Protein AF-0000000066617736 (afdb_homodimer)

Foldseek 3Di:
DPPPPCPVPPPQPDPDDPADFQDWEFADVQLVFTWIWTFGQSQKIWIFGVVVVRHTPDIDRPGPGGWQEKYWFDGPWIKIWTFFQQQKIWIWTWDQDPSGIDTDTDDMDHHDGTWHYWDAALVRQWIWIWGFQQKIWIAGRPRRHTDDIARQDPDRDFGWHYWDQDNVRQWIWIATPQGKIWIAGNVPRDTPDIDHDPPPPPVVPPPPPPPPDD/DPPPPCPVPPPQPDPDDPADFQDWEFADVQLVFTWIWTFGQSQKIWIFGVVVVRHTPDIDRPGPGGWQEKYWFDGPWIKIWTFFQQQKIWIWTWDQDPSGIDTDTQDMDHHDGTWHYWDAALVRQWIWIWGFQQKIWIAGRPHGHTDDIARQDPDRDFGWHYWDQDNVRQWIWIATPQGKIWIAGPVPRDTPDIDHDPPPPPPPDDPPPPDPDD

InterPro domains:
  IPR001680 WD40 repeat [SM00320] (7-49)
  IPR001680 WD40 repeat [SM00320] (53-93)
  IPR001680 WD40 repeat [SM00320] (98-140)
  IPR001680 WD40 repeat [SM00320] (143-185)
  IPR015943 WD40/YVTN repeat-like-containing domain superfamily [G3DSA:2.130.10.10] (2-110)
  IPR015943 WD40/YVTN repeat-like-containing domain superfamily [G3DSA:2.130.10.10] (111-213)
  IPR036322 WD40-repeat-containing domain superfamily [SSF50978] (11-207)
  IPR052779 WD repeat-containing protein 62 [PTHR45589] (2-203)
  IPR056162 MABP1/WDR62, second WD40 domain [PF24782] (2-200)

Secondary structure (DSSP, 8-state):
--------------B--SS-EEEEEEPPGGGSS-EEEEEETTS-EEEEEGGGTTEEEEEE---SS-EEEEEEE-SSS-EEEEEETTSEEEEEEEEEETTEEEEEEEEEEE-SS-EEEEEE-TTSSEEEEEETTSEEEEEETTT--EEEEEES-SSSSS-EEEEEE-TTSSEEEEEETTS-EEEEETTT--EEEEEE-TT---------------/-------------EE--SS-EEEEEEPPGGGSS-EEEEEETTS-EEEEEGGGTTEEEEEE---SS-EEEEEEE-SSS-EEEEEETTSEEEEEEEEEETTEEEEEEEEEEE-SS-EEEEEE-TTSSEEEEEETTSEEEEEETTT--EEEEEES-SSSSS-EEEEEE-TTSSEEEEEETTS-EEEEETTT--EEEEEB-TT---------------

Radius of gyration: 23.42 Å; Cα contacts (8 Å, |Δi|>4): 1208; chains: 2; bounding box: 50×104×68 Å

Sequence (428 aa):
MIHELHFMDELVKVEAHDAEVLCLEYSKPETGLTLLASASRDRLIHVLNVEKNYNLEQTLDDHSSSITAIKFAGNRDIQMISCGADKSIYFRSAQQGSDGLHFVRTHHVAEKTTLYDMDIDITQKYVAVACQDRNVRVYNTVNGKQKKCYKGSQGDEGSLLKVHVDPSGTFLATSCSDKSISVIDFYSGECIAKMFGHSAACSSGTWARRSPTAMIHELHFMDELVKVEAHDAEVLCLEYSKPETGLTLLASASRDRLIHVLNVEKNYNLEQTLDDHSSSITAIKFAGNRDIQMISCGADKSIYFRSAQQGSDGLHFVRTHHVAEKTTLYDMDIDITQKYVAVACQDRNVRVYNTVNGKQKKCYKGSQGDEGSLLKVHVDPSGTFLATSCSDKSISVIDFYSGECIAKMFGHSAACSSGTWARRSPTA

Structure (mmCIF, N/CA/C/O backbone):
data_AF-0000000066617736-model_v1
#
loop_
_entity.id
_entity.type
_entity.pdbx_description
1 polymer 'WD repeat domain 62'
#
loop_
_atom_site.group_PDB
_atom_site.id
_atom_site.type_symbol
_atom_site.label_atom_id
_atom_site.label_alt_id
_atom_site.label_comp_id
_atom_site.label_asym_id
_atom_site.label_entity_id
_atom_site.label_seq_id
_atom_site.pdbx_PDB_ins_code
_atom_site.Cartn_x
_atom_site.Cartn_y
_atom_site.Cartn_z
_atom_site.occupancy
_atom_site.B_iso_or_equiv
_atom_site.auth_seq_id
_atom_site.auth_comp_id
_atom_site.auth_asym_id
_atom_site.auth_atom_id
_atom_site.pdbx_PDB_model_num
ATOM 1 N N . MET A 1 1 ? -21.594 -17.594 -34.688 1 23.75 1 MET A N 1
ATOM 2 C CA . MET A 1 1 ? -20.75 -18.609 -34.062 1 23.75 1 MET A CA 1
ATOM 3 C C . MET A 1 1 ? -20.141 -18.078 -32.781 1 23.75 1 MET A C 1
ATOM 5 O O . MET A 1 1 ? -19.328 -17.156 -32.812 1 23.75 1 MET A O 1
ATOM 9 N N . ILE A 1 2 ? -20.812 -18.016 -31.641 1 27.36 2 ILE A N 1
ATOM 10 C CA . ILE A 1 2 ? -20.594 -17.422 -30.328 1 27.36 2 ILE A CA 1
ATOM 11 C C . ILE A 1 2 ? -19.422 -18.125 -29.641 1 27.36 2 ILE A C 1
ATOM 13 O O . ILE A 1 2 ? -19.453 -19.344 -29.422 1 27.36 2 ILE A O 1
ATOM 17 N N . HIS A 1 3 ? -18.141 -17.859 -30.031 1 27.36 3 HIS A N 1
ATOM 18 C CA . HIS A 1 3 ? -16.953 -18.391 -29.344 1 27.36 3 HIS A CA 1
ATOM 19 C C . HIS A 1 3 ? -17.141 -18.344 -27.828 1 27.36 3 HIS A C 1
ATOM 21 O O . HIS A 1 3 ? -17.25 -17.266 -27.25 1 27.36 3 HIS A O 1
ATOM 27 N N . GLU A 1 4 ? -17.875 -19.297 -27.297 1 32.16 4 GLU A N 1
ATOM 28 C CA . GLU A 1 4 ? -17.891 -19.594 -25.859 1 32.16 4 GLU A CA 1
ATOM 29 C C . GLU A 1 4 ? -16.469 -19.703 -25.312 1 32.16 4 GLU A C 1
ATOM 31 O O . GLU A 1 4 ? -15.711 -20.594 -25.719 1 32.16 4 GLU A O 1
ATOM 36 N N . LEU A 1 5 ? -15.742 -18.641 -25.234 1 32 5 LEU A N 1
ATOM 37 C CA . LEU A 1 5 ? -14.508 -18.75 -24.469 1 32 5 LEU A CA 1
ATOM 38 C C . LEU A 1 5 ? -14.703 -19.641 -23.25 1 32 5 LEU A C 1
ATOM 40 O O . LEU A 1 5 ? -15.469 -19.281 -22.344 1 32 5 LEU A O 1
ATOM 44 N N . HIS A 1 6 ? -14.773 -20.922 -23.422 1 33.94 6 HIS A N 1
ATOM 45 C CA . HIS A 1 6 ? -14.625 -21.859 -22.312 1 33.94 6 HIS A CA 1
ATOM 46 C C . HIS A 1 6 ? -13.477 -21.438 -21.406 1 33.94 6 HIS A C 1
ATOM 48 O O . HIS A 1 6 ? -12.305 -21.625 -21.734 1 33.94 6 HIS A O 1
ATOM 54 N N . PHE A 1 7 ? -13.523 -20.328 -20.812 1 37.47 7 PHE A N 1
ATOM 55 C CA . PHE A 1 7 ? -12.633 -20.156 -19.672 1 37.47 7 PHE A CA 1
ATOM 56 C C . PHE A 1 7 ? -12.57 -21.438 -18.828 1 37.47 7 PHE A C 1
ATOM 58 O O . PHE A 1 7 ? -13.508 -21.734 -18.094 1 37.47 7 PHE A O 1
ATOM 65 N N . MET A 1 8 ? -12.266 -22.594 -19.453 1 34.56 8 MET A N 1
ATOM 66 C CA . MET A 1 8 ? -11.883 -23.688 -18.562 1 34.56 8 MET A CA 1
ATOM 67 C C . MET A 1 8 ? -11.211 -23.156 -17.312 1 34.56 8 MET A C 1
ATOM 69 O O . MET A 1 8 ? -10.281 -22.359 -17.391 1 34.56 8 MET A O 1
ATOM 73 N N . ASP A 1 9 ? -11.836 -23.094 -16.156 1 43.59 9 ASP A N 1
ATOM 74 C CA . ASP A 1 9 ? -11.539 -22.891 -14.742 1 43.59 9 ASP A CA 1
ATOM 75 C C . ASP A 1 9 ? -10.188 -23.5 -14.367 1 43.59 9 ASP A C 1
ATOM 77 O O . ASP A 1 9 ? -10.133 -24.578 -13.789 1 43.59 9 ASP A O 1
ATOM 81 N N . GLU A 1 10 ? -9.336 -23.766 -15.352 1 41.81 10 GLU A N 1
ATOM 82 C CA . GLU A 1 10 ? -8.164 -24.375 -14.727 1 41.81 10 GLU A CA 1
ATOM 83 C C . GLU A 1 10 ? -7.672 -23.547 -13.547 1 41.81 10 GLU A C 1
ATOM 85 O O . GLU A 1 10 ? -7.168 -22.422 -13.734 1 41.81 10 GLU A O 1
ATOM 90 N N . LEU A 1 11 ? -8.352 -23.766 -12.398 1 48.25 11 LEU A N 1
ATOM 91 C CA . LEU A 1 11 ? -7.801 -23.391 -11.102 1 48.25 11 LEU A CA 1
ATOM 92 C C . LEU A 1 11 ? -6.324 -23.75 -11.016 1 48.25 11 LEU A C 1
ATOM 94 O O . LEU A 1 11 ? -5.961 -24.922 -11.133 1 48.25 11 LEU A O 1
ATOM 98 N N . VAL A 1 12 ? -5.48 -22.938 -11.695 1 50.53 12 VAL A N 1
ATOM 99 C CA . VAL A 1 12 ? -4.051 -23.172 -11.492 1 50.53 12 VAL A CA 1
ATOM 100 C C . VAL A 1 12 ? -3.768 -23.359 -10 1 50.53 12 VAL A C 1
ATOM 102 O O . VAL A 1 12 ? -4.141 -22.531 -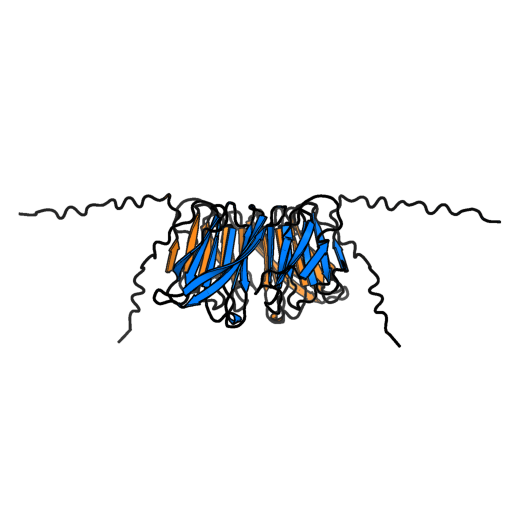9.18 1 50.53 12 VAL A O 1
ATOM 105 N N . LYS A 1 13 ? -3.645 -24.656 -9.648 1 51.22 13 LYS A N 1
ATOM 106 C CA . LYS A 1 13 ? -3.197 -24.953 -8.289 1 51.22 13 LYS A CA 1
ATOM 107 C C . LYS A 1 13 ? -1.785 -24.422 -8.047 1 51.22 13 LYS A C 1
ATOM 109 O O . LYS A 1 13 ? -0.83 -24.891 -8.672 1 51.22 13 LYS A O 1
ATOM 114 N N . VAL A 1 14 ? -1.613 -23.234 -7.758 1 59.28 14 VAL A N 1
ATOM 115 C CA . VAL A 1 14 ? -0.334 -22.656 -7.352 1 59.28 14 VAL A CA 1
ATOM 116 C C . VAL A 1 14 ? -0.04 -23.031 -5.898 1 59.28 14 VAL A C 1
ATOM 118 O O . VAL A 1 14 ? -0.959 -23.172 -5.09 1 59.28 14 VAL A O 1
ATOM 121 N N . GLU A 1 15 ? 1.2 -23.609 -5.684 1 64.62 15 GLU A N 1
ATOM 122 C CA . GLU A 1 15 ? 1.58 -23.844 -4.293 1 64.62 15 GLU A CA 1
ATOM 123 C C . GLU A 1 15 ? 1.207 -22.656 -3.412 1 64.62 15 GLU A C 1
ATOM 125 O O . GLU A 1 15 ? 1.564 -21.516 -3.715 1 64.62 15 GLU A O 1
ATOM 130 N N . ALA A 1 16 ? 0.34 -22.922 -2.557 1 71.56 16 ALA A N 1
ATOM 131 C CA . ALA A 1 16 ? -0.292 -21.953 -1.668 1 71.56 16 ALA A CA 1
ATOM 132 C C . ALA A 1 16 ? 0.697 -21.438 -0.623 1 71.56 16 ALA A C 1
ATOM 134 O O . ALA A 1 16 ? 1.65 -22.141 -0.269 1 71.56 16 ALA A O 1
ATOM 135 N N . HIS A 1 17 ? 0.732 -20.219 -0.32 1 88.56 17 HIS A N 1
ATOM 136 C CA . HIS A 1 17 ? 1.41 -19.703 0.858 1 88.56 17 HIS A CA 1
ATOM 137 C C . HIS A 1 17 ? 1.005 -20.453 2.115 1 88.56 17 HIS A C 1
ATOM 139 O O . HIS A 1 17 ? -0.114 -20.969 2.205 1 88.56 17 HIS A O 1
ATOM 145 N N . ASP A 1 18 ? 1.844 -20.641 3.047 1 89.19 18 ASP A N 1
ATOM 146 C CA . ASP A 1 18 ? 1.562 -21.344 4.289 1 89.19 18 ASP A CA 1
ATOM 147 C C . ASP A 1 18 ? 1.442 -20.375 5.461 1 89.19 18 ASP A C 1
ATOM 149 O O . ASP A 1 18 ? 1.43 -20.797 6.621 1 89.19 18 ASP A O 1
ATOM 153 N N . ALA A 1 19 ? 1.483 -19.203 5.242 1 91.75 19 ALA A N 1
ATOM 154 C CA . ALA A 1 19 ? 1.259 -18.141 6.215 1 91.75 19 ALA A CA 1
ATOM 155 C C . ALA A 1 19 ? 0.58 -16.938 5.566 1 91.75 19 ALA A C 1
ATOM 157 O O . ALA A 1 19 ? 0.251 -16.969 4.379 1 91.75 19 ALA A O 1
ATOM 158 N N . GLU A 1 20 ? 0.298 -15.93 6.332 1 89.75 20 GLU A N 1
ATOM 159 C CA . GLU A 1 20 ? -0.41 -14.742 5.848 1 89.75 20 GLU A CA 1
ATOM 160 C C . GLU A 1 20 ? 0.337 -14.086 4.691 1 89.75 20 GLU A C 1
ATOM 162 O O . GLU A 1 20 ? 1.564 -13.969 4.727 1 89.75 20 GLU A O 1
ATOM 167 N N . VAL A 1 21 ? -0.433 -13.727 3.67 1 92.12 21 VAL A N 1
ATOM 168 C CA . VAL A 1 21 ? 0.081 -12.93 2.561 1 92.12 21 VAL A CA 1
ATOM 169 C C . VAL A 1 21 ? 0.025 -11.445 2.922 1 92.12 21 VAL A C 1
ATOM 171 O O . VAL A 1 21 ? -1.059 -10.883 3.09 1 92.12 21 VAL A O 1
ATOM 174 N N . LEU A 1 22 ? 1.142 -10.805 3.012 1 89.38 22 LEU A N 1
ATOM 175 C CA . LEU A 1 22 ? 1.238 -9.438 3.51 1 89.38 22 LEU A CA 1
ATOM 176 C C . LEU A 1 22 ? 1.275 -8.438 2.357 1 89.38 22 LEU A C 1
ATOM 178 O O . LEU A 1 22 ? 0.907 -7.277 2.527 1 89.38 22 LEU A O 1
ATOM 182 N N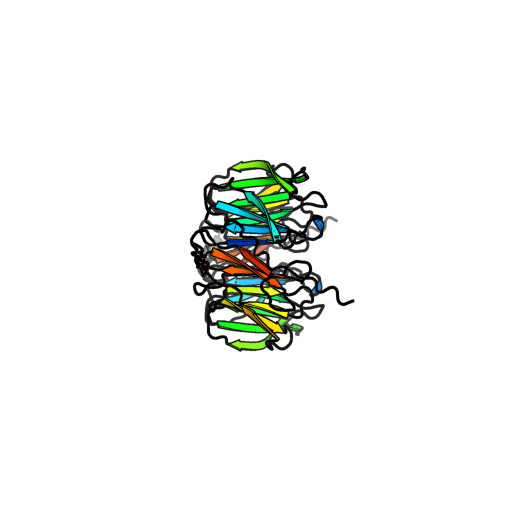 . CYS A 1 23 ? 1.708 -8.883 1.218 1 92.81 23 CYS A N 1
ATOM 183 C CA . CYS A 1 23 ? 1.892 -7.973 0.096 1 92.81 23 CYS A CA 1
ATOM 184 C C . CYS A 1 23 ? 1.321 -8.562 -1.188 1 92.81 23 CYS A C 1
ATOM 186 O O . CYS A 1 23 ? 1.602 -9.711 -1.525 1 92.81 23 CYS A O 1
ATOM 188 N N . LEU A 1 24 ? 0.475 -7.898 -1.829 1 94.62 24 LEU A N 1
ATOM 189 C CA . LEU A 1 24 ? 0.068 -8.086 -3.217 1 94.62 24 LEU A CA 1
ATOM 190 C C . LEU A 1 24 ? 0.526 -6.914 -4.082 1 94.62 24 LEU A C 1
ATOM 192 O O . LEU A 1 24 ? 0.214 -5.758 -3.783 1 94.62 24 LEU A O 1
ATOM 196 N N . GLU A 1 25 ? 1.337 -7.215 -5.09 1 96.12 25 GLU A N 1
ATOM 197 C CA . GLU A 1 25 ? 1.914 -6.145 -5.902 1 96.12 25 GLU A CA 1
ATOM 198 C C . GLU A 1 25 ? 1.762 -6.438 -7.391 1 96.12 25 GLU A C 1
ATOM 200 O O . GLU A 1 25 ? 2.26 -7.449 -7.883 1 96.12 25 GLU A O 1
ATOM 205 N N . TYR A 1 26 ? 1.067 -5.504 -8.062 1 95.44 26 TYR A N 1
ATOM 206 C CA . TYR A 1 26 ? 1.011 -5.574 -9.516 1 95.44 26 TYR A CA 1
ATOM 207 C C . TYR A 1 26 ? 2.174 -4.816 -10.148 1 95.44 26 TYR A C 1
ATOM 209 O O . TYR A 1 26 ? 2.562 -3.75 -9.664 1 95.44 26 TYR A O 1
ATOM 217 N N . SER A 1 27 ? 2.648 -5.434 -11.203 1 95.44 27 SER A N 1
ATOM 218 C CA . SER A 1 27 ? 3.59 -4.652 -12 1 95.44 27 SER A CA 1
ATOM 219 C C . SER A 1 27 ? 2.885 -3.52 -12.734 1 95.44 27 SER A C 1
ATOM 221 O O . SER A 1 27 ? 1.697 -3.621 -13.055 1 95.44 27 SER A O 1
ATOM 223 N N . LYS A 1 28 ? 3.6 -2.469 -12.891 1 89.44 28 LYS A N 1
ATOM 224 C CA . LYS A 1 28 ? 3.039 -1.315 -13.586 1 89.44 28 LYS A CA 1
ATOM 225 C C . LYS A 1 28 ? 3.156 -1.478 -15.102 1 89.44 28 LYS A C 1
ATOM 227 O O . LYS A 1 28 ? 4.023 -2.205 -15.586 1 89.44 28 LYS A O 1
ATOM 232 N N . PRO A 1 29 ? 2.309 -0.786 -15.828 1 87.31 29 PRO A N 1
ATOM 233 C CA . PRO A 1 29 ? 2.32 -0.908 -17.281 1 87.31 29 PRO A CA 1
ATOM 234 C C . PRO A 1 29 ? 3.688 -0.601 -17.891 1 87.31 29 PRO A C 1
ATOM 236 O O . PRO A 1 29 ? 4.09 -1.239 -18.875 1 87.31 29 PRO A O 1
ATOM 239 N N . GLU A 1 30 ? 4.453 0.266 -17.312 1 88.38 30 GLU A N 1
ATOM 240 C CA . GLU A 1 30 ? 5.727 0.718 -17.875 1 88.38 30 GLU A CA 1
ATOM 241 C C . GLU A 1 30 ? 6.762 -0.403 -17.859 1 88.38 30 GLU A C 1
ATOM 243 O O . GLU A 1 30 ? 7.75 -0.348 -18.594 1 88.38 30 GLU A O 1
ATOM 248 N N . THR A 1 31 ? 6.512 -1.424 -17.062 1 90.19 31 THR A N 1
ATOM 249 C CA . THR A 1 31 ? 7.473 -2.514 -16.969 1 90.19 31 THR A CA 1
ATOM 250 C C . THR A 1 31 ? 7.367 -3.439 -18.172 1 90.19 31 THR A C 1
ATOM 252 O O . THR A 1 31 ? 8.281 -4.219 -18.453 1 90.19 31 THR A O 1
ATOM 255 N N . GLY A 1 32 ? 6.238 -3.434 -18.891 1 88.12 32 GLY A N 1
ATOM 256 C CA . GLY A 1 32 ? 6.059 -4.191 -20.125 1 88.12 32 GLY A CA 1
ATOM 257 C C . GLY A 1 32 ? 5.422 -5.551 -19.906 1 88.12 32 GLY A C 1
ATOM 258 O O . GLY A 1 32 ? 5.082 -6.25 -20.859 1 88.12 32 GLY A O 1
ATOM 259 N N . LEU A 1 33 ? 5.395 -5.965 -18.688 1 92 33 LEU A N 1
ATOM 260 C CA . LEU A 1 33 ? 4.758 -7.219 -18.312 1 92 33 LEU A CA 1
ATOM 261 C C . LEU A 1 33 ? 3.693 -6.988 -17.234 1 92 33 LEU A C 1
ATOM 263 O O . LEU A 1 33 ? 3.844 -6.109 -16.391 1 92 33 LEU A O 1
ATOM 267 N N . THR A 1 34 ? 2.656 -7.742 -17.328 1 92.56 34 THR A N 1
ATOM 268 C CA . THR A 1 34 ? 1.597 -7.648 -16.328 1 92.56 34 THR A CA 1
ATOM 269 C C . THR A 1 34 ? 1.645 -8.836 -15.367 1 92.56 34 THR A C 1
ATOM 271 O O . THR A 1 34 ? 1.169 -9.93 -15.703 1 92.56 34 THR A O 1
ATOM 274 N N . LEU A 1 35 ? 2.225 -8.586 -14.242 1 94.44 35 LEU A N 1
ATOM 275 C CA . LEU A 1 35 ? 2.467 -9.617 -13.242 1 94.44 35 LEU A CA 1
ATOM 276 C C . LEU A 1 35 ? 1.817 -9.258 -11.914 1 94.44 35 LEU A C 1
ATOM 278 O O . LEU A 1 35 ? 1.577 -8.078 -11.633 1 94.44 35 LEU A O 1
ATOM 282 N N . LEU A 1 36 ? 1.442 -10.242 -11.172 1 94.56 36 LEU A N 1
ATOM 283 C CA . LEU A 1 36 ? 1.097 -10.125 -9.758 1 94.56 36 LEU A CA 1
ATOM 284 C C . LEU A 1 36 ? 2.088 -10.891 -8.891 1 94.56 36 LEU A C 1
ATOM 286 O O . LEU A 1 36 ? 2.344 -12.07 -9.133 1 94.56 36 LEU A O 1
ATOM 290 N N . ALA A 1 37 ? 2.686 -10.227 -7.949 1 96.25 37 ALA A N 1
ATOM 291 C CA . ALA A 1 37 ? 3.525 -10.891 -6.953 1 96.25 37 ALA A CA 1
ATOM 292 C C . ALA A 1 37 ? 2.84 -10.93 -5.59 1 96.25 37 ALA A C 1
ATOM 294 O O . ALA A 1 37 ? 2.287 -9.922 -5.141 1 96.25 37 ALA A O 1
ATOM 295 N N . SER A 1 38 ? 2.811 -12.062 -4.996 1 95.06 38 SER A N 1
ATOM 296 C CA . SER A 1 38 ? 2.365 -12.203 -3.615 1 95.06 38 SER A CA 1
ATOM 297 C C . SER A 1 38 ? 3.529 -12.539 -2.691 1 95.06 38 SER A C 1
ATOM 299 O O . SER A 1 38 ? 4.355 -13.398 -3.012 1 95.06 38 SER A O 1
ATOM 301 N N . ALA A 1 39 ? 3.645 -11.844 -1.614 1 96.19 39 ALA A N 1
ATOM 302 C CA . ALA A 1 39 ? 4.688 -12.078 -0.62 1 96.19 39 ALA A CA 1
ATOM 303 C C . ALA A 1 39 ? 4.086 -12.375 0.751 1 96.19 39 ALA A C 1
ATOM 305 O O . ALA A 1 39 ? 3.127 -11.719 1.166 1 96.19 39 ALA A O 1
ATOM 306 N N . SER A 1 40 ? 4.707 -13.305 1.436 1 94.81 40 SER A N 1
ATOM 307 C CA . SER A 1 40 ? 4.059 -13.867 2.617 1 94.81 40 SER A CA 1
ATOM 308 C C . SER A 1 40 ? 5.02 -13.922 3.799 1 94.81 40 SER A C 1
ATOM 310 O O . SER A 1 40 ? 6.23 -13.766 3.631 1 94.81 40 SER A O 1
ATOM 312 N N . ARG A 1 41 ? 4.457 -14.156 4.98 1 94.94 41 ARG A N 1
ATOM 313 C CA . ARG A 1 41 ? 5.23 -14.469 6.18 1 94.94 41 ARG A CA 1
ATOM 314 C C . ARG A 1 41 ? 5.934 -15.812 6.043 1 94.94 41 ARG A C 1
ATOM 316 O O . ARG A 1 41 ? 6.863 -16.109 6.793 1 94.94 41 ARG A O 1
ATOM 323 N N . ASP A 1 42 ? 5.59 -16.672 5.094 1 94.06 42 ASP A N 1
ATOM 324 C CA . ASP A 1 42 ? 6.207 -17.984 4.914 1 94.06 42 ASP A CA 1
ATOM 325 C C . ASP A 1 42 ? 7.516 -17.875 4.137 1 94.06 42 ASP A C 1
ATOM 327 O O . ASP A 1 42 ? 8.102 -18.875 3.748 1 94.06 42 ASP A O 1
ATOM 331 N N . ARG A 1 43 ? 7.906 -16.672 3.771 1 96.5 43 ARG A N 1
ATOM 332 C CA . ARG A 1 43 ? 9.195 -16.328 3.176 1 96.5 43 ARG A CA 1
ATOM 333 C C . ARG A 1 43 ? 9.164 -16.5 1.661 1 96.5 43 ARG A C 1
ATOM 335 O O . ARG A 1 43 ? 10.172 -16.297 0.984 1 96.5 43 ARG A O 1
ATOM 342 N N . LEU A 1 44 ? 7.996 -16.891 1.1 1 95.38 44 LEU A N 1
ATOM 343 C CA . LEU A 1 44 ? 7.926 -17.156 -0.331 1 95.38 44 LEU A CA 1
ATOM 344 C C . LEU A 1 44 ? 7.305 -15.984 -1.082 1 95.38 44 LEU A C 1
ATOM 346 O O . LEU A 1 44 ? 6.461 -15.273 -0.537 1 95.38 44 LEU A O 1
ATOM 350 N N . ILE A 1 45 ? 7.727 -15.797 -2.305 1 96.5 45 ILE A N 1
ATOM 351 C CA . ILE A 1 45 ? 7.074 -14.945 -3.293 1 96.5 45 ILE A CA 1
ATOM 352 C C . ILE A 1 45 ? 6.52 -15.805 -4.43 1 96.5 45 ILE A C 1
ATOM 354 O O . ILE A 1 45 ? 7.23 -16.625 -4.996 1 96.5 45 ILE A O 1
ATOM 358 N N . HIS A 1 46 ? 5.312 -15.656 -4.727 1 94.44 46 HIS A N 1
ATOM 359 C CA . HIS A 1 46 ? 4.727 -16.234 -5.93 1 94.44 46 HIS A CA 1
ATOM 360 C C . HIS A 1 46 ? 4.523 -15.18 -7.012 1 94.44 46 HIS A C 1
ATOM 362 O O . HIS A 1 46 ? 3.986 -14.102 -6.742 1 94.44 46 HIS A O 1
ATOM 368 N N . VAL A 1 47 ? 5.012 -15.523 -8.195 1 94.56 47 VAL A N 1
ATOM 369 C CA . VAL A 1 47 ? 4.863 -14.641 -9.352 1 94.56 47 VAL A CA 1
ATOM 370 C C . VAL A 1 47 ? 3.812 -15.211 -10.305 1 94.56 47 VAL A C 1
ATOM 372 O O . VAL A 1 47 ? 3.984 -16.297 -10.852 1 94.56 47 VAL A O 1
ATOM 375 N N . LEU A 1 48 ? 2.779 -14.438 -10.5 1 91.75 48 LEU A N 1
ATOM 376 C CA . LEU A 1 48 ? 1.684 -14.844 -11.375 1 91.75 48 LEU A CA 1
ATOM 377 C C . LEU A 1 48 ? 1.652 -13.992 -12.641 1 91.75 48 LEU A C 1
ATOM 379 O O . LEU A 1 48 ? 1.841 -12.773 -12.578 1 91.75 48 LEU A O 1
ATOM 383 N N . ASN A 1 49 ? 1.438 -14.688 -13.797 1 90.31 49 ASN A N 1
ATOM 384 C CA . ASN A 1 49 ? 1.334 -14 -15.078 1 90.31 49 ASN A CA 1
ATOM 385 C C . ASN A 1 49 ? -0.115 -13.664 -15.422 1 90.31 49 ASN A C 1
ATOM 387 O O . ASN A 1 49 ? -0.906 -14.547 -15.742 1 90.31 49 ASN A O 1
ATOM 391 N N . VAL A 1 50 ? -0.447 -12.422 -15.398 1 88.81 50 VAL A N 1
ATOM 392 C CA . VAL A 1 50 ? -1.82 -11.969 -15.586 1 88.81 50 VAL A CA 1
ATOM 393 C C . VAL A 1 50 ? -2.281 -12.281 -17.016 1 88.81 50 VAL A C 1
ATOM 395 O O . VAL A 1 50 ? -3.414 -12.719 -17.219 1 88.81 50 VAL A O 1
ATOM 398 N N . GLU A 1 51 ? -1.451 -12.078 -17.953 1 87.12 51 GLU A N 1
ATOM 399 C CA . GLU A 1 51 ? -1.786 -12.281 -19.359 1 87.12 51 GLU A CA 1
ATOM 400 C C . GLU A 1 51 ? -1.97 -13.766 -19.672 1 87.12 51 GLU A C 1
ATOM 402 O O . GLU A 1 51 ? -2.523 -14.125 -20.703 1 87.12 51 GLU A O 1
ATOM 407 N N . LYS A 1 52 ? -1.424 -14.617 -18.859 1 85.56 52 LYS A N 1
ATOM 408 C CA . LYS A 1 52 ? -1.594 -16.062 -19 1 85.56 52 LYS A CA 1
ATOM 409 C C . LYS A 1 52 ? -2.576 -16.609 -17.953 1 85.56 52 LYS A C 1
ATOM 411 O O . LYS A 1 52 ? -2.328 -17.641 -17.344 1 85.56 52 LYS A O 1
ATOM 416 N N . ASN A 1 53 ? -3.629 -15.82 -17.641 1 79.75 53 ASN A N 1
ATOM 417 C CA . ASN A 1 53 ? -4.711 -16.203 -16.734 1 79.75 53 ASN A CA 1
ATOM 418 C C . ASN A 1 53 ? -4.191 -16.5 -15.336 1 79.75 53 ASN A C 1
ATOM 420 O O . ASN A 1 53 ? -4.574 -17.5 -14.734 1 79.75 53 ASN A O 1
ATOM 424 N N . TYR A 1 54 ? -3.18 -15.727 -14.922 1 86.19 54 TYR A N 1
ATOM 425 C CA . TYR A 1 54 ? -2.619 -15.773 -13.578 1 86.19 54 TYR A CA 1
ATOM 426 C C . TYR A 1 54 ? -1.946 -17.125 -13.32 1 86.19 54 TYR A C 1
ATOM 428 O O . TYR A 1 54 ? -1.968 -17.625 -12.188 1 86.19 54 TYR A O 1
ATOM 436 N N . ASN A 1 55 ? -1.41 -17.719 -14.359 1 85.62 55 ASN A N 1
ATOM 437 C CA . ASN A 1 55 ? -0.559 -18.891 -14.164 1 85.62 55 ASN A CA 1
ATOM 438 C C . ASN A 1 55 ? 0.661 -18.547 -13.312 1 85.62 55 ASN A C 1
ATOM 440 O O . ASN A 1 55 ? 1.258 -17.484 -13.461 1 85.62 55 ASN A O 1
ATOM 444 N N . LEU A 1 56 ? 0.976 -19.531 -12.438 1 88.56 56 LEU A N 1
ATOM 445 C CA . LEU A 1 56 ? 2.176 -19.375 -11.617 1 88.56 56 LEU A CA 1
ATOM 446 C C . LEU A 1 56 ? 3.434 -19.484 -12.477 1 88.56 56 LEU A C 1
ATOM 448 O O . LEU A 1 56 ? 3.715 -20.531 -13.055 1 88.56 56 LEU A O 1
ATOM 452 N N . GLU A 1 57 ? 4.195 -18.406 -12.555 1 90.56 57 GLU A N 1
ATOM 453 C CA . GLU A 1 57 ? 5.43 -18.406 -13.336 1 90.56 57 GLU A CA 1
ATOM 454 C C . GLU A 1 57 ? 6.609 -18.906 -12.5 1 90.56 57 GLU A C 1
ATOM 456 O O . GLU A 1 57 ? 7.484 -19.609 -13.008 1 90.56 57 GLU A O 1
ATOM 461 N N . GLN A 1 58 ? 6.582 -18.547 -11.281 1 92.56 58 GLN A N 1
ATOM 462 C CA . GLN A 1 58 ? 7.754 -18.844 -10.461 1 92.56 58 GLN A CA 1
ATOM 463 C C . GLN A 1 58 ? 7.438 -18.688 -8.977 1 92.56 58 GLN A C 1
ATOM 465 O O . GLN A 1 58 ? 6.617 -17.844 -8.602 1 92.56 58 GLN A O 1
ATOM 470 N N . THR A 1 59 ? 8.031 -19.484 -8.148 1 93.88 59 THR A N 1
ATOM 471 C CA . THR A 1 59 ? 8.109 -19.297 -6.703 1 93.88 59 THR A CA 1
ATOM 472 C C . THR A 1 59 ? 9.539 -18.969 -6.285 1 93.88 59 THR A C 1
ATOM 474 O O . THR A 1 59 ? 10.477 -19.703 -6.613 1 93.88 59 THR A O 1
ATOM 477 N N . LEU A 1 60 ? 9.688 -17.875 -5.625 1 96.19 60 LEU A N 1
ATOM 478 C CA . LEU A 1 60 ? 11 -17.453 -5.148 1 96.19 60 LEU A CA 1
ATOM 479 C C . LEU A 1 60 ? 11.156 -17.734 -3.66 1 96.19 60 LEU A C 1
ATOM 481 O O . LEU A 1 60 ? 10.273 -17.406 -2.865 1 96.19 60 LEU A O 1
ATOM 485 N N . ASP A 1 61 ? 12.289 -18.25 -3.232 1 97 61 ASP A N 1
ATOM 486 C CA . ASP A 1 61 ? 12.484 -18.719 -1.864 1 97 61 ASP A CA 1
ATOM 487 C C . ASP A 1 61 ? 13.797 -18.203 -1.291 1 97 61 ASP A C 1
ATOM 489 O O . ASP A 1 61 ? 14.438 -18.875 -0.473 1 97 61 ASP A O 1
ATOM 493 N N . ASP A 1 62 ? 14.211 -17.031 -1.656 1 98.19 62 ASP A N 1
ATOM 494 C CA . ASP A 1 62 ? 15.5 -16.484 -1.236 1 98.19 62 ASP A CA 1
ATOM 495 C C . ASP A 1 62 ? 15.445 -16 0.214 1 98.19 62 ASP A C 1
ATOM 497 O O . ASP A 1 62 ? 16.438 -16.094 0.942 1 98.19 62 ASP A O 1
ATOM 501 N N . HIS A 1 63 ? 14.32 -15.508 0.659 1 98.38 63 HIS A N 1
ATOM 502 C CA . HIS A 1 63 ? 14.188 -14.938 1.994 1 98.38 63 HIS A CA 1
ATOM 503 C C . HIS A 1 63 ? 14.172 -16.031 3.061 1 98.38 63 HIS A C 1
ATOM 505 O O . HIS A 1 63 ? 13.625 -17.109 2.838 1 98.38 63 HIS A O 1
ATOM 511 N N . SER A 1 64 ? 14.75 -15.711 4.234 1 98.31 64 SER A N 1
ATOM 512 C CA . SER A 1 64 ? 14.789 -16.672 5.332 1 98.31 64 SER A CA 1
ATOM 513 C C . SER A 1 64 ? 13.773 -16.312 6.414 1 98.31 64 SER A C 1
ATOM 515 O O . SER A 1 64 ? 13.672 -16.984 7.434 1 98.31 64 SER A O 1
ATOM 517 N N . SER A 1 65 ? 13.055 -15.258 6.316 1 98 65 SER A N 1
ATOM 518 C CA . SER A 1 65 ? 12 -14.812 7.223 1 98 65 SER A CA 1
ATOM 519 C C . SER A 1 65 ? 10.93 -14.031 6.48 1 98 65 SER A C 1
ATOM 521 O O . SER A 1 65 ? 10.953 -13.945 5.25 1 98 65 SER A O 1
ATOM 523 N N . SER A 1 66 ? 9.969 -13.516 7.223 1 97.44 66 SER A N 1
ATOM 524 C CA . SER A 1 66 ? 8.797 -12.828 6.684 1 97.44 66 SER A CA 1
ATOM 525 C C . SER A 1 66 ? 9.195 -11.75 5.688 1 97.44 66 SER A C 1
ATOM 527 O O . SER A 1 66 ? 10.141 -10.992 5.926 1 97.44 66 SER A O 1
ATOM 529 N N . ILE A 1 67 ? 8.469 -11.688 4.574 1 98.19 67 ILE A N 1
ATOM 530 C CA . ILE A 1 67 ? 8.641 -10.633 3.584 1 98.19 67 ILE A CA 1
ATOM 531 C C . ILE A 1 67 ? 7.695 -9.477 3.896 1 98.19 67 ILE A C 1
ATOM 533 O O . ILE A 1 67 ? 6.5 -9.68 4.113 1 98.19 67 ILE A O 1
ATOM 537 N N . THR A 1 68 ? 8.227 -8.234 3.92 1 97.5 68 THR A N 1
ATOM 538 C CA . THR A 1 68 ? 7.441 -7.082 4.348 1 97.5 68 THR A CA 1
ATOM 539 C C . THR A 1 68 ? 7.082 -6.199 3.154 1 97.5 68 THR A C 1
ATOM 541 O O . THR A 1 68 ? 6.121 -5.43 3.211 1 97.5 68 THR A O 1
ATOM 544 N N . ALA A 1 69 ? 7.84 -6.289 2.102 1 98.25 69 ALA A N 1
ATOM 545 C CA . ALA A 1 69 ? 7.527 -5.488 0.921 1 98.25 69 ALA A CA 1
ATOM 546 C C . ALA A 1 69 ? 8.109 -6.117 -0.342 1 98.25 69 ALA A C 1
ATOM 548 O O . ALA A 1 69 ? 9.148 -6.77 -0.294 1 98.25 69 ALA A O 1
ATOM 549 N N . ILE A 1 70 ? 7.43 -5.941 -1.445 1 98.56 70 ILE A N 1
ATOM 550 C CA . ILE A 1 70 ? 7.84 -6.324 -2.791 1 98.56 70 ILE A CA 1
ATOM 551 C C . ILE A 1 70 ? 7.43 -5.238 -3.783 1 98.56 70 ILE A C 1
ATOM 553 O O . ILE A 1 70 ? 6.344 -4.664 -3.67 1 98.56 70 ILE A O 1
ATOM 557 N N . LYS A 1 71 ? 8.289 -4.879 -4.684 1 98.31 71 LYS A N 1
ATOM 558 C CA . LYS A 1 71 ? 8.023 -3.879 -5.715 1 98.31 71 LYS A CA 1
ATOM 559 C C . LYS A 1 71 ? 8.562 -4.332 -7.07 1 98.31 71 LYS A C 1
ATOM 561 O O . LYS A 1 71 ? 9.625 -4.953 -7.148 1 98.31 71 LYS A O 1
ATOM 566 N N . PHE A 1 72 ? 7.793 -4.012 -8.078 1 97.56 72 PHE A N 1
ATOM 567 C CA . PHE A 1 72 ? 8.328 -4.07 -9.43 1 97.56 72 PHE A CA 1
ATOM 568 C C . PHE A 1 72 ? 8.914 -2.723 -9.836 1 97.56 72 PHE A C 1
ATOM 570 O O . PHE A 1 72 ? 8.422 -1.673 -9.422 1 97.56 72 PHE A O 1
ATOM 577 N N . ALA A 1 73 ? 9.961 -2.787 -10.555 1 97.38 73 ALA A N 1
ATOM 578 C CA . ALA A 1 73 ? 10.594 -1.603 -11.133 1 97.38 73 ALA A CA 1
ATOM 579 C C . ALA A 1 73 ? 11.031 -1.858 -12.57 1 97.38 73 ALA A C 1
ATOM 581 O O . ALA A 1 73 ? 10.938 -2.986 -13.062 1 97.38 73 ALA A O 1
ATOM 582 N N . GLY A 1 74 ? 11.383 -0.76 -13.266 1 94.75 74 GLY A N 1
ATOM 583 C CA . GLY A 1 74 ? 11.945 -0.878 -14.602 1 94.75 74 GLY A CA 1
ATOM 584 C C . GLY A 1 74 ? 11.086 -0.227 -15.672 1 94.75 74 GLY A C 1
ATOM 585 O O . GLY A 1 74 ? 9.906 0.048 -15.445 1 94.75 74 GLY A O 1
ATOM 586 N N . ASN A 1 75 ? 11.742 -0.007 -16.766 1 91.5 75 ASN A N 1
ATOM 587 C CA . ASN A 1 75 ? 11.133 0.447 -18.016 1 91.5 75 ASN A CA 1
ATOM 588 C C . ASN A 1 75 ? 11.414 -0.517 -19.156 1 91.5 75 ASN A C 1
ATOM 590 O O . ASN A 1 75 ? 12.445 -0.416 -19.812 1 91.5 75 ASN A O 1
ATOM 594 N N . ARG A 1 76 ? 10.57 -1.399 -19.453 1 87.25 76 ARG A N 1
ATOM 595 C CA . ARG A 1 76 ? 10.656 -2.449 -20.469 1 87.25 76 ARG A CA 1
ATOM 596 C C . ARG A 1 76 ? 11.562 -3.582 -20 1 87.25 76 ARG A C 1
ATOM 598 O O . ARG A 1 76 ? 11.594 -4.652 -20.625 1 87.25 76 ARG A O 1
ATOM 605 N N . ASP A 1 77 ? 12.469 -3.322 -19.062 1 90.69 77 ASP A N 1
ATOM 606 C CA . ASP A 1 77 ? 13.258 -4.348 -18.391 1 90.69 77 ASP A CA 1
ATOM 607 C C . ASP A 1 77 ? 12.844 -4.484 -16.922 1 90.69 77 ASP A C 1
ATOM 609 O O . ASP A 1 77 ? 13.445 -3.869 -16.047 1 90.69 77 ASP A O 1
ATOM 613 N N . ILE A 1 78 ? 11.977 -5.418 -16.688 1 95.25 78 ILE A N 1
ATOM 614 C CA . ILE A 1 78 ? 11.305 -5.473 -15.398 1 95.25 78 ILE A CA 1
ATOM 615 C C . ILE A 1 78 ? 12.25 -6.043 -14.352 1 95.25 78 ILE A C 1
ATOM 617 O O . ILE A 1 78 ? 13 -6.988 -14.625 1 95.25 78 ILE A O 1
ATOM 621 N N . GLN A 1 79 ? 12.273 -5.391 -13.25 1 97.06 79 GLN A N 1
ATOM 622 C CA . GLN A 1 79 ? 12.969 -5.812 -12.039 1 97.06 79 GLN A CA 1
ATOM 623 C C . GLN A 1 79 ? 11.984 -6.102 -10.906 1 97.06 79 GLN A C 1
ATOM 625 O O . GLN A 1 79 ? 10.852 -5.617 -10.922 1 97.06 79 GLN A O 1
ATOM 630 N N . MET A 1 80 ? 12.391 -6.949 -10.016 1 98.19 80 MET A N 1
ATOM 631 C CA . MET A 1 80 ? 11.648 -7.199 -8.781 1 98.19 80 MET A CA 1
ATOM 632 C C . MET A 1 80 ? 12.562 -7.055 -7.566 1 98.19 80 MET A C 1
ATOM 634 O O . MET A 1 80 ? 13.648 -7.633 -7.527 1 98.19 80 MET A O 1
ATOM 638 N N . ILE A 1 81 ? 12.125 -6.285 -6.613 1 98.81 81 ILE A N 1
ATOM 639 C CA . ILE A 1 81 ? 12.883 -6.047 -5.387 1 98.81 81 ILE A CA 1
ATOM 640 C C . ILE A 1 81 ? 12.031 -6.422 -4.176 1 98.81 81 ILE A C 1
ATOM 642 O O . ILE A 1 81 ? 10.844 -6.086 -4.109 1 98.81 81 ILE A O 1
ATOM 646 N N . SER A 1 82 ? 12.57 -7.164 -3.238 1 98.88 82 SER A N 1
ATOM 647 C CA . SER A 1 82 ? 11.867 -7.547 -2.018 1 98.88 82 SER A CA 1
ATOM 648 C C . SER A 1 82 ? 12.75 -7.352 -0.788 1 98.88 82 SER A C 1
ATOM 650 O O . SER A 1 82 ? 13.977 -7.406 -0.882 1 98.88 82 SER A O 1
ATOM 652 N N . CYS A 1 83 ? 12.156 -7.074 0.337 1 98.81 83 CYS A N 1
ATOM 653 C CA . CYS A 1 83 ? 12.844 -6.965 1.621 1 98.81 83 CYS A CA 1
ATOM 654 C C . CYS A 1 83 ? 12 -7.562 2.74 1 98.81 83 CYS A C 1
ATOM 656 O O . CYS A 1 83 ? 10.828 -7.887 2.537 1 98.81 83 CYS A O 1
ATOM 658 N N . GLY A 1 84 ? 12.641 -7.727 3.926 1 98.31 84 GLY A N 1
ATOM 659 C CA . GLY A 1 84 ? 11.812 -8.297 4.98 1 98.31 84 GLY A CA 1
ATOM 660 C C . GLY A 1 84 ? 12.516 -8.344 6.324 1 98.31 84 GLY A C 1
ATOM 661 O O . GLY A 1 84 ? 13.438 -7.566 6.578 1 98.31 84 GLY A O 1
ATOM 662 N N . ALA A 1 85 ? 11.992 -9.266 7.188 1 98.38 85 ALA A N 1
ATOM 663 C CA . ALA A 1 85 ? 12.43 -9.414 8.57 1 98.38 85 ALA A CA 1
ATOM 664 C C . ALA A 1 85 ? 13.805 -10.07 8.641 1 98.38 85 ALA A C 1
ATOM 666 O O . ALA A 1 85 ? 14.484 -10.008 9.672 1 98.38 85 ALA A O 1
ATOM 667 N N . ASP A 1 86 ? 14.281 -10.703 7.625 1 98.56 86 ASP A N 1
ATOM 668 C CA . ASP A 1 86 ? 15.609 -11.312 7.605 1 98.56 86 ASP A CA 1
ATOM 669 C C . ASP A 1 86 ? 16.688 -10.273 7.32 1 98.56 86 ASP A C 1
ATOM 671 O O . ASP A 1 86 ? 17.859 -10.625 7.117 1 98.56 86 ASP A O 1
ATOM 675 N N . LYS A 1 87 ? 16.328 -9.023 7.172 1 98.69 87 LYS A N 1
ATOM 676 C CA . LYS A 1 87 ? 17.219 -7.887 7.004 1 98.69 87 LYS A CA 1
ATOM 677 C C . LYS A 1 87 ? 17.828 -7.863 5.605 1 98.69 87 LYS A C 1
ATOM 679 O O . LYS A 1 87 ? 18.812 -7.172 5.363 1 98.69 87 LYS A O 1
ATOM 684 N N . SER A 1 88 ? 17.141 -8.562 4.672 1 98.88 88 SER A N 1
ATOM 685 C CA . SER A 1 88 ? 17.703 -8.688 3.328 1 98.88 88 SER A CA 1
ATOM 686 C C . SER A 1 88 ? 16.891 -7.867 2.32 1 98.88 88 SER A C 1
ATOM 688 O O . SER A 1 88 ? 15.672 -7.754 2.438 1 98.88 88 SER A O 1
ATOM 690 N N . ILE A 1 89 ? 17.609 -7.387 1.391 1 98.94 89 ILE A N 1
ATOM 691 C CA . ILE A 1 89 ? 17.031 -6.867 0.155 1 98.94 89 ILE A CA 1
ATOM 692 C C . ILE A 1 89 ? 17.516 -7.703 -1.029 1 98.94 89 ILE A C 1
ATOM 694 O O . ILE A 1 89 ? 18.719 -7.832 -1.255 1 98.94 89 ILE A O 1
ATOM 698 N N . TYR A 1 90 ? 16.625 -8.273 -1.769 1 98.94 90 TYR A N 1
ATOM 699 C CA . TYR A 1 90 ? 16.969 -9.023 -2.971 1 98.94 90 TYR A CA 1
ATOM 700 C C . TYR A 1 90 ? 16.547 -8.273 -4.227 1 98.94 90 TYR A C 1
ATOM 702 O O . TYR A 1 90 ? 15.406 -7.812 -4.324 1 98.94 90 TYR A O 1
ATOM 710 N N . PHE A 1 91 ? 17.516 -8.156 -5.121 1 98.81 91 PHE A N 1
ATOM 711 C CA . PHE A 1 91 ? 17.297 -7.578 -6.441 1 98.81 91 PHE A CA 1
ATOM 712 C C . PHE A 1 91 ? 17.281 -8.664 -7.508 1 98.81 91 PHE A C 1
ATOM 714 O O . PHE A 1 91 ? 18.172 -9.523 -7.547 1 98.81 91 PHE A O 1
ATOM 721 N N . ARG A 1 92 ? 16.219 -8.625 -8.352 1 98.38 92 ARG A N 1
ATOM 722 C CA . ARG A 1 92 ? 16.078 -9.625 -9.398 1 98.38 92 ARG A CA 1
ATOM 723 C C . ARG A 1 92 ? 15.766 -8.977 -10.742 1 98.38 92 ARG A C 1
ATOM 725 O O . ARG A 1 92 ? 15.125 -7.918 -10.789 1 98.38 92 ARG A O 1
ATOM 732 N N . SER A 1 93 ? 16.219 -9.609 -11.766 1 97.12 93 SER A N 1
ATOM 733 C CA . SER A 1 93 ? 15.852 -9.219 -13.125 1 97.12 93 SER A CA 1
ATOM 734 C C . SER A 1 93 ? 15.156 -10.359 -13.859 1 97.12 93 SER A C 1
ATOM 736 O O . SER A 1 93 ? 15.461 -11.531 -13.617 1 97.12 93 SER A O 1
ATOM 738 N N . ALA A 1 94 ? 14.266 -9.977 -14.727 1 95.44 94 ALA A N 1
ATOM 739 C CA . ALA A 1 94 ? 13.531 -10.984 -15.492 1 95.44 94 ALA A CA 1
ATOM 740 C C . ALA A 1 94 ? 14.336 -11.445 -16.703 1 95.44 94 ALA A C 1
ATOM 742 O O . ALA A 1 94 ? 14.992 -10.641 -17.375 1 95.44 94 ALA A O 1
ATOM 743 N N . GLN A 1 95 ? 14.289 -12.703 -16.922 1 92.88 95 GLN A N 1
ATOM 744 C CA . GLN A 1 95 ? 14.867 -13.328 -18.109 1 92.88 95 GLN A CA 1
ATOM 745 C C . GLN A 1 95 ? 13.844 -14.219 -18.812 1 92.88 95 GLN A C 1
ATOM 747 O O . GLN A 1 95 ? 13.07 -14.914 -18.156 1 92.88 95 GLN A O 1
ATOM 752 N N . GLN A 1 96 ? 13.789 -14.008 -20.078 1 87.44 96 GLN A N 1
ATOM 753 C CA . GLN A 1 96 ? 12.93 -14.883 -20.859 1 87.44 96 GLN A CA 1
ATOM 754 C C . GLN A 1 96 ? 13.656 -16.156 -21.266 1 87.44 96 GLN A C 1
ATOM 756 O O . GLN A 1 96 ? 14.719 -16.109 -21.891 1 87.44 96 GLN A O 1
ATOM 761 N N . GLY A 1 97 ? 13.164 -17.297 -20.797 1 83.31 97 GLY A N 1
ATOM 762 C CA . GLY A 1 97 ? 13.711 -18.578 -21.188 1 83.31 97 GLY A CA 1
ATOM 763 C C . GLY A 1 97 ? 12.742 -19.422 -21.984 1 83.31 97 GLY A C 1
ATOM 764 O O . GLY A 1 97 ? 11.664 -18.953 -22.359 1 83.31 97 GLY A O 1
ATOM 765 N N . SER A 1 98 ? 13.172 -20.641 -22.328 1 85.62 98 SER A N 1
ATOM 766 C CA . SER A 1 98 ? 12.352 -21.578 -23.078 1 85.62 98 SER A CA 1
ATOM 767 C C . SER A 1 98 ? 11.07 -21.922 -22.328 1 85.62 98 SER A C 1
ATOM 769 O O . SER A 1 98 ? 10.031 -22.172 -22.953 1 85.62 98 SER A O 1
ATOM 771 N N . ASP A 1 99 ? 11.148 -21.844 -20.984 1 82.88 99 ASP A N 1
ATOM 772 C CA . ASP A 1 99 ? 10.031 -22.266 -20.141 1 82.88 99 ASP A CA 1
ATOM 773 C C . ASP A 1 99 ? 9.188 -21.062 -19.703 1 82.88 99 ASP A C 1
ATOM 775 O O . ASP A 1 99 ? 8.234 -21.219 -18.938 1 82.88 99 ASP A O 1
ATOM 779 N N . GLY A 1 100 ? 9.625 -19.891 -20.156 1 86.38 100 GLY A N 1
ATOM 780 C CA . GLY A 1 100 ? 8.852 -18.703 -19.781 1 86.38 100 GLY A CA 1
ATOM 781 C C . GLY A 1 100 ? 9.664 -17.688 -19.016 1 86.38 100 GLY A C 1
ATOM 782 O O . GLY A 1 100 ? 10.898 -17.672 -19.094 1 86.38 100 GLY A O 1
ATOM 783 N N . LEU A 1 101 ? 9.023 -16.797 -18.438 1 90.62 101 LEU A N 1
ATOM 784 C CA . LEU A 1 101 ? 9.617 -15.695 -17.688 1 90.62 101 LEU A CA 1
ATOM 785 C C . LEU A 1 101 ? 10.141 -16.172 -16.344 1 90.62 101 LEU A C 1
ATOM 787 O O . LEU A 1 101 ? 9.438 -16.875 -15.609 1 90.62 101 LEU A O 1
ATOM 791 N N . HIS A 1 102 ? 11.414 -15.852 -16.109 1 94.56 102 HIS A N 1
ATOM 792 C CA . HIS A 1 102 ? 11.977 -16.172 -14.812 1 94.56 102 HIS A CA 1
ATOM 793 C C . HIS A 1 102 ? 12.773 -15.008 -14.242 1 94.56 102 HIS A C 1
ATOM 795 O O . HIS A 1 102 ? 13.555 -14.375 -14.953 1 94.56 102 HIS A O 1
ATOM 801 N N . PHE A 1 103 ? 12.484 -14.797 -12.945 1 97.19 103 PHE A N 1
ATOM 802 C CA . PHE A 1 103 ? 13.289 -13.797 -12.25 1 97.19 103 PHE A CA 1
ATOM 803 C C . PHE A 1 103 ? 14.555 -14.414 -11.68 1 97.19 103 PHE A C 1
ATOM 805 O O . PHE A 1 103 ? 14.508 -15.461 -11.031 1 97.19 103 PHE A O 1
ATOM 812 N N . VAL A 1 104 ? 15.68 -13.75 -11.945 1 97.44 104 VAL A N 1
ATOM 813 C CA . VAL A 1 104 ? 16.969 -14.203 -11.445 1 97.44 104 VAL A CA 1
ATOM 814 C C . VAL A 1 104 ? 17.562 -13.156 -10.508 1 97.44 104 VAL A C 1
ATOM 816 O O . VAL A 1 104 ? 17.578 -11.961 -10.828 1 97.44 104 VAL A O 1
ATOM 819 N N . ARG A 1 105 ? 18.047 -13.664 -9.383 1 98.06 105 ARG A N 1
ATOM 820 C CA . ARG A 1 105 ? 18.688 -12.758 -8.43 1 98.06 105 ARG A CA 1
ATOM 821 C C . ARG A 1 105 ? 19.953 -12.141 -9.031 1 98.06 105 ARG A C 1
ATOM 823 O O . ARG A 1 105 ? 20.812 -12.844 -9.539 1 98.06 105 ARG A O 1
ATOM 830 N N . THR A 1 106 ? 20.062 -10.852 -8.938 1 98 106 THR A N 1
ATOM 831 C CA . THR A 1 106 ? 21.234 -10.141 -9.453 1 98 106 THR A CA 1
ATOM 832 C C . THR A 1 106 ? 22.078 -9.594 -8.305 1 98 106 THR A C 1
ATOM 834 O O . THR A 1 106 ? 23.312 -9.617 -8.359 1 98 106 THR A O 1
ATOM 837 N N . HIS A 1 107 ? 21.453 -9.031 -7.254 1 98.5 107 HIS A N 1
ATOM 838 C CA . HIS A 1 107 ? 22.141 -8.469 -6.102 1 98.5 107 HIS A CA 1
ATOM 839 C C . HIS A 1 107 ? 21.406 -8.789 -4.805 1 98.5 107 HIS A C 1
ATOM 841 O O . HIS A 1 107 ? 20.203 -9.055 -4.82 1 98.5 107 HIS A O 1
ATOM 847 N N . HIS A 1 108 ? 22.219 -8.812 -3.734 1 98.75 108 HIS A N 1
ATOM 848 C CA . HIS A 1 108 ? 21.719 -8.992 -2.375 1 98.75 108 HIS A CA 1
ATOM 849 C C . HIS A 1 108 ? 22.391 -8.031 -1.405 1 98.75 108 HIS A C 1
ATOM 851 O O . HIS A 1 108 ? 23.625 -7.93 -1.381 1 98.75 108 HIS A O 1
ATOM 857 N N . VAL A 1 109 ? 21.609 -7.273 -0.709 1 98.69 109 VAL A N 1
ATOM 858 C CA . VAL A 1 109 ? 22.109 -6.414 0.356 1 98.69 109 VAL A CA 1
ATOM 859 C C . VAL A 1 109 ? 21.625 -6.934 1.71 1 98.69 109 VAL A C 1
ATOM 861 O O . VAL A 1 109 ? 20.438 -7.172 1.905 1 98.69 109 VAL A O 1
ATOM 864 N N . ALA A 1 110 ? 22.531 -7.184 2.598 1 98.38 110 ALA A N 1
ATOM 865 C CA . ALA A 1 110 ? 22.203 -7.539 3.979 1 98.38 110 ALA A CA 1
ATOM 866 C C . ALA A 1 110 ? 22.328 -6.328 4.898 1 98.38 110 ALA A C 1
ATOM 868 O O . ALA A 1 110 ? 23.422 -5.77 5.059 1 98.38 110 ALA A O 1
ATOM 869 N N . GLU A 1 111 ? 21.266 -5.898 5.461 1 97.5 111 GLU A N 1
ATOM 870 C CA . GLU A 1 111 ? 21.25 -4.809 6.434 1 97.5 111 GLU A CA 1
ATOM 871 C C . GLU A 1 111 ? 21.391 -5.336 7.855 1 97.5 111 GLU A C 1
ATOM 873 O O . GLU A 1 111 ? 21.578 -6.539 8.062 1 97.5 111 GLU A O 1
ATOM 878 N N . LYS A 1 112 ? 21.391 -4.438 8.828 1 97.06 112 LYS A N 1
ATOM 879 C CA . LYS A 1 112 ? 21.641 -4.824 10.211 1 97.06 112 LYS A CA 1
ATOM 880 C C . LYS A 1 112 ? 20.344 -5.035 10.969 1 97.06 112 LYS A C 1
ATOM 882 O O . LYS A 1 112 ? 20.312 -5.688 12.016 1 97.06 112 LYS A O 1
ATOM 887 N N . THR A 1 113 ? 19.297 -4.457 10.453 1 97.88 113 THR A N 1
ATOM 888 C CA . THR A 1 113 ? 18.031 -4.531 11.156 1 97.88 113 THR A CA 1
ATOM 889 C C . THR A 1 113 ? 16.891 -4.887 10.195 1 97.88 113 THR A C 1
ATOM 891 O O . THR A 1 113 ? 17.094 -4.906 8.977 1 97.88 113 THR A O 1
ATOM 894 N N . THR A 1 114 ? 15.711 -5.211 10.828 1 98.06 114 THR A N 1
ATOM 895 C CA . THR A 1 114 ? 14.516 -5.539 10.055 1 98.06 114 THR A CA 1
ATOM 896 C C . THR A 1 114 ? 14.172 -4.41 9.094 1 98.06 114 THR A C 1
ATOM 898 O O . THR A 1 114 ? 14.336 -3.232 9.422 1 98.06 114 THR A O 1
ATOM 901 N N . LEU A 1 115 ? 13.664 -4.723 7.902 1 98.56 115 LEU A N 1
ATOM 902 C CA . LEU A 1 115 ? 13.172 -3.789 6.895 1 98.56 115 LEU A CA 1
ATOM 903 C C . LEU A 1 115 ? 11.656 -3.879 6.77 1 98.56 115 LEU A C 1
ATOM 905 O O . LEU A 1 115 ? 11.109 -4.969 6.586 1 98.56 115 LEU A O 1
ATOM 909 N N . TYR A 1 116 ? 10.938 -2.736 6.785 1 97.12 116 TYR A N 1
ATOM 910 C CA . TYR A 1 116 ? 9.5 -2.818 7.016 1 97.12 116 TYR A CA 1
ATOM 911 C C . TYR A 1 116 ? 8.727 -2.422 5.77 1 97.12 116 TYR A C 1
ATOM 913 O O . TYR A 1 116 ? 7.574 -2.838 5.586 1 97.12 116 TYR A O 1
ATOM 921 N N . ASP A 1 117 ? 9.367 -1.627 4.973 1 97.69 117 ASP A N 1
ATOM 922 C CA . ASP A 1 117 ? 8.648 -1.146 3.797 1 97.69 117 ASP A CA 1
ATOM 923 C C . ASP A 1 117 ? 9.617 -0.614 2.744 1 97.69 117 ASP A C 1
ATOM 925 O O . ASP A 1 117 ? 10.797 -0.392 3.033 1 97.69 117 ASP A O 1
ATOM 929 N N . MET A 1 118 ? 9.102 -0.46 1.534 1 98.31 118 MET A N 1
ATOM 930 C CA . MET A 1 118 ? 9.883 0.148 0.459 1 98.31 118 MET A CA 1
ATOM 931 C C . MET A 1 118 ? 8.969 0.84 -0.548 1 98.31 118 MET A C 1
ATOM 933 O O . MET A 1 118 ? 7.777 0.54 -0.623 1 98.31 118 MET A O 1
ATOM 937 N N . ASP A 1 119 ? 9.5 1.726 -1.244 1 98.06 119 ASP A N 1
ATOM 938 C CA . ASP A 1 119 ? 8.805 2.348 -2.363 1 98.06 119 ASP A CA 1
ATOM 939 C C . ASP A 1 119 ? 9.773 2.738 -3.473 1 98.06 119 ASP A C 1
ATOM 941 O O . ASP A 1 119 ? 10.938 3.066 -3.203 1 98.06 119 ASP A O 1
ATOM 945 N N . ILE A 1 120 ? 9.273 2.662 -4.695 1 97.38 120 ILE A N 1
ATOM 946 C CA . ILE A 1 120 ? 10.086 2.934 -5.875 1 97.38 120 ILE A CA 1
ATOM 947 C C . ILE A 1 120 ? 9.961 4.406 -6.258 1 97.38 120 ILE A C 1
ATOM 949 O O . ILE A 1 120 ? 8.867 4.973 -6.234 1 97.38 120 ILE A O 1
ATOM 953 N N . ASP A 1 121 ? 11.102 4.949 -6.602 1 95.69 121 ASP A N 1
ATOM 954 C CA . ASP A 1 121 ? 11.062 6.344 -7.027 1 95.69 121 ASP A CA 1
ATOM 955 C C . ASP A 1 121 ? 10.422 6.477 -8.406 1 95.69 121 ASP A C 1
ATOM 957 O O . ASP A 1 121 ? 10.344 5.5 -9.156 1 95.69 121 ASP A O 1
ATOM 961 N N . ILE A 1 122 ? 10.062 7.684 -8.75 1 91.81 122 ILE A N 1
ATOM 962 C CA . ILE A 1 122 ? 9.242 7.918 -9.93 1 91.81 122 ILE A CA 1
ATOM 963 C C . ILE A 1 122 ? 10.047 7.621 -11.195 1 91.81 122 ILE A C 1
ATOM 965 O O . ILE A 1 122 ? 9.477 7.348 -12.25 1 91.81 122 ILE A O 1
ATOM 969 N N . THR A 1 123 ? 11.359 7.664 -11.172 1 93.5 123 THR A N 1
ATOM 970 C CA . THR A 1 123 ? 12.203 7.344 -12.32 1 93.5 123 THR A CA 1
ATOM 971 C C . THR A 1 123 ? 12.398 5.836 -12.445 1 93.5 123 THR A C 1
ATOM 973 O O . THR A 1 123 ? 12.906 5.355 -13.461 1 93.5 123 THR A O 1
ATOM 976 N N . GLN A 1 124 ? 12.047 5.113 -11.391 1 94.94 124 GLN A N 1
ATOM 977 C CA . GLN A 1 124 ? 12.172 3.662 -11.32 1 94.94 124 GLN A CA 1
ATOM 978 C C . GLN A 1 124 ? 13.617 3.238 -11.102 1 94.94 124 GLN A C 1
ATOM 980 O O . GLN A 1 124 ? 13.938 2.051 -11.156 1 94.94 124 GLN A O 1
ATOM 985 N N . LYS A 1 125 ? 14.43 4.168 -10.789 1 95.38 125 LYS A N 1
ATOM 986 C CA . LYS A 1 125 ? 15.859 3.885 -10.719 1 95.38 125 LYS A CA 1
ATOM 987 C C . LYS A 1 125 ? 16.312 3.654 -9.281 1 95.38 125 LYS A C 1
ATOM 989 O O . LYS A 1 125 ? 17.406 3.131 -9.047 1 95.38 125 LYS A O 1
ATOM 994 N N . TYR A 1 126 ? 15.469 4.043 -8.367 1 97.19 126 TYR A N 1
ATOM 995 C CA . TYR A 1 126 ? 15.844 3.932 -6.961 1 97.19 126 TYR A CA 1
ATOM 996 C C . TYR A 1 126 ? 14.703 3.357 -6.133 1 97.19 126 TYR A C 1
ATOM 998 O O . TYR A 1 126 ? 13.531 3.572 -6.445 1 97.19 126 TYR A O 1
ATOM 1006 N N . VAL A 1 127 ? 15.07 2.609 -5.125 1 98.38 127 VAL A N 1
ATOM 1007 C CA . VAL A 1 127 ? 14.125 2.102 -4.141 1 98.38 127 VAL A CA 1
ATOM 1008 C C . VAL A 1 127 ? 14.477 2.635 -2.754 1 98.38 127 VAL A C 1
ATOM 1010 O O . VAL A 1 127 ? 15.633 2.543 -2.324 1 98.38 127 VAL A O 1
ATOM 1013 N N . ALA A 1 128 ? 13.516 3.324 -2.084 1 98.5 128 ALA A N 1
ATOM 1014 C CA . ALA A 1 128 ? 13.648 3.768 -0.7 1 98.5 128 ALA A CA 1
ATOM 1015 C C . ALA A 1 128 ? 13.18 2.688 0.27 1 98.5 128 ALA A C 1
ATOM 1017 O O . ALA A 1 128 ? 12.062 2.172 0.14 1 98.5 128 ALA A O 1
ATOM 1018 N N . VAL A 1 129 ? 13.945 2.342 1.245 1 98.75 129 VAL A N 1
ATOM 1019 C CA . VAL A 1 129 ? 13.656 1.252 2.17 1 98.75 129 VAL A CA 1
ATOM 1020 C C . VAL A 1 129 ? 13.539 1.798 3.592 1 98.75 129 VAL A C 1
ATOM 1022 O O . VAL A 1 129 ? 14.414 2.539 4.051 1 98.75 129 VAL A O 1
ATOM 1025 N N . ALA A 1 130 ? 12.461 1.505 4.246 1 98.38 130 ALA A N 1
ATOM 1026 C CA . ALA A 1 130 ? 12.227 1.887 5.633 1 98.38 130 ALA A CA 1
ATOM 1027 C C . ALA A 1 130 ? 12.852 0.878 6.594 1 98.38 130 ALA A C 1
ATOM 1029 O O . ALA A 1 130 ? 12.492 -0.303 6.582 1 98.38 130 ALA A O 1
ATOM 1030 N N . CYS A 1 131 ? 13.68 1.362 7.527 1 98.06 131 CYS A N 1
ATOM 1031 C CA . CYS A 1 131 ? 14.477 0.472 8.367 1 98.06 131 CYS A CA 1
ATOM 1032 C C . CYS A 1 131 ? 14.07 0.589 9.828 1 98.06 131 CYS A C 1
ATOM 1034 O O . CYS A 1 131 ? 13.609 1.646 10.266 1 98.06 131 CYS A O 1
ATOM 1036 N N . GLN A 1 132 ? 14.344 -0.432 10.523 1 97.69 132 GLN A N 1
ATOM 1037 C CA . GLN A 1 132 ? 14.062 -0.478 11.953 1 97.69 132 GLN A CA 1
ATOM 1038 C C . GLN A 1 132 ? 14.922 0.527 12.711 1 97.69 132 GLN A C 1
ATOM 1040 O O . GLN A 1 132 ? 14.531 1.018 13.773 1 97.69 132 GLN A O 1
ATOM 1045 N N . ASP A 1 133 ? 16.109 0.895 12.219 1 96.81 133 ASP A N 1
ATOM 1046 C CA . ASP A 1 133 ? 16.984 1.824 12.906 1 96.81 133 ASP A CA 1
ATOM 1047 C C . ASP A 1 133 ? 16.578 3.271 12.648 1 96.81 133 ASP A C 1
ATOM 1049 O O . ASP A 1 133 ? 17.375 4.195 12.875 1 96.81 133 ASP A O 1
ATOM 1053 N N . ARG A 1 134 ? 15.453 3.521 11.953 1 96.56 134 ARG A N 1
ATOM 1054 C CA . ARG A 1 134 ? 14.781 4.797 11.734 1 96.56 134 ARG A CA 1
ATOM 1055 C C . ARG A 1 134 ? 15.406 5.555 10.57 1 96.56 134 ARG A C 1
ATOM 1057 O O . ARG A 1 134 ? 15.086 6.723 10.336 1 96.56 134 ARG A O 1
ATOM 1064 N N . ASN A 1 135 ? 16.281 4.852 9.859 1 97.31 135 ASN A N 1
ATOM 1065 C CA . ASN A 1 135 ? 16.812 5.422 8.625 1 97.31 135 ASN A CA 1
ATOM 1066 C C . ASN A 1 135 ? 16.016 4.941 7.41 1 97.31 135 ASN A C 1
ATOM 1068 O O . ASN A 1 135 ? 15.43 3.859 7.434 1 97.31 135 ASN A O 1
ATOM 1072 N N . VAL A 1 136 ? 16 5.828 6.465 1 98.19 136 VAL A N 1
ATOM 1073 C CA . VAL A 1 136 ? 15.641 5.422 5.105 1 98.19 136 VAL A CA 1
ATOM 1074 C C . VAL A 1 136 ? 16.906 5.273 4.262 1 98.19 136 VAL A C 1
ATOM 1076 O O . VAL A 1 136 ? 17.719 6.195 4.188 1 98.19 136 VAL A O 1
ATOM 1079 N N . ARG A 1 137 ? 17.094 4.141 3.701 1 98.44 137 ARG A N 1
ATOM 1080 C CA . ARG A 1 137 ? 18.203 3.939 2.783 1 98.44 137 ARG A CA 1
ATOM 1081 C C . ARG A 1 137 ? 17.719 3.754 1.352 1 98.44 137 ARG A C 1
ATOM 1083 O O . ARG A 1 137 ? 16.719 3.074 1.119 1 98.44 137 ARG A O 1
ATOM 1090 N N . VAL A 1 138 ? 18.406 4.41 0.434 1 98.5 138 VAL A N 1
ATOM 1091 C CA . VAL A 1 138 ? 18.016 4.422 -0.973 1 98.5 138 VAL A CA 1
ATOM 1092 C C . VAL A 1 138 ? 19.047 3.646 -1.798 1 98.5 138 VAL A C 1
ATOM 1094 O O . VAL A 1 138 ? 20.25 3.91 -1.713 1 98.5 138 VAL A O 1
ATOM 1097 N N . TYR A 1 139 ? 18.531 2.695 -2.598 1 98.69 139 TYR A N 1
ATOM 1098 C CA . TYR A 1 139 ? 19.406 1.844 -3.408 1 98.69 139 TYR A CA 1
ATOM 1099 C C . TYR A 1 139 ? 19.078 1.983 -4.891 1 98.69 139 TYR A C 1
ATOM 1101 O O . TYR A 1 139 ? 17.922 2.211 -5.254 1 98.69 139 TYR A O 1
ATOM 1109 N N . ASN A 1 140 ? 20.109 1.844 -5.691 1 98.44 140 ASN A N 1
ATOM 1110 C CA . ASN A 1 140 ? 19.906 1.717 -7.129 1 98.44 140 ASN A CA 1
ATOM 1111 C C . ASN A 1 140 ? 19.219 0.398 -7.484 1 98.44 140 ASN A C 1
ATOM 1113 O O . ASN A 1 140 ? 19.672 -0.669 -7.055 1 98.44 140 ASN A O 1
ATOM 1117 N N . THR A 1 141 ? 18.203 0.432 -8.297 1 97.5 141 THR A N 1
ATOM 1118 C CA . THR A 1 141 ? 17.391 -0.749 -8.555 1 97.5 141 THR A CA 1
ATOM 1119 C C . THR A 1 141 ? 18.141 -1.737 -9.453 1 97.5 141 THR A C 1
ATOM 1121 O O . THR A 1 141 ? 17.828 -2.93 -9.461 1 97.5 141 THR A O 1
ATOM 1124 N N . VAL A 1 142 ? 19.078 -1.292 -10.203 1 96 142 VAL A N 1
ATOM 1125 C CA . VAL A 1 142 ? 19.75 -2.123 -11.203 1 96 142 VAL A CA 1
ATOM 1126 C C . VAL A 1 142 ? 20.953 -2.818 -10.578 1 96 142 VAL A C 1
ATOM 1128 O O . VAL A 1 142 ? 21.172 -4.012 -10.797 1 96 142 VAL A O 1
ATOM 1131 N N . ASN A 1 143 ? 21.672 -2.096 -9.719 1 97.19 143 ASN A N 1
ATOM 1132 C CA . ASN A 1 143 ? 22.922 -2.697 -9.25 1 97.19 143 ASN A CA 1
ATOM 1133 C C . ASN A 1 143 ? 22.938 -2.857 -7.734 1 97.19 143 ASN A C 1
ATOM 1135 O O . ASN A 1 143 ? 23.922 -3.344 -7.168 1 97.19 143 ASN A O 1
ATOM 1139 N N . GLY A 1 144 ? 21.922 -2.391 -7.02 1 98.12 144 GLY A N 1
ATOM 1140 C CA . GLY A 1 144 ? 21.766 -2.619 -5.594 1 98.12 144 GLY A CA 1
ATOM 1141 C C . GLY A 1 144 ? 22.688 -1.754 -4.746 1 98.12 144 GLY A C 1
ATOM 1142 O O . GLY A 1 144 ? 22.766 -1.943 -3.529 1 98.12 144 GLY A O 1
ATOM 1143 N N . LYS A 1 145 ? 23.328 -0.815 -5.355 1 98.38 145 LYS A N 1
ATOM 1144 C CA . LYS A 1 145 ? 24.219 0.042 -4.586 1 98.38 145 LYS A CA 1
ATOM 1145 C C . LYS A 1 145 ? 23.438 1.101 -3.812 1 98.38 145 LYS A C 1
ATOM 1147 O O . LYS A 1 145 ? 22.5 1.708 -4.352 1 98.38 145 LYS A O 1
ATOM 1152 N N . GLN A 1 146 ? 23.906 1.287 -2.609 1 98.31 146 GLN A N 1
ATOM 1153 C CA . GLN A 1 146 ? 23.281 2.33 -1.808 1 98.31 146 GLN A CA 1
ATOM 1154 C C . GLN A 1 146 ? 23.688 3.719 -2.285 1 98.31 146 GLN A C 1
ATOM 1156 O O . GLN A 1 146 ? 24.875 3.986 -2.473 1 98.31 146 GLN A O 1
ATOM 1161 N N . LYS A 1 147 ? 22.703 4.586 -2.455 1 97.69 147 LYS A N 1
ATOM 1162 C CA . LYS A 1 147 ? 22.953 5.926 -2.982 1 97.69 147 LYS A CA 1
ATOM 1163 C C . LYS A 1 147 ? 22.781 6.984 -1.897 1 97.69 147 LYS A C 1
ATOM 1165 O O . LYS A 1 147 ? 23.469 8.008 -1.91 1 97.69 147 LYS A O 1
ATOM 1170 N N . LYS A 1 148 ? 21.844 6.785 -0.993 1 96.88 148 LYS A N 1
ATOM 1171 C CA . LYS A 1 148 ? 21.531 7.766 0.04 1 96.88 148 LYS A CA 1
ATOM 1172 C C . LYS A 1 148 ? 21.125 7.082 1.343 1 96.88 148 LYS A C 1
ATOM 1174 O O . LYS A 1 148 ? 20.766 5.902 1.347 1 96.88 148 LYS A O 1
ATOM 1179 N N . CYS A 1 149 ? 21.25 7.844 2.426 1 97.06 149 CYS A N 1
ATOM 1180 C CA . CYS A 1 149 ? 20.75 7.492 3.746 1 97.06 149 CYS A CA 1
ATOM 1181 C C . CYS A 1 149 ? 20.188 8.719 4.461 1 97.06 149 CYS A C 1
ATOM 1183 O O . CYS A 1 149 ? 20.891 9.711 4.641 1 97.06 149 CYS A O 1
ATOM 1185 N N . TYR A 1 150 ? 18.906 8.664 4.766 1 95.62 150 TYR A N 1
ATOM 1186 C CA . TYR A 1 150 ? 18.203 9.75 5.43 1 95.62 150 TYR A CA 1
ATOM 1187 C C . TYR A 1 150 ? 17.75 9.344 6.824 1 95.62 150 TYR A C 1
ATOM 1189 O O . TYR A 1 150 ? 17.469 8.164 7.074 1 95.62 150 TYR A O 1
ATOM 1197 N N . LYS A 1 151 ? 17.656 10.336 7.715 1 94.75 151 LYS A N 1
ATOM 1198 C CA . LYS A 1 151 ? 16.891 10.109 8.93 1 94.75 151 LYS A CA 1
ATOM 1199 C C . LYS A 1 151 ? 15.391 10.094 8.625 1 94.75 151 LYS A C 1
ATOM 1201 O O . LYS A 1 151 ? 14.836 11.086 8.148 1 94.75 151 LYS A O 1
ATOM 1206 N N . GLY A 1 152 ? 14.766 8.984 8.836 1 94.81 152 GLY A N 1
ATOM 1207 C CA . GLY A 1 152 ? 13.352 8.844 8.523 1 94.81 152 GLY A CA 1
ATOM 1208 C C . GLY A 1 152 ? 12.445 9.305 9.648 1 94.81 152 GLY A C 1
ATOM 1209 O O . GLY A 1 152 ? 11.25 9.508 9.445 1 94.81 152 GLY A O 1
ATOM 1210 N N . SER A 1 153 ? 12.977 9.344 10.812 1 91.62 153 SER A N 1
ATOM 1211 C CA . SER A 1 153 ? 12.297 9.898 11.977 1 91.62 153 SER A CA 1
ATOM 1212 C C . SER A 1 153 ? 13.242 10.719 12.836 1 91.62 153 SER A C 1
ATOM 1214 O O . SER A 1 153 ? 14.422 10.383 12.969 1 91.62 153 SER A O 1
ATOM 1216 N N . GLN A 1 154 ? 12.68 11.773 13.445 1 82.88 154 GLN A N 1
ATOM 1217 C CA . GLN A 1 154 ? 13.523 12.664 14.234 1 82.88 154 GLN A CA 1
ATOM 1218 C C . GLN A 1 154 ? 13.602 12.211 15.688 1 82.88 154 GLN A C 1
ATOM 1220 O O . GLN A 1 154 ? 14.414 12.711 16.453 1 82.88 154 GLN A O 1
ATOM 1225 N N . GLY A 1 155 ? 12.734 11.32 16 1 82.81 155 GLY A N 1
ATOM 1226 C CA . GLY A 1 155 ? 12.797 10.773 17.344 1 82.81 155 GLY A CA 1
ATOM 1227 C C . GLY A 1 155 ? 13.898 9.758 17.531 1 82.81 155 GLY A C 1
ATOM 1228 O O . GLY A 1 155 ? 14.57 9.383 16.562 1 82.81 155 GLY A O 1
ATOM 1229 N N . ASP A 1 156 ? 14.086 9.312 18.812 1 88.06 156 ASP A N 1
ATOM 1230 C CA . ASP A 1 156 ? 15.172 8.391 19.125 1 88.06 156 ASP A CA 1
ATOM 1231 C C . ASP A 1 156 ? 14.648 6.98 19.375 1 88.06 156 ASP A C 1
ATOM 1233 O O . ASP A 1 156 ? 15.422 6.066 19.672 1 88.06 156 ASP A O 1
ATOM 1237 N N . GLU A 1 157 ? 13.414 6.801 19.219 1 91.38 157 GLU A N 1
ATOM 1238 C CA . GLU A 1 157 ? 12.828 5.492 19.484 1 91.38 157 GLU A CA 1
ATOM 1239 C C . GLU A 1 157 ? 11.922 5.039 18.344 1 91.38 157 GLU A C 1
ATOM 1241 O O . GLU A 1 157 ? 11.602 5.824 17.453 1 91.38 157 GLU A O 1
ATOM 1246 N N . GLY A 1 158 ? 11.711 3.699 18.375 1 93.62 158 GLY A N 1
ATOM 1247 C CA . GLY A 1 158 ? 10.766 3.133 17.422 1 93.62 158 GLY A CA 1
ATOM 1248 C C . GLY A 1 158 ? 11.422 2.621 16.156 1 93.62 158 GLY A C 1
ATOM 1249 O O . GLY A 1 158 ? 12.641 2.447 16.109 1 93.62 158 GLY A O 1
ATOM 1250 N N . SER A 1 159 ? 10.609 2.254 15.227 1 96.56 159 SER A N 1
ATOM 1251 C CA . SER A 1 159 ? 10.984 1.77 13.906 1 96.56 159 SER A CA 1
ATOM 1252 C C . SER A 1 159 ? 10.133 2.41 12.82 1 96.56 159 SER A C 1
ATOM 1254 O O . SER A 1 159 ? 8.938 2.645 13.016 1 96.56 159 SER A O 1
ATOM 1256 N N . LEU A 1 160 ? 10.773 2.717 11.68 1 96.62 160 LEU A N 1
ATOM 1257 C CA . LEU A 1 160 ? 9.945 3.137 10.555 1 96.62 160 LEU A CA 1
ATOM 1258 C C . LEU A 1 160 ? 8.977 2.025 10.156 1 96.62 160 LEU A C 1
ATOM 1260 O O . LEU A 1 160 ? 9.344 0.849 10.148 1 96.62 160 LEU A O 1
ATOM 1264 N N . LEU A 1 161 ? 7.793 2.408 9.82 1 94.94 161 LEU A N 1
ATOM 1265 C CA . LEU A 1 161 ? 6.766 1.443 9.445 1 94.94 161 LEU A CA 1
ATOM 1266 C C . LEU A 1 161 ? 6.426 1.564 7.965 1 94.94 161 LEU A C 1
ATOM 1268 O O . LEU A 1 161 ? 6.219 0.555 7.285 1 94.94 161 LEU A O 1
ATOM 1272 N N . LYS A 1 162 ? 6.34 2.746 7.5 1 95.75 162 LYS A N 1
ATOM 1273 C CA . LYS A 1 162 ? 5.965 3.018 6.113 1 95.75 162 LYS A CA 1
ATOM 1274 C C . LYS A 1 162 ? 6.91 4.031 5.477 1 95.75 162 LYS A C 1
ATOM 1276 O O . LYS A 1 162 ? 7.426 4.922 6.156 1 95.75 162 LYS A O 1
ATOM 1281 N N . VAL A 1 163 ? 7.109 3.908 4.195 1 97.06 163 VAL A N 1
ATOM 1282 C CA . VAL A 1 163 ? 7.812 4.883 3.365 1 97.06 163 VAL A CA 1
ATOM 1283 C C . VAL A 1 163 ? 7.098 5.027 2.023 1 97.06 163 VAL A C 1
ATOM 1285 O O . VAL A 1 163 ? 6.719 4.035 1.402 1 97.06 163 VAL A O 1
ATOM 1288 N N . HIS A 1 164 ? 6.781 6.227 1.642 1 97.06 164 HIS A N 1
ATOM 1289 C CA . HIS A 1 164 ? 6.105 6.5 0.377 1 97.06 164 HIS A CA 1
ATOM 1290 C C . HIS A 1 164 ? 6.73 7.699 -0.33 1 97.06 164 HIS A C 1
ATOM 1292 O O . HIS A 1 164 ? 6.875 8.766 0.267 1 97.06 164 HIS A O 1
ATOM 1298 N N . VAL A 1 165 ? 7.059 7.473 -1.579 1 94.88 165 VAL A N 1
ATOM 1299 C CA . VAL A 1 165 ? 7.523 8.57 -2.42 1 94.88 165 VAL A CA 1
ATOM 1300 C C . VAL A 1 165 ? 6.328 9.32 -3 1 94.88 165 VAL A C 1
ATOM 1302 O O . VAL A 1 165 ? 5.367 8.711 -3.469 1 94.88 165 VAL A O 1
ATOM 1305 N N . ASP A 1 166 ? 6.414 10.609 -2.889 1 92.94 166 ASP A N 1
ATOM 1306 C CA . ASP A 1 166 ? 5.301 11.375 -3.436 1 92.94 166 ASP A CA 1
ATOM 1307 C C . ASP A 1 166 ? 5.262 11.281 -4.957 1 92.94 166 ASP A C 1
ATOM 1309 O O . ASP A 1 166 ? 6.289 11.031 -5.598 1 92.94 166 ASP A O 1
ATOM 1313 N N . PRO A 1 167 ? 4.105 11.625 -5.602 1 87.81 167 PRO A N 1
ATOM 1314 C CA . PRO A 1 167 ? 3.941 11.414 -7.039 1 87.81 167 PRO A CA 1
ATOM 1315 C C . PRO A 1 167 ? 4.875 12.289 -7.879 1 87.81 167 PRO A C 1
ATOM 1317 O O . PRO A 1 167 ? 5.148 11.969 -9.039 1 87.81 167 PRO A O 1
ATOM 1320 N N . SER A 1 168 ? 5.316 13.375 -7.348 1 88.25 168 SER A N 1
ATOM 1321 C CA . SER A 1 168 ? 6.242 14.219 -8.094 1 88.25 168 SER A CA 1
ATOM 1322 C C . SER A 1 168 ? 7.676 13.711 -7.973 1 88.25 168 SER A C 1
ATOM 1324 O O . SER A 1 168 ? 8.547 14.102 -8.742 1 88.25 168 SER A O 1
ATOM 1326 N N . GLY A 1 169 ? 7.859 12.867 -6.992 1 91.19 169 GLY A N 1
ATOM 1327 C CA . GLY A 1 169 ? 9.195 12.344 -6.746 1 91.19 169 GLY A CA 1
ATOM 1328 C C . GLY A 1 169 ? 10.07 13.289 -5.945 1 91.19 169 GLY A C 1
ATOM 1329 O O . GLY A 1 169 ? 11.266 13.047 -5.777 1 91.19 169 GLY A O 1
ATOM 1330 N N . THR A 1 170 ? 9.516 14.305 -5.398 1 91.62 170 THR A N 1
ATOM 1331 C CA . THR A 1 170 ? 10.281 15.352 -4.73 1 91.62 170 THR A CA 1
ATOM 1332 C C . THR A 1 170 ? 10.438 15.047 -3.244 1 91.62 170 THR A C 1
ATOM 1334 O O . THR A 1 170 ? 11.453 15.398 -2.637 1 91.62 170 THR A O 1
ATOM 1337 N N . PHE A 1 171 ? 9.445 14.367 -2.684 1 92.06 171 PHE A N 1
ATOM 1338 C CA . PHE A 1 171 ? 9.453 14.148 -1.242 1 92.06 171 PHE A CA 1
ATOM 1339 C C . PHE A 1 171 ? 9.211 12.672 -0.921 1 92.06 171 PHE A C 1
ATOM 1341 O O . PHE A 1 171 ? 8.695 11.93 -1.754 1 92.06 171 PHE A O 1
ATOM 1348 N N . LEU A 1 172 ? 9.625 12.359 0.235 1 94.38 172 LEU A N 1
ATOM 1349 C CA . LEU A 1 172 ? 9.406 11.055 0.841 1 94.38 172 LEU A CA 1
ATOM 1350 C C . LEU A 1 172 ? 8.727 11.188 2.201 1 94.38 172 LEU A C 1
ATOM 1352 O O . LEU A 1 172 ? 9.172 11.977 3.043 1 94.38 172 LEU A O 1
ATOM 1356 N N . ALA A 1 173 ? 7.602 10.516 2.365 1 94.88 173 ALA A N 1
ATOM 1357 C CA . ALA A 1 173 ? 6.934 10.492 3.662 1 94.88 173 ALA A CA 1
ATOM 1358 C C . ALA A 1 173 ? 7.203 9.188 4.402 1 94.88 173 ALA A C 1
ATOM 1360 O O . ALA A 1 173 ? 7.207 8.117 3.797 1 94.88 173 ALA A O 1
ATOM 1361 N N . THR A 1 174 ? 7.457 9.242 5.672 1 95.62 174 THR A N 1
ATOM 1362 C CA . THR A 1 174 ? 7.656 8.062 6.504 1 95.62 174 THR A CA 1
ATOM 1363 C C . THR A 1 174 ? 6.75 8.109 7.73 1 95.62 174 THR A C 1
ATOM 1365 O O . THR A 1 174 ? 6.363 9.188 8.188 1 95.62 174 THR A O 1
ATOM 1368 N N . SER A 1 175 ? 6.352 6.988 8.133 1 94 175 SER A N 1
ATOM 1369 C CA . SER A 1 175 ? 5.73 6.836 9.445 1 94 175 SER A CA 1
ATOM 1370 C C . SER A 1 175 ? 6.578 5.957 10.359 1 94 175 SER A C 1
ATOM 1372 O O . SER A 1 175 ? 7.305 5.082 9.883 1 94 175 SER A O 1
ATOM 1374 N N . CYS A 1 176 ? 6.43 6.223 11.625 1 93.5 176 CYS A N 1
ATOM 1375 C CA . CYS A 1 176 ? 7.215 5.523 12.633 1 93.5 176 CYS A CA 1
ATOM 1376 C C . CYS A 1 176 ? 6.324 4.977 13.742 1 93.5 176 CYS A C 1
ATOM 1378 O O . CYS A 1 176 ? 5.227 5.492 13.969 1 93.5 176 CYS A O 1
ATOM 1380 N N . SER A 1 177 ? 6.824 3.945 14.461 1 92.38 177 SER A N 1
ATOM 1381 C CA . SER A 1 177 ? 6.062 3.344 15.555 1 92.38 177 SER A CA 1
ATOM 1382 C C . SER A 1 177 ? 5.988 4.277 16.75 1 92.38 177 SER A C 1
ATOM 1384 O O . SER A 1 177 ? 5.195 4.055 17.672 1 92.38 177 SER A O 1
ATOM 1386 N N . ASP A 1 178 ? 6.801 5.359 16.766 1 87.62 178 ASP A N 1
ATOM 1387 C CA . ASP A 1 178 ? 6.668 6.383 17.797 1 87.62 178 ASP A CA 1
ATOM 1388 C C . ASP A 1 178 ? 5.543 7.359 17.469 1 87.62 178 ASP A C 1
ATOM 1390 O O . ASP A 1 178 ? 5.414 8.406 18.094 1 87.62 178 ASP A O 1
ATOM 1394 N N . LYS A 1 179 ? 4.82 7.109 16.438 1 87.31 179 LYS A N 1
ATOM 1395 C CA . LYS A 1 179 ? 3.596 7.793 16.031 1 87.31 179 LYS A CA 1
ATOM 1396 C C . LYS A 1 179 ? 3.908 9.047 15.227 1 87.31 179 LYS A C 1
ATOM 1398 O O . LYS A 1 179 ? 3.006 9.812 14.883 1 87.31 179 LYS A O 1
ATOM 1403 N N . SER A 1 180 ? 5.141 9.195 14.852 1 88 180 SER A N 1
ATOM 1404 C CA . SER A 1 180 ? 5.512 10.391 14.094 1 88 180 SER A CA 1
ATOM 1405 C C . SER A 1 180 ? 5.445 10.133 12.594 1 88 180 SER A C 1
ATOM 1407 O O . SER A 1 180 ? 5.531 8.984 12.148 1 88 180 SER A O 1
ATOM 1409 N N . ILE A 1 181 ? 5.227 11.203 11.883 1 91.44 181 ILE A N 1
ATOM 1410 C CA . ILE A 1 181 ? 5.355 11.25 10.43 1 91.44 181 ILE A CA 1
ATOM 1411 C C . ILE A 1 181 ? 6.426 12.266 10.039 1 91.44 181 ILE A C 1
ATOM 1413 O O . ILE A 1 181 ? 6.488 13.359 10.602 1 91.44 181 ILE A O 1
ATOM 1417 N N . SER A 1 182 ? 7.262 11.891 9.164 1 92.44 182 SER A N 1
ATOM 1418 C CA . SER A 1 182 ? 8.273 12.797 8.633 1 92.44 182 SER A CA 1
ATOM 1419 C C . SER A 1 182 ? 8.164 12.922 7.121 1 92.44 182 SER A C 1
ATOM 1421 O O . SER A 1 182 ? 7.824 11.961 6.434 1 92.44 182 SER A O 1
ATOM 1423 N N . VAL A 1 183 ? 8.391 14.117 6.688 1 92.56 183 VAL A N 1
ATOM 1424 C CA . VAL A 1 183 ? 8.531 14.391 5.262 1 92.56 183 VAL A CA 1
ATOM 1425 C C . VAL A 1 183 ? 9.953 14.844 4.957 1 92.56 183 VAL A C 1
ATOM 1427 O O . VAL A 1 183 ? 10.445 15.812 5.547 1 92.56 183 VAL A O 1
ATOM 1430 N N . ILE A 1 184 ? 10.531 14.141 4.055 1 93.69 184 ILE A N 1
ATOM 1431 C CA . ILE A 1 184 ? 11.938 14.328 3.74 1 93.69 184 ILE A CA 1
ATOM 1432 C C . ILE A 1 184 ? 12.094 14.727 2.273 1 93.69 184 ILE A C 1
ATOM 1434 O O . ILE A 1 184 ? 11.438 14.156 1.398 1 93.69 184 ILE A O 1
ATOM 1438 N N . ASP A 1 185 ? 12.906 15.766 2.006 1 92.81 185 ASP A N 1
ATOM 1439 C CA . ASP A 1 185 ? 13.297 16.047 0.629 1 92.81 185 ASP A CA 1
ATOM 1440 C C . ASP A 1 1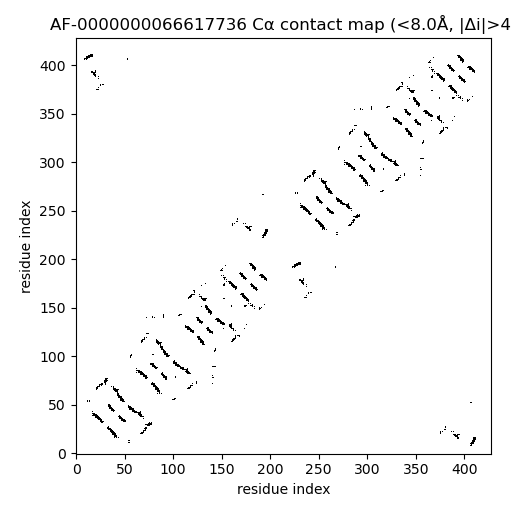85 ? 14.117 14.898 0.049 1 92.81 185 ASP A C 1
ATOM 1442 O O . ASP A 1 185 ? 15.172 14.539 0.587 1 92.81 185 ASP A O 1
ATOM 1446 N N . PHE A 1 186 ? 13.664 14.32 -0.993 1 93.12 186 PHE A N 1
ATOM 1447 C CA . PHE A 1 186 ? 14.258 13.102 -1.524 1 93.12 186 PHE A CA 1
ATOM 1448 C C . PHE A 1 186 ? 15.664 1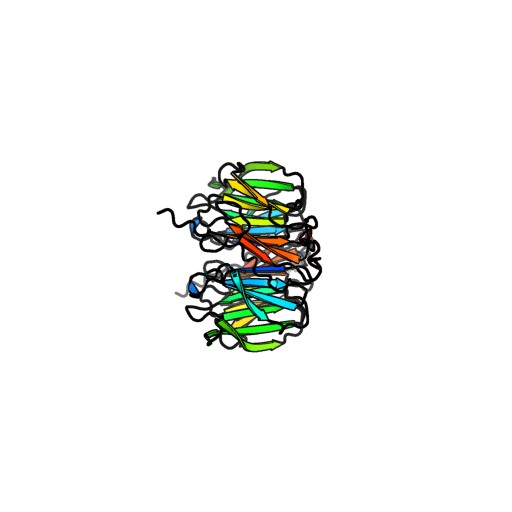3.359 -2.043 1 93.12 186 PHE A C 1
ATOM 1450 O O . PHE A 1 186 ? 16.531 12.484 -1.982 1 93.12 186 PHE A O 1
ATOM 1457 N N . TYR A 1 187 ? 15.961 14.508 -2.551 1 90.56 187 TYR A N 1
ATOM 1458 C CA . TYR A 1 187 ? 17.25 14.82 -3.152 1 90.56 187 TYR A CA 1
ATOM 1459 C C . TYR A 1 187 ? 18.266 15.25 -2.09 1 90.56 187 TYR A C 1
ATOM 1461 O O . TYR A 1 187 ? 19.375 14.734 -2.041 1 90.56 187 TYR A O 1
ATOM 1469 N N . SER A 1 188 ? 17.844 16.094 -1.161 1 91.44 188 SER A N 1
ATOM 1470 C CA . SER A 1 188 ? 18.781 16.641 -0.186 1 91.44 188 SER A CA 1
ATOM 1471 C C . SER A 1 188 ? 18.828 15.773 1.073 1 91.44 188 SER A C 1
ATOM 1473 O O . SER A 1 188 ? 19.812 15.797 1.812 1 91.44 188 SER A O 1
ATOM 1475 N N . GLY A 1 189 ? 17.734 15.109 1.422 1 92 189 GLY A N 1
ATOM 1476 C CA . GLY A 1 189 ? 17.641 14.336 2.65 1 92 189 GLY A CA 1
ATOM 1477 C C . GLY A 1 189 ? 17.188 15.164 3.844 1 92 189 GLY A C 1
ATOM 1478 O O . GLY A 1 189 ? 17.078 14.641 4.953 1 92 189 GLY A O 1
ATOM 1479 N N . GLU A 1 190 ? 16.891 16.359 3.613 1 91.31 190 GLU A N 1
ATOM 1480 C CA . GLU A 1 190 ? 16.453 17.234 4.695 1 91.31 190 GLU A CA 1
ATOM 1481 C C . GLU A 1 190 ? 15 16.969 5.082 1 91.31 190 GLU A C 1
ATOM 1483 O O . GLU A 1 190 ? 14.156 16.766 4.211 1 91.31 190 GLU A O 1
ATOM 1488 N N . CYS A 1 191 ? 14.766 16.953 6.375 1 89.69 191 CYS A N 1
ATOM 1489 C CA . CYS A 1 191 ? 13.391 16.875 6.859 1 89.69 191 CYS A CA 1
ATOM 1490 C C . CYS A 1 191 ? 12.664 18.203 6.672 1 89.69 191 CYS A C 1
ATOM 1492 O O . CYS A 1 191 ? 13.07 19.219 7.23 1 89.69 191 CYS A O 1
ATOM 1494 N N . ILE A 1 192 ? 11.602 18.219 5.902 1 86.25 192 ILE A N 1
ATOM 1495 C CA . ILE A 1 192 ? 10.93 19.469 5.566 1 86.25 192 ILE A CA 1
ATOM 1496 C C . ILE A 1 192 ? 9.68 19.625 6.43 1 86.25 192 ILE A C 1
ATOM 1498 O O . ILE A 1 192 ? 9.156 20.734 6.574 1 86.25 192 ILE A O 1
ATOM 1502 N N . ALA A 1 193 ? 9.18 18.562 6.902 1 84.75 193 ALA A N 1
ATOM 1503 C CA . ALA A 1 193 ? 8.023 18.594 7.789 1 84.75 193 ALA A CA 1
ATOM 1504 C C . ALA A 1 193 ? 8.023 17.406 8.742 1 84.75 193 ALA A C 1
ATOM 1506 O O . ALA A 1 193 ? 8.484 16.312 8.383 1 84.75 193 ALA A O 1
ATOM 1507 N N . LYS A 1 194 ? 7.551 17.656 9.945 1 85.38 194 LYS A N 1
ATOM 1508 C CA . LYS A 1 194 ? 7.395 16.625 10.961 1 85.38 194 LYS A CA 1
ATOM 1509 C C . LYS A 1 194 ? 6.066 16.766 11.695 1 85.38 194 LYS A C 1
ATOM 1511 O O . LYS A 1 194 ? 5.652 17.875 12.031 1 85.38 194 LYS A O 1
ATOM 1516 N N . MET A 1 195 ? 5.461 15.633 11.812 1 78.25 195 MET A N 1
ATOM 1517 C CA . MET A 1 195 ? 4.258 15.586 12.633 1 78.25 195 MET A CA 1
ATOM 1518 C C . MET A 1 195 ? 4.461 14.68 13.844 1 78.25 195 MET A C 1
ATOM 1520 O O . MET A 1 195 ? 4.832 13.516 13.703 1 78.25 195 MET A O 1
ATOM 1524 N N . PHE A 1 196 ? 4.457 15.328 15.086 1 65.38 196 PHE A N 1
ATOM 1525 C CA . PHE A 1 196 ? 4.715 14.586 16.312 1 65.38 196 PHE A CA 1
ATOM 1526 C C . PHE A 1 196 ? 3.408 14.188 16.984 1 65.38 196 PHE A C 1
ATOM 1528 O O . PHE A 1 196 ? 2.432 14.938 16.953 1 65.38 196 PHE A O 1
ATOM 1535 N N . GLY A 1 197 ? 3.422 13.008 17.375 1 58.88 197 GLY A N 1
ATOM 1536 C CA . GLY A 1 197 ? 2.314 12.617 18.234 1 58.88 197 GLY A CA 1
ATOM 1537 C C . GLY A 1 197 ? 2.309 13.336 19.562 1 58.88 197 GLY A C 1
ATOM 1538 O O . GLY A 1 197 ? 3.291 13.992 19.938 1 58.88 197 GLY A O 1
ATOM 1539 N N . HIS A 1 198 ? 1.19 13.68 20.219 1 51.25 198 HIS A N 1
ATOM 1540 C CA . HIS A 1 198 ? 0.977 14.383 21.469 1 51.25 198 HIS A CA 1
ATOM 1541 C C . HIS A 1 198 ? 2.023 13.992 22.516 1 51.25 198 HIS A C 1
ATOM 1543 O O . HIS A 1 198 ? 2.184 14.672 23.531 1 51.25 198 HIS A O 1
ATOM 1549 N N . SER A 1 199 ? 2.662 12.938 22.484 1 44.59 199 SER A N 1
ATOM 1550 C CA . SER A 1 199 ? 3.354 12.773 23.75 1 44.59 199 SER A CA 1
ATOM 1551 C C . SER A 1 199 ? 4.484 13.789 23.906 1 44.59 199 SER A C 1
ATOM 1553 O O . SER A 1 199 ? 5.16 13.828 24.922 1 44.59 199 SER A O 1
ATOM 1555 N N . ALA A 1 200 ? 5.008 14.227 22.828 1 41.62 200 ALA A N 1
ATOM 1556 C CA . ALA A 1 200 ? 6.25 14.93 23.141 1 41.62 200 ALA A CA 1
ATOM 1557 C C . ALA A 1 200 ? 5.969 16.328 23.688 1 41.62 200 ALA A C 1
ATOM 1559 O O . ALA A 1 200 ? 5.379 17.156 22.984 1 41.62 200 ALA A O 1
ATOM 1560 N N . ALA A 1 201 ? 5.762 16.438 24.969 1 36.25 201 ALA A N 1
ATOM 1561 C CA . ALA A 1 201 ? 5.883 17.703 25.688 1 36.25 201 ALA A CA 1
ATOM 1562 C C . ALA A 1 201 ? 7.094 18.5 25.203 1 36.25 201 ALA A C 1
ATOM 1564 O O . ALA A 1 201 ? 8.227 18.016 25.281 1 36.25 201 ALA A O 1
ATOM 1565 N N . CYS A 1 202 ? 7.043 19.062 24.062 1 36.31 202 CYS A N 1
ATOM 1566 C CA . CYS A 1 202 ? 8.133 20 23.812 1 36.31 202 CYS A CA 1
ATOM 1567 C C . CYS A 1 202 ? 8.414 20.844 25.047 1 36.31 202 CYS A C 1
ATOM 1569 O O . CYS A 1 202 ? 7.566 21.625 25.484 1 36.31 202 CYS A O 1
ATOM 1571 N N . SER A 1 203 ? 8.977 20.266 26.047 1 31.41 203 SER A N 1
ATOM 1572 C CA . SER A 1 203 ? 9.594 21.094 27.062 1 31.41 203 SER A CA 1
ATOM 1573 C C . SER A 1 203 ? 10.484 22.172 26.453 1 31.41 203 SER A C 1
ATOM 1575 O O . SER A 1 203 ? 11.688 22.188 26.688 1 31.41 203 SER A O 1
ATOM 1577 N N . SER A 1 204 ? 10.234 22.641 25.266 1 34.44 204 SER A N 1
ATOM 1578 C CA . SER A 1 204 ? 11.117 23.75 24.906 1 34.44 204 SER A CA 1
ATOM 1579 C C . SER A 1 204 ? 11.07 24.875 25.922 1 34.44 204 SER A C 1
ATOM 1581 O O . SER A 1 204 ? 10.438 25.906 25.688 1 34.44 204 SER A O 1
ATOM 1583 N N . GLY A 1 205 ? 10.758 24.578 27.234 1 31.55 205 GLY A N 1
ATOM 1584 C CA . GLY A 1 205 ? 10.891 25.703 28.156 1 31.55 205 GLY A CA 1
ATOM 1585 C C . GLY A 1 205 ? 12.297 26.266 28.188 1 31.55 205 GLY A C 1
ATOM 1586 O O . GLY A 1 205 ? 13 26.141 29.188 1 31.55 205 GLY A O 1
ATOM 1587 N N . THR A 1 206 ? 13.195 26.078 27.219 1 30.73 206 THR A N 1
ATOM 1588 C CA . THR A 1 206 ? 14.406 26.812 27.578 1 30.73 206 THR A CA 1
ATOM 1589 C C . THR A 1 206 ? 14.078 28.281 27.844 1 30.73 206 THR A C 1
ATOM 1591 O O . THR A 1 206 ? 13.469 28.953 27.016 1 30.73 206 THR A O 1
ATOM 1594 N N . TRP A 1 207 ? 13.867 28.625 29.125 1 30.78 207 TRP A N 1
ATOM 1595 C CA . TRP A 1 207 ? 13.867 29.875 29.859 1 30.78 207 TRP A CA 1
ATOM 1596 C C . TRP A 1 207 ? 15.016 30.781 29.391 1 30.78 207 TRP A C 1
ATOM 1598 O O . TRP A 1 207 ? 16.188 30.406 29.516 1 30.78 207 TRP A O 1
ATOM 1608 N N . ALA A 1 208 ? 15.039 31.375 28.203 1 34.97 208 ALA A N 1
ATOM 1609 C CA . ALA A 1 208 ? 15.953 32.469 27.922 1 34.97 208 ALA A CA 1
ATOM 1610 C C . ALA A 1 208 ? 16 33.469 29.078 1 34.97 208 ALA A C 1
ATOM 1612 O O . ALA A 1 208 ? 15.008 34.125 29.391 1 34.97 208 ALA A O 1
ATOM 1613 N N . ARG A 1 209 ? 16.828 33.219 30.203 1 33.81 209 ARG A N 1
ATOM 1614 C CA . ARG A 1 209 ? 17.266 34.125 31.266 1 33.81 209 ARG A CA 1
ATOM 1615 C C . ARG A 1 209 ? 17.75 35.438 30.703 1 33.81 209 ARG A C 1
ATOM 1617 O O . ARG A 1 209 ? 18.625 35.469 29.828 1 33.81 209 ARG A O 1
ATOM 1624 N N . ARG A 1 210 ? 16.844 36.406 30.578 1 32.78 210 ARG A N 1
ATOM 1625 C CA . ARG A 1 210 ? 17.109 37.812 30.406 1 32.78 210 ARG A CA 1
ATOM 1626 C C . ARG A 1 210 ? 18.266 38.281 31.281 1 32.78 210 ARG A C 1
ATOM 1628 O O . ARG A 1 210 ? 18.188 38.188 32.5 1 32.78 210 ARG A O 1
ATOM 1635 N N . SER A 1 211 ? 19.5 37.938 30.953 1 30.17 211 SER A N 1
ATOM 1636 C CA . SER A 1 211 ? 20.609 38.562 31.641 1 30.17 211 SER A CA 1
ATOM 1637 C C . SER A 1 211 ? 20.391 40.094 31.766 1 30.17 211 SER A C 1
ATOM 1639 O O . SER A 1 211 ? 19.922 40.719 30.828 1 30.17 211 SER A O 1
ATOM 1641 N N . PRO A 1 212 ? 20.109 40.688 33.031 1 34.91 212 PRO A N 1
ATOM 1642 C CA . PRO A 1 212 ? 20.125 42.094 33.406 1 34.91 212 PRO A CA 1
ATOM 1643 C C . PRO A 1 212 ? 21.375 42.844 32.938 1 34.91 212 PRO A C 1
ATOM 1645 O O . PRO A 1 212 ? 22.484 42.5 33.312 1 34.91 212 PRO A O 1
ATOM 1648 N N . THR A 1 213 ? 21.781 42.781 31.656 1 29.03 213 THR A N 1
ATOM 1649 C CA . THR A 1 213 ? 22.969 43.625 31.547 1 29.03 213 THR A CA 1
ATOM 1650 C C . THR A 1 213 ? 22.766 44.938 32.25 1 29.03 213 THR A C 1
ATOM 1652 O O . THR A 1 213 ? 21.625 45.375 32.406 1 29.03 213 THR A O 1
ATOM 1655 N N . ALA A 1 214 ? 23.828 46.094 32.094 1 29.95 214 ALA A N 1
ATOM 1656 C CA . ALA A 1 214 ? 24.297 47.344 32.656 1 29.95 214 ALA A CA 1
ATOM 1657 C C . ALA A 1 214 ? 23.312 48.469 32.375 1 29.95 214 ALA A C 1
ATOM 1659 O O . ALA A 1 214 ? 22.688 48.5 31.297 1 29.95 214 ALA A O 1
ATOM 1660 N N . MET B 1 1 ? 21.703 37.312 -8.016 1 23.64 1 MET B N 1
ATOM 1661 C CA . MET B 1 1 ? 20.844 37.438 -6.84 1 23.64 1 MET B CA 1
ATOM 1662 C C . MET B 1 1 ? 20.25 36.125 -6.441 1 23.64 1 MET B C 1
ATOM 1664 O O . MET B 1 1 ? 19.453 35.531 -7.184 1 23.64 1 MET B O 1
ATOM 1668 N N . ILE B 1 2 ? 20.906 35.188 -5.758 1 27.23 2 ILE B N 1
ATOM 1669 C CA . ILE B 1 2 ? 20.703 33.812 -5.375 1 27.23 2 ILE B CA 1
ATOM 1670 C C . ILE B 1 2 ? 19.516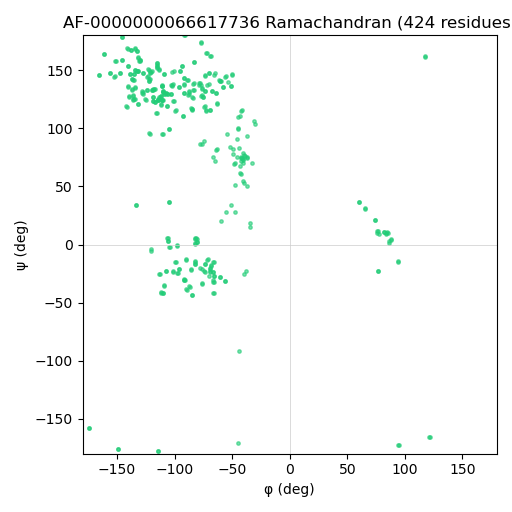 33.688 -4.422 1 27.23 2 ILE B C 1
ATOM 1672 O O . ILE B 1 2 ? 19.516 34.312 -3.348 1 27.23 2 ILE B O 1
ATOM 1676 N N . HIS B 1 3 ? 18.234 33.844 -4.875 1 27.66 3 HIS B N 1
ATOM 1677 C CA . HIS B 1 3 ? 17.062 33.625 -4.039 1 27.66 3 HIS B CA 1
ATOM 1678 C C . HIS B 1 3 ? 17.234 32.438 -3.131 1 27.66 3 HIS B C 1
ATOM 1680 O O . HIS B 1 3 ? 17.359 31.297 -3.609 1 27.66 3 HIS B O 1
ATOM 1686 N N . GLU B 1 4 ? 17.984 32.594 -2.053 1 32.41 4 GLU B N 1
ATOM 1687 C CA . GLU B 1 4 ? 18 31.656 -0.936 1 32.41 4 GLU B CA 1
ATOM 1688 C C . GLU B 1 4 ? 16.578 31.281 -0.506 1 32.41 4 GLU B C 1
ATOM 1690 O O . GLU B 1 4 ? 15.805 32.156 -0.073 1 32.41 4 GLU B O 1
ATOM 1695 N N . LEU B 1 5 ? 15.859 30.547 -1.274 1 32.31 5 LEU B N 1
ATOM 1696 C CA . LEU B 1 5 ? 14.625 30 -0.704 1 32.31 5 LEU B CA 1
ATOM 1697 C C . LEU B 1 5 ? 14.828 29.609 0.756 1 32.31 5 LEU B C 1
ATOM 1699 O O . LEU B 1 5 ? 15.609 28.703 1.059 1 32.31 5 LEU B O 1
ATOM 1703 N N . HIS B 1 6 ? 14.891 30.562 1.633 1 34 6 HIS B N 1
ATOM 1704 C CA . HIS B 1 6 ? 14.75 30.297 3.059 1 34 6 HIS B CA 1
ATOM 1705 C C . HIS B 1 6 ? 13.625 29.297 3.316 1 34 6 HIS B C 1
ATOM 1707 O O . HIS B 1 6 ? 12.445 29.656 3.227 1 34 6 HIS B O 1
ATOM 1713 N N . PHE B 1 7 ? 13.688 28.141 2.832 1 37.94 7 PHE B N 1
ATOM 1714 C CA . PHE B 1 7 ? 12.812 27.125 3.416 1 37.94 7 PHE B CA 1
ATOM 1715 C C . PHE B 1 7 ? 12.758 27.266 4.934 1 37.94 7 PHE B C 1
ATOM 1717 O O . PHE B 1 7 ? 13.711 26.922 5.633 1 37.94 7 PHE B O 1
ATOM 1724 N N . MET B 1 8 ? 12.414 28.484 5.445 1 34.66 8 MET B N 1
ATOM 1725 C CA . MET B 1 8 ? 12.062 28.5 6.863 1 34.66 8 MET B CA 1
ATOM 1726 C C . MET B 1 8 ? 11.422 27.172 7.277 1 34.66 8 MET B C 1
ATOM 1728 O O . MET B 1 8 ? 10.531 26.672 6.594 1 34.66 8 MET B O 1
ATOM 1732 N N . ASP B 1 9 ? 12.07 26.297 7.996 1 43.72 9 ASP B N 1
ATOM 1733 C CA . ASP B 1 9 ? 11.812 25.094 8.781 1 43.72 9 ASP B CA 1
ATOM 1734 C C . ASP B 1 9 ? 10.453 25.172 9.477 1 43.72 9 ASP B C 1
ATOM 1736 O O . ASP B 1 9 ? 10.375 25.453 10.672 1 43.72 9 ASP B O 1
ATOM 1740 N N . GLU B 1 10 ? 9.578 26.094 9.078 1 41.72 10 GLU B N 1
ATOM 1741 C CA . GLU B 1 10 ? 8.422 25.969 9.961 1 41.72 10 GLU B CA 1
ATOM 1742 C C . GLU B 1 10 ? 7.93 24.516 10.023 1 41.72 10 GLU B C 1
ATOM 1744 O O . GLU B 1 10 ? 7.461 23.984 9.023 1 41.72 10 GLU B O 1
ATOM 1749 N N . LEU B 1 11 ? 8.609 23.75 10.914 1 49 11 LEU B N 1
ATOM 1750 C CA . LEU B 1 11 ? 8.055 22.5 11.438 1 49 11 LEU B CA 1
ATOM 1751 C C . LEU B 1 11 ? 6.574 22.672 11.773 1 49 11 LEU B C 1
ATOM 1753 O O . LEU B 1 11 ? 6.215 23.484 12.617 1 49 11 LEU B O 1
ATOM 1757 N N . VAL B 1 12 ? 5.738 22.719 10.688 1 50.88 12 VAL B N 1
ATOM 1758 C CA . VAL B 1 12 ? 4.312 22.703 10.992 1 50.88 12 VAL B CA 1
ATOM 1759 C C . VAL B 1 12 ? 4.008 21.641 12.047 1 50.88 12 VAL B C 1
ATOM 1761 O O . VAL B 1 12 ? 4.367 20.469 11.875 1 50.88 12 VAL B O 1
ATOM 1764 N N . LYS B 1 13 ? 3.883 22.156 13.297 1 51.59 13 LYS B N 1
ATOM 1765 C CA . LYS B 1 13 ? 3.422 21.266 14.352 1 51.59 13 LYS B CA 1
ATOM 1766 C C . LYS B 1 13 ? 1.999 20.781 14.086 1 51.59 13 LYS B C 1
ATOM 1768 O O . LYS B 1 13 ? 1.059 21.578 14.07 1 51.59 13 LYS B O 1
ATOM 1773 N N . VAL B 1 14 ? 1.819 19.828 13.305 1 59.56 14 VAL B N 1
ATOM 1774 C CA . VAL B 1 14 ? 0.526 19.188 13.094 1 59.56 14 VAL B CA 1
ATOM 1775 C C . VAL B 1 14 ? 0.208 18.281 14.281 1 59.56 14 VAL B C 1
ATOM 1777 O O . VAL B 1 14 ? 1.113 17.719 14.898 1 59.56 14 VAL B O 1
ATOM 1780 N N . GLU B 1 15 ? -1.03 18.484 14.859 1 64.62 15 GLU B N 1
ATOM 1781 C CA . GLU B 1 15 ? -1.439 17.547 15.898 1 64.62 15 GLU B CA 1
ATOM 1782 C C . GLU B 1 15 ? -1.079 16.125 15.523 1 64.62 15 GLU B C 1
ATOM 1784 O O . GLU B 1 15 ? -1.419 15.648 14.43 1 64.62 15 GLU B O 1
ATOM 1789 N N . ALA B 1 16 ? -0.235 15.586 16.281 1 71.69 16 ALA B N 1
ATOM 1790 C CA . ALA B 1 16 ? 0.394 14.289 16.078 1 71.69 16 ALA B CA 1
ATOM 1791 C C . ALA B 1 16 ? -0.6 13.156 16.312 1 71.69 16 ALA B C 1
ATOM 1793 O O . ALA B 1 16 ? -1.555 13.305 17.078 1 71.69 16 ALA B O 1
ATOM 1794 N N . HIS B 1 17 ? -0.627 12.172 15.531 1 88.5 17 HIS B N 1
ATOM 1795 C CA . HIS B 1 17 ? -1.306 10.922 15.836 1 88.5 17 HIS B CA 1
ATOM 1796 C C . HIS B 1 17 ? -0.9 10.398 17.219 1 88.5 17 HIS B C 1
ATOM 1798 O O . HIS B 1 17 ? 0.223 10.625 17.656 1 88.5 17 HIS B O 1
ATOM 1804 N N . ASP B 1 18 ? -1.748 9.773 17.922 1 89.19 18 ASP B N 1
ATOM 1805 C CA . ASP B 1 18 ? -1.464 9.234 19.25 1 89.19 18 ASP B CA 1
ATOM 1806 C C . ASP B 1 18 ? -1.349 7.711 19.203 1 89.19 18 ASP B C 1
ATOM 1808 O O . ASP B 1 18 ? -1.347 7.051 20.25 1 89.19 18 ASP B O 1
ATOM 1812 N N . ALA B 1 19 ? -1.385 7.164 18.141 1 91.88 19 ALA B N 1
ATOM 1813 C CA . ALA B 1 19 ? -1.159 5.742 17.891 1 91.88 19 ALA B CA 1
ATOM 1814 C C . ALA B 1 19 ? -0.48 5.516 16.547 1 91.88 19 ALA B C 1
ATOM 1816 O O . ALA B 1 19 ? -0.158 6.473 15.844 1 91.88 19 ALA B O 1
ATOM 1817 N N . GLU B 1 20 ? -0.196 4.289 16.234 1 89.75 20 GLU B N 1
ATOM 1818 C CA . GLU B 1 20 ? 0.513 3.945 15 1 89.75 20 GLU B CA 1
ATOM 1819 C C . GLU B 1 20 ? -0.237 4.449 13.773 1 89.75 20 GLU B C 1
ATOM 1821 O O . GLU B 1 20 ? -1.464 4.352 13.703 1 89.75 20 GLU B O 1
ATOM 1826 N N . VAL B 1 21 ? 0.527 5.035 12.859 1 92.06 21 VAL B N 1
ATOM 1827 C CA . VAL B 1 21 ? 0.012 5.422 11.555 1 92.06 21 VAL B CA 1
ATOM 1828 C C . VAL B 1 21 ? 0.071 4.227 10.602 1 92.06 21 VAL B C 1
ATOM 1830 O O . VAL B 1 21 ? 1.156 3.748 10.266 1 92.06 21 VAL B O 1
ATOM 1833 N N . LEU B 1 22 ? -1.04 3.771 10.148 1 89.12 22 LEU B N 1
ATOM 1834 C CA . LEU B 1 22 ? -1.137 2.537 9.375 1 89.12 22 LEU B CA 1
ATOM 1835 C C . LEU B 1 22 ? -1.171 2.834 7.883 1 89.12 22 LEU B C 1
ATOM 1837 O O . LEU B 1 22 ? -0.808 1.981 7.07 1 89.12 22 LEU B O 1
ATOM 1841 N N . CYS B 1 23 ? -1.596 4.004 7.531 1 92.81 23 CYS B N 1
ATOM 1842 C CA . CYS B 1 23 ? -1.775 4.324 6.117 1 92.81 23 CYS B CA 1
ATOM 1843 C C . CYS B 1 23 ? -1.21 5.703 5.801 1 92.81 23 CYS B C 1
ATOM 1845 O O . CYS B 1 23 ? -1.502 6.676 6.496 1 92.81 23 CYS B O 1
ATOM 1847 N N . LEU B 1 24 ? -0.364 5.805 4.891 1 94.56 24 LEU B N 1
ATOM 1848 C CA . LEU B 1 24 ? 0.043 7.02 4.188 1 94.56 24 LEU B CA 1
ATOM 1849 C C . LEU B 1 24 ? -0.414 6.984 2.734 1 94.56 24 LEU B C 1
ATOM 1851 O O . LEU B 1 24 ? -0.104 6.039 2.004 1 94.56 24 LEU B O 1
ATOM 1855 N N . GLU B 1 25 ? -1.22 7.965 2.35 1 96.12 25 GLU B N 1
ATOM 1856 C CA . GLU B 1 25 ? -1.793 7.953 1.008 1 96.12 25 GLU B CA 1
ATOM 1857 C C . GLU B 1 25 ? -1.634 9.305 0.325 1 96.12 25 GLU B C 1
ATOM 1859 O O . GLU B 1 25 ? -2.125 10.32 0.824 1 96.12 25 GLU B O 1
ATOM 1864 N N . TYR B 1 26 ? -0.938 9.266 -0.828 1 95.38 26 TYR B N 1
ATOM 1865 C CA . TYR B 1 26 ? -0.878 10.461 -1.663 1 95.38 26 TYR B CA 1
ATOM 1866 C C . TYR B 1 26 ? -2.039 10.492 -2.65 1 95.38 26 TYR B C 1
ATOM 1868 O O . TYR B 1 26 ? -2.426 9.461 -3.199 1 95.38 26 TYR B O 1
ATOM 1876 N N . SER B 1 27 ? -2.521 11.711 -2.812 1 95.5 27 SER B N 1
ATOM 1877 C CA . SER B 1 27 ? -3.457 11.859 -3.922 1 95.5 27 SER B CA 1
ATOM 1878 C C . SER B 1 27 ? -2.746 11.75 -5.266 1 95.5 27 SER B C 1
ATOM 1880 O O . SER B 1 27 ? -1.558 12.062 -5.375 1 95.5 27 SER B O 1
ATOM 1882 N N . LYS B 1 28 ? -3.463 11.234 -6.195 1 89.56 28 LYS B N 1
ATOM 1883 C CA . LYS B 1 28 ? -2.895 11.078 -7.531 1 89.56 28 LYS B CA 1
ATOM 1884 C C . LYS B 1 28 ? -3.01 12.367 -8.328 1 89.56 28 LYS B C 1
ATOM 1886 O O . LYS B 1 28 ? -3.875 13.203 -8.055 1 89.56 28 LYS B O 1
ATOM 1891 N N . PRO B 1 29 ? -2.158 12.516 -9.328 1 87.38 29 PRO B N 1
ATOM 1892 C CA . PRO B 1 29 ? -2.17 13.742 -10.125 1 87.38 29 PRO B CA 1
ATOM 1893 C C . PRO B 1 29 ? -3.535 14.039 -10.742 1 87.38 29 PRO B C 1
ATOM 1895 O O . PRO B 1 29 ? -3.939 15.195 -10.828 1 87.38 29 PRO B O 1
ATOM 1898 N N . GLU B 1 30 ? -4.297 13.047 -11.07 1 88.44 30 GLU B N 1
ATOM 1899 C CA . GLU B 1 30 ? -5.57 13.211 -11.766 1 88.44 30 GLU B CA 1
ATOM 1900 C C . GLU B 1 30 ? -6.605 13.891 -10.875 1 88.44 30 GLU B C 1
ATOM 1902 O O . GLU B 1 30 ? -7.598 14.438 -11.367 1 88.44 30 GLU B O 1
ATOM 1907 N N . THR B 1 31 ? -6.363 13.875 -9.57 1 90.19 31 THR B N 1
ATOM 1908 C CA . THR B 1 31 ? -7.328 14.469 -8.648 1 90.19 31 THR B CA 1
ATOM 1909 C C . THR B 1 31 ? -7.223 15.992 -8.672 1 90.19 31 THR B C 1
ATOM 1911 O O . THR B 1 31 ? -8.141 16.688 -8.219 1 90.19 31 THR B O 1
ATOM 1914 N N . GLY B 1 32 ? -6.098 16.562 -9.117 1 88.12 32 GLY B N 1
ATOM 1915 C CA . GLY B 1 32 ? -5.922 18 -9.273 1 88.12 32 GLY B CA 1
ATOM 1916 C C . GLY B 1 32 ? -5.285 18.656 -8.062 1 88.12 32 GLY B C 1
ATOM 1917 O O . GLY B 1 32 ? -4.953 19.844 -8.094 1 88.12 32 GLY B O 1
ATOM 1918 N N . LEU B 1 33 ? -5.262 17.953 -6.988 1 92 33 LEU B N 1
ATOM 1919 C CA . LEU B 1 33 ? -4.625 18.422 -5.762 1 92 33 LEU B CA 1
ATOM 1920 C C . LEU B 1 33 ? -3.562 17.438 -5.285 1 92 33 LEU B C 1
ATOM 1922 O O . LEU B 1 33 ? -3.713 16.234 -5.457 1 92 33 LEU B O 1
ATOM 1926 N N . THR B 1 34 ? -2.525 17.969 -4.738 1 92.75 34 THR B N 1
ATOM 1927 C CA . THR B 1 34 ? -1.466 17.125 -4.199 1 92.75 34 THR B CA 1
ATOM 1928 C C . THR B 1 34 ? -1.518 17.094 -2.676 1 92.75 34 THR B C 1
ATOM 1930 O O . THR B 1 34 ? -1.042 18.016 -2.018 1 92.75 34 THR B O 1
ATOM 1933 N N . LEU B 1 35 ? -2.098 16.047 -2.188 1 94.44 35 LEU B N 1
ATOM 1934 C CA . LEU B 1 35 ? -2.342 15.898 -0.757 1 94.44 35 LEU B CA 1
ATOM 1935 C C . LEU B 1 35 ? -1.695 14.625 -0.227 1 94.44 35 LEU B C 1
ATOM 1937 O O . LEU B 1 35 ? -1.455 13.68 -0.985 1 94.44 35 LEU B O 1
ATOM 1941 N N . LEU B 1 36 ? -1.324 14.633 1.014 1 94.56 36 LEU B N 1
ATOM 1942 C CA . LEU B 1 36 ? -0.981 13.453 1.789 1 94.56 36 LEU B CA 1
ATOM 1943 C C . LEU B 1 36 ? -1.976 13.234 2.926 1 94.56 36 LEU B C 1
ATOM 1945 O O . LEU B 1 36 ? -2.236 14.148 3.707 1 94.56 36 LEU B O 1
ATOM 1949 N N . ALA B 1 37 ? -2.568 12.078 2.975 1 96.25 37 ALA B N 1
ATOM 1950 C CA . ALA B 1 37 ? -3.412 11.695 4.105 1 96.25 37 ALA B CA 1
ATOM 1951 C C . ALA B 1 37 ? -2.729 10.641 4.969 1 96.25 37 ALA B C 1
ATOM 1953 O O . ALA B 1 37 ? -2.18 9.664 4.449 1 96.25 37 ALA B O 1
ATOM 1954 N N . SER B 1 38 ? -2.705 10.867 6.23 1 95.06 38 SER B N 1
ATOM 1955 C CA . SER B 1 38 ? -2.264 9.852 7.188 1 95.06 38 SER B CA 1
ATOM 1956 C C . SER B 1 38 ? -3.432 9.328 8.016 1 95.06 38 SER B C 1
ATOM 1958 O O . SER B 1 38 ? -4.258 10.109 8.492 1 95.06 38 SER B O 1
ATOM 1960 N N . ALA B 1 39 ? -3.541 8.055 8.125 1 96.12 39 ALA B N 1
ATOM 1961 C CA . ALA B 1 39 ? -4.586 7.414 8.914 1 96.12 39 ALA B CA 1
ATOM 1962 C C . ALA B 1 39 ? -3.988 6.508 9.992 1 96.12 39 ALA B C 1
ATOM 1964 O O . ALA B 1 39 ? -3.025 5.781 9.727 1 96.12 39 ALA B O 1
ATOM 1965 N N . SER B 1 40 ? -4.617 6.547 11.156 1 94.75 40 SER B N 1
ATOM 1966 C CA . SER B 1 40 ? -3.971 5.957 12.32 1 94.75 40 SER B CA 1
ATOM 1967 C C . SER B 1 40 ? -4.934 5.062 13.094 1 94.75 40 SER B C 1
ATOM 1969 O O . SER B 1 40 ? -6.145 5.105 12.867 1 94.75 40 SER B O 1
ATOM 1971 N N . ARG B 1 41 ? -4.367 4.27 14.008 1 94.94 41 ARG B N 1
ATOM 1972 C CA . ARG B 1 41 ? -5.141 3.516 14.992 1 94.94 41 ARG B CA 1
ATOM 1973 C C . ARG B 1 41 ? -5.844 4.453 15.969 1 94.94 41 ARG B C 1
ATOM 1975 O O . ARG B 1 41 ? -6.773 4.043 16.672 1 94.94 41 ARG B O 1
ATOM 1982 N N . ASP B 1 42 ? -5.508 5.723 16.062 1 94.12 42 ASP B N 1
ATOM 1983 C CA . ASP B 1 42 ? -6.121 6.672 16.984 1 94.12 42 ASP B CA 1
ATOM 1984 C C . ASP B 1 42 ? -7.43 7.219 16.422 1 94.12 42 ASP B C 1
ATOM 1986 O O . ASP B 1 42 ? -8.016 8.148 16.984 1 94.12 42 ASP B O 1
ATOM 1990 N N . ARG B 1 43 ? -7.812 6.77 15.234 1 96.56 43 ARG B N 1
ATOM 1991 C CA . ARG B 1 43 ? -9.102 7.031 14.602 1 96.56 43 ARG B CA 1
ATOM 1992 C C . ARG B 1 43 ? -9.07 8.344 13.82 1 96.56 43 ARG B C 1
ATOM 1994 O O . ARG B 1 43 ? -10.078 8.758 13.25 1 96.56 43 ARG B O 1
ATOM 2001 N N . LEU B 1 44 ? -7.902 9.016 13.773 1 95.5 44 LEU B N 1
ATOM 2002 C CA . LEU B 1 44 ? -7.832 10.312 13.117 1 95.5 44 LEU B CA 1
ATOM 2003 C C . LEU B 1 44 ? -7.207 10.195 11.734 1 95.5 44 LEU B C 1
ATOM 2005 O O . LEU B 1 44 ? -6.363 9.32 11.5 1 95.5 44 LEU B O 1
ATOM 2009 N N . ILE B 1 45 ? -7.625 11.047 10.828 1 96.5 45 ILE B N 1
ATOM 2010 C CA . ILE B 1 45 ? -6.969 11.305 9.547 1 96.5 45 ILE B CA 1
ATOM 2011 C C . ILE B 1 45 ? -6.41 12.727 9.531 1 96.5 45 ILE B C 1
ATOM 2013 O O . ILE B 1 45 ? -7.125 13.68 9.836 1 96.5 45 ILE B O 1
ATOM 2017 N N . HIS B 1 46 ? -5.211 12.867 9.242 1 94.44 46 HIS B N 1
ATOM 2018 C CA . HIS B 1 46 ? -4.625 14.172 8.961 1 94.44 46 HIS B CA 1
ATOM 2019 C C . HIS B 1 46 ? -4.414 14.375 7.465 1 94.44 46 HIS B C 1
ATOM 2021 O O . HIS B 1 46 ? -3.871 13.508 6.785 1 94.44 46 HIS B O 1
ATOM 2027 N N . VAL B 1 47 ? -4.898 15.523 7 1 94.62 47 VAL B N 1
ATOM 2028 C CA . VAL B 1 47 ? -4.75 15.898 5.594 1 94.62 47 VAL B CA 1
ATOM 2029 C C . VAL B 1 47 ? -3.697 17 5.461 1 94.62 47 VAL B C 1
ATOM 2031 O O . VAL B 1 47 ? -3.873 18.094 5.984 1 94.62 47 VAL B O 1
ATOM 2034 N N . LEU B 1 48 ? -2.668 16.688 4.738 1 91.75 48 LEU B N 1
ATOM 2035 C CA . LEU B 1 48 ? -1.57 17.625 4.523 1 91.75 48 LEU B CA 1
ATOM 2036 C C . LEU B 1 48 ? -1.534 18.094 3.076 1 91.75 48 LEU B C 1
ATOM 2038 O O . LEU B 1 48 ? -1.72 17.297 2.154 1 91.75 48 LEU B O 1
ATOM 2042 N N . ASN B 1 49 ? -1.321 19.438 2.91 1 90.44 49 ASN B N 1
ATOM 2043 C CA . ASN B 1 49 ? -1.216 20.031 1.584 1 90.44 49 ASN B CA 1
ATOM 2044 C C . ASN B 1 49 ? 0.234 20.094 1.111 1 90.44 49 ASN B C 1
ATOM 2046 O O . ASN B 1 49 ? 1.021 20.906 1.613 1 90.44 49 ASN B O 1
ATOM 2050 N N . VAL B 1 50 ? 0.57 19.328 0.147 1 89 50 VAL B N 1
ATOM 2051 C CA . VAL B 1 50 ? 1.944 19.188 -0.326 1 89 50 VAL B CA 1
ATOM 2052 C C . VAL B 1 50 ? 2.404 20.5 -0.949 1 89 50 VAL B C 1
ATOM 2054 O O . VAL B 1 50 ? 3.537 20.938 -0.729 1 89 50 VAL B O 1
ATOM 2057 N N . GLU B 1 51 ? 1.569 21.109 -1.685 1 87.31 51 GLU B N 1
ATOM 2058 C CA . GLU B 1 51 ? 1.903 22.344 -2.383 1 87.31 51 GLU B CA 1
ATOM 2059 C C . GLU B 1 51 ? 2.082 23.5 -1.404 1 87.31 51 GLU B C 1
ATOM 2061 O O . GLU B 1 51 ? 2.633 24.547 -1.762 1 87.31 51 GLU B O 1
ATOM 2066 N N . LYS B 1 52 ? 1.548 23.375 -0.237 1 85.69 52 LYS B N 1
ATOM 2067 C CA . LYS B 1 52 ? 1.714 24.375 0.818 1 85.69 52 LYS B CA 1
ATOM 2068 C C . LYS B 1 52 ? 2.693 23.891 1.883 1 85.69 52 LYS B C 1
ATOM 2070 O O . LYS B 1 52 ? 2.441 24.047 3.08 1 85.69 52 LYS B O 1
ATOM 2075 N N . ASN B 1 53 ? 3.74 23.172 1.464 1 79.88 53 ASN B N 1
ATOM 2076 C CA . ASN B 1 53 ? 4.82 22.688 2.318 1 79.88 53 ASN B CA 1
ATOM 2077 C C . ASN B 1 53 ? 4.293 21.766 3.414 1 79.88 53 ASN B C 1
ATOM 2079 O O . ASN B 1 53 ? 4.672 21.906 4.578 1 79.88 53 ASN B O 1
ATOM 2083 N N . TYR B 1 54 ? 3.289 20.969 3.059 1 86.25 54 TYR B N 1
ATOM 2084 C CA . TYR B 1 54 ? 2.727 19.938 3.92 1 86.25 54 TYR B CA 1
ATOM 2085 C C . TYR B 1 54 ? 2.049 20.547 5.141 1 86.25 54 TYR B C 1
ATOM 2087 O O . TYR B 1 54 ? 2.061 19.953 6.223 1 86.25 54 TYR B O 1
ATOM 2095 N N . ASN B 1 55 ? 1.519 21.75 4.965 1 85.75 55 ASN B N 1
ATOM 2096 C CA . ASN B 1 55 ? 0.666 22.312 6.012 1 85.75 55 ASN B CA 1
ATOM 2097 C C . ASN B 1 55 ? -0.554 21.422 6.27 1 85.75 55 ASN B C 1
ATOM 2099 O O . ASN B 1 55 ? -1.15 20.891 5.328 1 85.75 55 ASN B O 1
ATOM 2103 N N . LEU B 1 56 ? -0.876 21.328 7.574 1 88.56 56 LEU B N 1
ATOM 2104 C CA . LEU B 1 56 ? -2.076 20.594 7.953 1 88.56 56 LEU B CA 1
ATOM 2105 C C . LEU B 1 56 ? -3.334 21.328 7.508 1 88.56 56 LEU B C 1
ATOM 2107 O O . LEU B 1 56 ? -3.619 22.422 7.996 1 88.56 56 LEU B O 1
ATOM 2111 N N . GLU B 1 57 ? -4.09 20.734 6.605 1 90.62 57 GLU B N 1
ATOM 2112 C CA . GLU B 1 57 ? -5.32 21.359 6.133 1 90.62 57 GLU B CA 1
ATOM 2113 C C . GLU B 1 57 ? -6.5 21 7.031 1 90.62 57 GLU B C 1
ATOM 2115 O O . GLU B 1 57 ? -7.379 21.828 7.27 1 90.62 57 GLU B O 1
ATOM 2120 N N . GLN B 1 58 ? -6.477 19.812 7.5 1 92.69 58 GLN B N 1
ATOM 2121 C CA . GLN B 1 58 ? -7.648 19.344 8.234 1 92.69 58 GLN B CA 1
ATOM 2122 C C . GLN B 1 58 ? -7.332 18.078 9.023 1 92.69 58 GLN B C 1
ATOM 2124 O O . GLN B 1 58 ? -6.508 17.266 8.594 1 92.69 58 GLN B O 1
ATOM 2129 N N . THR B 1 59 ? -7.922 17.922 10.164 1 93.94 59 THR B N 1
ATOM 2130 C CA . THR B 1 59 ? -8.008 16.656 10.898 1 93.94 59 THR B CA 1
ATOM 2131 C C . THR B 1 59 ? -9.438 16.125 10.898 1 93.94 59 THR B C 1
ATOM 2133 O O . THR B 1 59 ? -10.375 16.844 11.273 1 93.94 59 THR B O 1
ATOM 2136 N N . LEU B 1 60 ? -9.57 14.93 10.438 1 96.19 60 LEU B N 1
ATOM 2137 C CA . LEU B 1 60 ? -10.883 14.297 10.398 1 96.19 60 LEU B CA 1
ATOM 2138 C C . LEU B 1 60 ? -11.039 13.289 11.531 1 96.19 60 LEU B C 1
ATOM 2140 O O . LEU B 1 60 ? -10.156 12.461 11.758 1 96.19 60 LEU B O 1
ATOM 2144 N N . ASP B 1 61 ? -12.188 13.266 12.195 1 97 61 ASP B N 1
ATOM 2145 C CA . ASP B 1 61 ? -12.383 12.477 13.406 1 97 61 ASP B CA 1
ATOM 2146 C C . ASP B 1 61 ? -13.703 11.703 13.344 1 97 61 ASP B C 1
ATOM 2148 O O . ASP B 1 61 ? -14.336 11.461 14.375 1 97 61 ASP B O 1
ATOM 2152 N N . ASP B 1 62 ? -14.109 11.273 12.188 1 98.19 62 ASP B N 1
ATOM 2153 C CA . ASP B 1 62 ? -15.398 10.602 12.008 1 98.19 62 ASP B CA 1
ATOM 2154 C C . ASP B 1 62 ? -15.344 9.164 12.523 1 98.19 62 ASP B C 1
ATOM 2156 O O . ASP B 1 62 ? -16.328 8.648 13.039 1 98.19 62 ASP B O 1
ATOM 2160 N N . HIS B 1 63 ? -14.219 8.516 12.398 1 98.38 63 HIS B N 1
ATOM 2161 C CA . HIS B 1 63 ? -14.086 7.109 12.766 1 98.38 63 HIS B CA 1
ATOM 2162 C C . HIS B 1 63 ? -14.07 6.938 14.281 1 98.38 63 HIS B C 1
ATOM 2164 O O . HIS B 1 63 ? -13.523 7.777 15 1 98.38 63 HIS B O 1
ATOM 2170 N N . SER B 1 64 ? -14.656 5.828 14.766 1 98.31 64 SER B N 1
ATOM 2171 C CA . SER B 1 64 ? -14.688 5.547 16.203 1 98.31 64 SER B CA 1
ATOM 2172 C C . SER B 1 64 ? -13.68 4.473 16.578 1 98.31 64 SER B C 1
ATOM 2174 O O . SER B 1 64 ? -13.578 4.086 17.734 1 98.31 64 SER B O 1
ATOM 2176 N N . SER B 1 65 ? -12.961 3.896 15.672 1 98 65 SER B N 1
ATOM 2177 C CA . SER B 1 65 ? -11.914 2.906 15.883 1 98 65 SER B CA 1
ATOM 2178 C C . SER B 1 65 ? -10.836 3.01 14.812 1 98 65 SER B C 1
ATOM 2180 O O . SER B 1 65 ? -10.859 3.926 13.984 1 98 65 SER B O 1
ATOM 2182 N N . SER B 1 66 ? -9.875 2.104 14.852 1 97.5 66 SER B N 1
ATOM 2183 C CA . SER B 1 66 ? -8.703 2.107 13.984 1 97.5 66 SER B CA 1
ATOM 2184 C C . SER B 1 66 ? -9.102 2.238 12.516 1 97.5 66 SER B C 1
ATOM 2186 O O . SER B 1 66 ? -10.047 1.589 12.07 1 97.5 66 SER B O 1
ATOM 2188 N N . ILE B 1 67 ? -8.367 3.086 11.789 1 98.19 67 ILE B N 1
ATOM 2189 C CA . ILE B 1 67 ? -8.539 3.219 10.352 1 98.19 67 ILE B CA 1
ATOM 2190 C C . ILE B 1 67 ? -7.59 2.262 9.625 1 98.19 67 ILE B C 1
ATOM 2192 O O . ILE B 1 67 ? -6.395 2.219 9.922 1 98.19 67 ILE B O 1
ATOM 2196 N N . THR B 1 68 ? -8.125 1.479 8.664 1 97.5 68 THR B N 1
ATOM 2197 C CA . THR B 1 68 ? -7.336 0.434 8.016 1 97.5 68 THR B CA 1
ATOM 2198 C C . THR B 1 68 ? -6.977 0.833 6.59 1 97.5 68 THR B C 1
ATOM 2200 O O . THR B 1 68 ? -6.016 0.315 6.016 1 97.5 68 THR B O 1
ATOM 2203 N N . ALA B 1 69 ? -7.738 1.729 6.016 1 98.25 69 ALA B N 1
ATOM 2204 C CA . ALA B 1 69 ? -7.422 2.166 4.66 1 98.25 69 ALA B CA 1
ATOM 2205 C C . ALA B 1 69 ? -8 3.553 4.383 1 98.25 69 ALA B C 1
ATOM 2207 O O . ALA B 1 69 ? -9.047 3.914 4.918 1 98.25 69 ALA B O 1
ATOM 2208 N N . ILE B 1 70 ? -7.316 4.316 3.572 1 98.5 70 ILE B N 1
ATOM 2209 C CA . ILE B 1 70 ? -7.727 5.613 3.047 1 98.5 70 ILE B CA 1
ATOM 2210 C C . ILE B 1 70 ? -7.312 5.73 1.581 1 98.5 70 ILE B C 1
ATOM 2212 O O . ILE B 1 70 ? -6.227 5.289 1.198 1 98.5 70 ILE B O 1
ATOM 2216 N N . LYS B 1 71 ? -8.172 6.227 0.734 1 98.31 71 LYS B N 1
ATOM 2217 C CA . LYS B 1 71 ? -7.906 6.43 -0.688 1 98.31 71 LYS B CA 1
ATOM 2218 C C . LYS B 1 71 ? -8.438 7.777 -1.158 1 98.31 71 LYS B C 1
ATOM 2220 O O . LYS B 1 71 ? -9.5 8.219 -0.716 1 98.31 71 LYS B O 1
ATOM 2225 N N . PHE B 1 72 ? -7.668 8.367 -2.023 1 97.56 72 PHE B N 1
ATOM 2226 C CA . PHE B 1 72 ? -8.203 9.469 -2.812 1 97.56 72 PHE B CA 1
ATOM 2227 C C . PHE B 1 72 ? -8.781 8.969 -4.125 1 97.56 72 PHE B C 1
ATOM 2229 O O . PHE B 1 72 ? -8.289 7.992 -4.699 1 97.56 72 PHE B O 1
ATOM 2236 N N . ALA B 1 73 ? -9.828 9.57 -4.52 1 97.44 73 ALA B N 1
ATOM 2237 C CA . ALA B 1 73 ? -10.453 9.297 -5.809 1 97.44 73 ALA B CA 1
ATOM 2238 C C . ALA B 1 73 ? -10.898 10.586 -6.492 1 97.44 73 ALA B C 1
ATOM 2240 O O . ALA B 1 73 ? -10.812 11.672 -5.906 1 97.44 73 ALA B O 1
ATOM 2241 N N . GLY B 1 74 ? -11.242 10.477 -7.785 1 94.69 74 GLY B N 1
ATOM 2242 C CA . GLY B 1 74 ? -11.805 11.602 -8.516 1 94.69 74 GLY B CA 1
ATOM 2243 C C . GLY B 1 74 ? -10.938 12.047 -9.68 1 94.69 74 GLY B C 1
ATOM 2244 O O . GLY B 1 74 ? -9.758 11.711 -9.742 1 94.69 74 GLY B O 1
ATOM 2245 N N . ASN B 1 75 ? -11.594 12.766 -10.539 1 91.31 75 ASN B N 1
ATOM 2246 C CA . ASN B 1 75 ? -10.977 13.469 -11.656 1 91.31 75 ASN B CA 1
ATOM 2247 C C . ASN B 1 75 ? -11.25 14.969 -11.602 1 91.31 75 ASN B C 1
ATOM 2249 O O . ASN B 1 75 ? -12.297 15.43 -12.078 1 91.31 75 ASN B O 1
ATOM 2253 N N . ARG B 1 76 ? -10.414 15.742 -11.078 1 86.88 76 ARG B N 1
ATOM 2254 C CA . ARG B 1 76 ? -10.492 17.188 -10.867 1 86.88 76 ARG B CA 1
ATOM 2255 C C . ARG B 1 76 ? -11.406 17.516 -9.688 1 86.88 76 ARG B C 1
ATOM 2257 O O . ARG B 1 76 ? -11.422 18.641 -9.211 1 86.88 76 ARG B O 1
ATOM 2264 N N . ASP B 1 77 ? -12.328 16.609 -9.328 1 90.56 77 ASP B N 1
ATOM 2265 C CA . ASP B 1 77 ? -13.125 16.703 -8.109 1 90.56 77 ASP B CA 1
ATOM 2266 C C . ASP B 1 77 ? -12.711 15.633 -7.102 1 90.56 77 ASP B C 1
ATOM 2268 O O . ASP B 1 77 ? -13.32 14.562 -7.043 1 90.56 77 ASP B O 1
ATOM 2272 N N . ILE B 1 78 ? -11.844 16.031 -6.219 1 95.12 78 ILE B N 1
ATOM 2273 C CA . ILE B 1 78 ? -11.172 15.039 -5.379 1 95.12 78 ILE B CA 1
ATOM 2274 C C . ILE B 1 78 ? -12.125 14.555 -4.285 1 95.12 78 ILE B C 1
ATOM 2276 O O . ILE B 1 78 ? -12.875 15.352 -3.717 1 95.12 78 ILE B O 1
ATOM 2280 N N . GLN B 1 79 ? -12.141 13.297 -4.121 1 97.06 79 GLN B N 1
ATOM 2281 C CA . GLN B 1 79 ? -12.836 12.602 -3.047 1 97.06 79 GLN B CA 1
ATOM 2282 C C . GLN B 1 79 ? -11.852 11.891 -2.121 1 97.06 79 GLN B C 1
ATOM 2284 O O . GLN B 1 79 ? -10.719 11.617 -2.51 1 97.06 79 GLN B O 1
ATOM 2289 N N . MET B 1 80 ? -12.266 11.695 -0.911 1 98.19 80 MET B N 1
ATOM 2290 C CA . MET B 1 80 ? -11.531 10.867 0.044 1 98.19 80 MET B CA 1
ATOM 2291 C C . MET B 1 80 ? -12.445 9.828 0.676 1 98.19 80 MET B C 1
ATOM 2293 O O . MET B 1 80 ? -13.531 10.148 1.154 1 98.19 80 MET B O 1
ATOM 2297 N N . ILE B 1 81 ? -12 8.594 0.662 1 98.81 81 ILE B N 1
ATOM 2298 C CA . ILE B 1 81 ? -12.758 7.484 1.227 1 98.81 81 ILE B CA 1
ATOM 2299 C C . ILE B 1 81 ? -11.914 6.762 2.27 1 98.81 81 ILE B C 1
ATOM 2301 O O . ILE B 1 81 ? -10.727 6.504 2.047 1 98.81 81 ILE B O 1
ATOM 2305 N N . SER B 1 82 ? -12.461 6.473 3.428 1 98.88 82 SER B N 1
ATOM 2306 C CA . SER B 1 82 ? -11.758 5.746 4.48 1 98.88 82 SER B CA 1
ATOM 2307 C C . SER B 1 82 ? -12.641 4.656 5.078 1 98.88 82 SER B C 1
ATOM 2309 O O . SER B 1 82 ? -13.867 4.766 5.066 1 98.88 82 SER B O 1
ATOM 2311 N N . CYS B 1 83 ? -12.055 3.594 5.547 1 98.81 83 CYS B N 1
ATOM 2312 C CA . CYS B 1 83 ? -12.734 2.514 6.25 1 98.81 83 CYS B CA 1
ATOM 2313 C C . CYS B 1 83 ? -11.891 2 7.41 1 98.81 83 CYS B C 1
ATOM 2315 O O . CYS B 1 83 ? -10.727 2.361 7.543 1 98.81 83 CYS B O 1
ATOM 2317 N N . GLY B 1 84 ? -12.531 1.164 8.273 1 98.31 84 GLY B N 1
ATOM 2318 C CA . GLY B 1 84 ? -11.711 0.682 9.367 1 98.31 84 GLY B CA 1
ATOM 2319 C C . GLY B 1 84 ? -12.406 -0.354 10.227 1 98.31 84 GLY B C 1
ATOM 2320 O O . GLY B 1 84 ? -13.328 -1.032 9.766 1 98.31 84 GLY B O 1
ATOM 2321 N N . ALA B 1 85 ? -11.891 -0.47 11.484 1 98.38 85 ALA B N 1
ATOM 2322 C CA . ALA B 1 85 ? -12.336 -1.472 12.453 1 98.38 85 ALA B CA 1
ATOM 2323 C C . ALA B 1 85 ? -13.711 -1.122 13.016 1 98.38 85 ALA B C 1
ATOM 2325 O O . ALA B 1 85 ? -14.383 -1.974 13.602 1 98.38 85 ALA B O 1
ATOM 2326 N N . ASP B 1 86 ? -14.18 0.07 12.883 1 98.5 86 ASP B N 1
ATOM 2327 C CA . ASP B 1 86 ? -15.508 0.461 13.352 1 98.5 86 ASP B CA 1
ATOM 2328 C C . ASP B 1 86 ? -16.594 0.046 12.352 1 98.5 86 ASP B C 1
ATOM 2330 O O . ASP B 1 86 ? -17.75 0.415 12.508 1 98.5 86 ASP B O 1
ATOM 2334 N N . LYS B 1 87 ? -16.219 -0.608 11.273 1 98.69 87 LYS B N 1
ATOM 2335 C CA . LYS B 1 87 ? -17.109 -1.177 10.266 1 98.69 87 LYS B CA 1
ATOM 2336 C C . LYS B 1 87 ? -17.719 -0.086 9.391 1 98.69 87 LYS B C 1
ATOM 2338 O O . LYS B 1 87 ? -18.703 -0.322 8.688 1 98.69 87 LYS B O 1
ATOM 2343 N N . SER B 1 88 ? -17.031 1.086 9.375 1 98.88 88 SER B N 1
ATOM 2344 C CA . SER B 1 88 ? -17.594 2.221 8.648 1 98.88 88 SER B CA 1
ATOM 2345 C C . SER B 1 88 ? -16.797 2.516 7.383 1 98.88 88 SER B C 1
ATOM 2347 O O . SER B 1 88 ? -15.57 2.352 7.367 1 98.88 88 SER B O 1
ATOM 2349 N N . ILE B 1 89 ? -17.5 2.953 6.426 1 98.94 89 ILE B N 1
ATOM 2350 C CA . ILE B 1 89 ? -16.922 3.611 5.262 1 98.94 89 ILE B CA 1
ATOM 2351 C C . ILE B 1 89 ? -17.406 5.059 5.191 1 98.94 89 ILE B C 1
ATOM 2353 O O . ILE B 1 89 ? -18.609 5.316 5.152 1 98.94 89 ILE B O 1
ATOM 2357 N N . TYR B 1 90 ? -16.516 5.996 5.184 1 98.94 90 TYR B N 1
ATOM 2358 C CA . TYR B 1 90 ? -16.859 7.406 5.043 1 98.94 90 TYR B CA 1
ATOM 2359 C C . TYR B 1 90 ? -16.438 7.938 3.678 1 98.94 90 TYR B C 1
ATOM 2361 O O . TYR B 1 90 ? -15.289 7.73 3.254 1 98.94 90 TYR B O 1
ATOM 2369 N N . PHE B 1 91 ? -17.391 8.578 3.037 1 98.81 91 PHE B N 1
ATOM 2370 C CA . PHE B 1 91 ? -17.172 9.266 1.771 1 98.81 91 PHE B CA 1
ATOM 2371 C C . PHE B 1 91 ? -17.172 10.781 1.972 1 98.81 91 PHE B C 1
ATOM 2373 O O . PHE B 1 91 ? -18.062 11.328 2.619 1 98.81 91 PHE B O 1
ATOM 2380 N N . ARG B 1 92 ? -16.094 11.414 1.432 1 98.38 92 ARG B N 1
ATOM 2381 C CA . ARG B 1 92 ? -15.969 12.859 1.576 1 98.38 92 ARG B CA 1
ATOM 2382 C C . ARG B 1 92 ? -15.641 13.516 0.239 1 98.38 92 ARG B C 1
ATOM 2384 O O . ARG B 1 92 ? -15.008 12.906 -0.622 1 98.38 92 ARG B O 1
ATOM 2391 N N . SER B 1 93 ? -16.094 14.703 0.106 1 97.06 93 SER B N 1
ATOM 2392 C CA . SER B 1 93 ? -15.727 15.539 -1.034 1 97.06 93 SER B CA 1
ATOM 2393 C C . SER B 1 93 ? -15.031 16.812 -0.582 1 97.06 93 SER B C 1
ATOM 2395 O O . SER B 1 93 ? -15.328 17.344 0.495 1 97.06 93 SER B O 1
ATOM 2397 N N . ALA B 1 94 ? -14.148 17.281 -1.419 1 95.44 94 ALA B N 1
ATOM 2398 C CA . ALA B 1 94 ? -13.406 18.5 -1.093 1 95.44 94 ALA B CA 1
ATOM 2399 C C . ALA B 1 94 ? -14.211 19.734 -1.466 1 95.44 94 ALA B C 1
ATOM 2401 O O . ALA B 1 94 ? -14.859 19.781 -2.516 1 95.44 94 ALA B O 1
ATOM 2402 N N . GLN B 1 95 ? -14.172 20.672 -0.601 1 92.81 95 GLN B N 1
ATOM 2403 C CA . GLN B 1 95 ? -14.75 22 -0.838 1 92.81 95 GLN B CA 1
ATOM 2404 C C . GLN B 1 95 ? -13.734 23.094 -0.562 1 92.81 95 GLN B C 1
ATOM 2406 O O . GLN B 1 95 ? -12.953 23.016 0.392 1 92.81 95 GLN B O 1
ATOM 2411 N N . GLN B 1 96 ? -13.656 23.969 -1.505 1 87.38 96 GLN B N 1
ATOM 2412 C CA . GLN B 1 96 ? -12.797 25.141 -1.296 1 87.38 96 GLN B CA 1
ATOM 2413 C C . GLN B 1 96 ? -13.539 26.234 -0.539 1 87.38 96 GLN B C 1
ATOM 2415 O O . GLN B 1 96 ? -14.594 26.703 -0.976 1 87.38 96 GLN B O 1
ATOM 2420 N N . GLY B 1 97 ? -13.055 26.562 0.651 1 83.44 97 GLY B N 1
ATOM 2421 C CA . GLY B 1 97 ? -13.602 27.656 1.424 1 83.44 97 GLY B CA 1
ATOM 2422 C C . GLY B 1 97 ? -12.625 28.812 1.611 1 83.44 97 GLY B C 1
ATOM 2423 O O . GLY B 1 97 ? -11.547 28.812 1.014 1 83.44 97 GLY B O 1
ATOM 2424 N N . SER B 1 98 ? -13.062 29.812 2.355 1 85.5 98 SER B N 1
ATOM 2425 C CA . SER B 1 98 ? -12.242 30.984 2.637 1 85.5 98 SER B CA 1
ATOM 2426 C C . SER B 1 98 ? -10.961 30.609 3.375 1 85.5 98 SER B C 1
ATOM 2428 O O . SER B 1 98 ? -9.922 31.25 3.199 1 85.5 98 SER B O 1
ATOM 2430 N N . ASP B 1 99 ? -11.047 29.5 4.141 1 82.88 99 ASP B N 1
ATOM 2431 C CA . ASP B 1 99 ? -9.93 29.094 4.996 1 82.88 99 ASP B CA 1
ATOM 2432 C C . ASP B 1 99 ? -9.078 28.016 4.32 1 82.88 99 ASP B C 1
ATOM 2434 O O . ASP B 1 99 ? -8.133 27.5 4.918 1 82.88 99 ASP B O 1
ATOM 2438 N N . GLY B 1 100 ? -9.516 27.641 3.121 1 86.5 100 GLY B N 1
ATOM 2439 C CA . GLY B 1 100 ? -8.734 26.625 2.422 1 86.5 100 GLY B CA 1
ATOM 2440 C C . GLY B 1 100 ? -9.547 25.391 2.07 1 86.5 100 GLY B C 1
ATOM 2441 O O . GLY B 1 100 ? -10.781 25.453 2.018 1 86.5 100 GLY B O 1
ATOM 2442 N N . LEU B 1 101 ? -8.906 24.391 1.727 1 90.56 101 LEU B N 1
ATOM 2443 C CA . LEU B 1 101 ? -9.5 23.125 1.31 1 90.56 101 LEU B CA 1
ATOM 2444 C C . LEU B 1 101 ? -10.031 22.344 2.512 1 90.56 101 LEU B C 1
ATOM 2446 O O . LEU B 1 101 ? -9.328 22.203 3.514 1 90.56 101 LEU B O 1
ATOM 2450 N N . HIS B 1 102 ? -11.312 21.969 2.387 1 94.62 102 HIS B N 1
ATOM 2451 C CA . HIS B 1 102 ? -11.875 21.125 3.443 1 94.62 102 HIS B CA 1
ATOM 2452 C C . HIS B 1 102 ? -12.664 19.969 2.861 1 94.62 102 HIS B C 1
ATOM 2454 O O . HIS B 1 102 ? -13.438 20.141 1.918 1 94.62 102 HIS B O 1
ATOM 2460 N N . PHE B 1 103 ? -12.383 18.812 3.494 1 97.12 103 PHE B N 1
ATOM 2461 C CA . PHE B 1 103 ? -13.18 17.656 3.129 1 97.12 103 PHE B CA 1
ATOM 2462 C C . PHE B 1 103 ? -14.453 17.594 3.967 1 97.12 103 PHE B C 1
ATOM 2464 O O . PHE B 1 103 ? -14.398 17.703 5.191 1 97.12 103 PHE B O 1
ATOM 2471 N N . VAL B 1 104 ? -15.57 17.391 3.273 1 97.5 104 VAL B N 1
ATOM 2472 C CA . VAL B 1 104 ? -16.859 17.281 3.938 1 97.5 104 VAL B CA 1
ATOM 2473 C C . VAL B 1 104 ? -17.453 15.891 3.682 1 97.5 104 VAL B C 1
ATOM 2475 O O . VAL B 1 104 ? -17.469 15.414 2.543 1 97.5 104 VAL B O 1
ATOM 2478 N N . ARG B 1 105 ? -17.938 15.32 4.766 1 98.06 105 ARG B N 1
ATOM 2479 C CA . ARG B 1 105 ? -18.578 14.016 4.641 1 98.06 105 ARG B CA 1
ATOM 2480 C C . ARG B 1 105 ? -19.844 14.102 3.781 1 98.06 105 ARG B C 1
ATOM 2482 O O . ARG B 1 105 ? -20.703 14.93 4.031 1 98.06 105 ARG B O 1
ATOM 2489 N N . THR B 1 106 ? -19.953 13.234 2.822 1 98 106 THR B N 1
ATOM 2490 C CA . THR B 1 106 ? -21.125 13.203 1.949 1 98 106 THR B CA 1
ATOM 2491 C C . THR B 1 106 ? -21.969 11.961 2.217 1 98 106 THR B C 1
ATOM 2493 O O . THR B 1 106 ? -23.203 12.016 2.195 1 98 106 THR B O 1
ATOM 2496 N N . HIS B 1 107 ? -21.344 10.789 2.418 1 98.56 107 HIS B N 1
ATOM 2497 C CA . HIS B 1 107 ? -22.031 9.523 2.674 1 98.56 107 HIS B CA 1
ATOM 2498 C C . HIS B 1 107 ? -21.312 8.703 3.727 1 98.56 107 HIS B C 1
ATOM 2500 O O . HIS B 1 107 ? -20.109 8.883 3.936 1 98.56 107 HIS B O 1
ATOM 2506 N N . HIS B 1 108 ? -22.109 7.875 4.398 1 98.75 108 HIS B N 1
ATOM 2507 C CA . HIS B 1 108 ? -21.609 6.914 5.379 1 98.75 108 HIS B CA 1
ATOM 2508 C C . HIS B 1 108 ? -22.281 5.559 5.215 1 98.75 108 HIS B C 1
ATOM 2510 O O . HIS B 1 108 ? -23.516 5.477 5.148 1 98.75 108 HIS B O 1
ATOM 2516 N N . VAL B 1 109 ? -21.484 4.539 5.051 1 98.69 109 VAL B N 1
ATOM 2517 C CA . VAL B 1 109 ? -21.984 3.168 5.027 1 98.69 109 VAL B CA 1
ATOM 2518 C C . VAL B 1 109 ? -21.516 2.42 6.27 1 98.69 109 VAL B C 1
ATOM 2520 O O . VAL B 1 109 ? -20.328 2.412 6.578 1 98.69 109 VAL B O 1
ATOM 2523 N N . ALA B 1 110 ? -22.422 1.869 7.008 1 98.38 110 ALA B N 1
ATOM 2524 C CA . ALA B 1 110 ? -22.109 1 8.141 1 98.38 110 ALA B CA 1
ATOM 2525 C C . ALA B 1 110 ? -22.234 -0.471 7.75 1 98.38 110 ALA B C 1
ATOM 2527 O O . ALA B 1 110 ? -23.312 -0.942 7.406 1 98.38 110 ALA B O 1
ATOM 2528 N N . GLU B 1 111 ? -21.156 -1.184 7.758 1 97.5 111 GLU B N 1
ATOM 2529 C CA . GLU B 1 111 ? -21.141 -2.619 7.492 1 97.5 111 GLU B CA 1
ATOM 2530 C C . GLU B 1 111 ? -21.281 -3.42 8.781 1 97.5 111 GLU B C 1
ATOM 2532 O O . GLU B 1 111 ? -21.469 -2.846 9.859 1 97.5 111 GLU B O 1
ATOM 2537 N N . LYS B 1 112 ? -21.281 -4.73 8.664 1 96.94 112 LYS B N 1
ATOM 2538 C CA . LYS B 1 112 ? -21.531 -5.59 9.82 1 96.94 112 LYS B CA 1
ATOM 2539 C C . LYS B 1 112 ? -20.219 -6.055 10.453 1 96.94 112 LYS B C 1
ATOM 2541 O O . LYS B 1 112 ? -20.203 -6.465 11.609 1 96.94 112 LYS B O 1
ATOM 2546 N N . THR B 1 113 ? -19.188 -6.008 9.68 1 97.81 113 THR B N 1
ATOM 2547 C CA . THR B 1 113 ? -17.922 -6.523 10.172 1 97.81 113 THR B CA 1
ATOM 2548 C C . THR B 1 113 ? -16.781 -5.547 9.859 1 97.81 113 THR B C 1
ATOM 2550 O O . THR B 1 113 ? -16.969 -4.57 9.133 1 97.81 113 THR B O 1
ATOM 2553 N N . THR B 1 114 ? -15.594 -5.844 10.508 1 98.06 114 THR B N 1
ATOM 2554 C CA . THR B 1 114 ? -14.406 -5.031 10.289 1 98.06 114 THR B CA 1
ATOM 2555 C C . THR B 1 114 ? -14.062 -4.961 8.805 1 98.06 114 THR B C 1
ATOM 2557 O O . THR B 1 114 ? -14.219 -5.945 8.078 1 98.06 114 THR B O 1
ATOM 2560 N N . LEU B 1 115 ? -13.555 -3.826 8.336 1 98.56 115 LEU B N 1
ATOM 2561 C CA . LEU B 1 115 ? -13.062 -3.605 6.977 1 98.56 115 LEU B CA 1
ATOM 2562 C C . LEU B 1 115 ? -11.547 -3.449 6.969 1 98.56 115 LEU B C 1
ATOM 2564 O O . LEU B 1 115 ? -11 -2.637 7.719 1 98.56 115 LEU B O 1
ATOM 2568 N N . TYR B 1 116 ? -10.828 -4.152 6.062 1 97.19 116 TYR B N 1
ATOM 2569 C CA . TYR B 1 116 ? -9.391 -4.285 6.273 1 97.19 116 TYR B CA 1
ATOM 2570 C C . TYR B 1 116 ? -8.609 -3.547 5.191 1 97.19 116 TYR B C 1
ATOM 2572 O O . TYR B 1 116 ? -7.461 -3.148 5.41 1 97.19 116 TYR B O 1
ATOM 2580 N N . ASP B 1 117 ? -9.25 -3.406 4.078 1 97.69 117 ASP B N 1
ATOM 2581 C CA . ASP B 1 117 ? -8.531 -2.77 2.975 1 97.69 117 ASP B CA 1
ATOM 2582 C C . ASP B 1 117 ? -9.508 -2.262 1.912 1 97.69 117 ASP B C 1
ATOM 2584 O O . ASP B 1 117 ? -10.68 -2.631 1.911 1 97.69 117 ASP B O 1
ATOM 2588 N N . MET B 1 118 ? -8.984 -1.398 1.055 1 98.38 118 MET B N 1
ATOM 2589 C CA . MET B 1 118 ? -9.758 -0.914 -0.083 1 98.38 118 MET B CA 1
ATOM 2590 C C . MET B 1 118 ? -8.852 -0.557 -1.251 1 98.38 118 MET B C 1
ATOM 2592 O O . MET B 1 118 ? -7.656 -0.312 -1.06 1 98.38 118 MET B O 1
ATOM 2596 N N . ASP B 1 119 ? -9.375 -0.548 -2.383 1 98.06 119 ASP B N 1
ATOM 2597 C CA . ASP B 1 119 ? -8.672 -0.049 -3.561 1 98.06 119 ASP B CA 1
ATOM 2598 C C . ASP B 1 119 ? -9.648 0.588 -4.551 1 98.06 119 ASP B C 1
ATOM 2600 O O . ASP B 1 119 ? -10.805 0.175 -4.645 1 98.06 119 ASP B O 1
ATOM 2604 N N . ILE B 1 120 ? -9.148 1.603 -5.238 1 97.38 120 ILE B N 1
ATOM 2605 C CA . ILE B 1 120 ? -9.961 2.371 -6.176 1 97.38 120 ILE B CA 1
ATOM 2606 C C . ILE B 1 120 ? -9.836 1.771 -7.574 1 97.38 120 ILE B C 1
ATOM 2608 O O . ILE B 1 120 ? -8.742 1.405 -8.008 1 97.38 120 ILE B O 1
ATOM 2612 N N . ASP B 1 121 ? -10.977 1.705 -8.211 1 95.75 121 ASP B N 1
ATOM 2613 C CA . ASP B 1 121 ? -10.938 1.188 -9.578 1 95.75 121 ASP B CA 1
ATOM 2614 C C . ASP B 1 121 ? -10.297 2.201 -10.531 1 95.75 121 ASP B C 1
ATOM 2616 O O . ASP B 1 121 ? -10.242 3.393 -10.227 1 95.75 121 ASP B O 1
ATOM 2620 N N . ILE B 1 122 ? -9.938 1.73 -11.688 1 91.81 122 ILE B N 1
ATOM 2621 C CA . ILE B 1 122 ? -9.109 2.52 -12.602 1 91.81 122 ILE B CA 1
ATOM 2622 C C . ILE B 1 122 ? -9.922 3.699 -13.141 1 91.81 122 ILE B C 1
ATOM 2624 O O . ILE B 1 122 ? -9.352 4.703 -13.57 1 91.81 122 ILE B O 1
ATOM 2628 N N . THR B 1 123 ? -11.227 3.654 -13.164 1 93.5 123 THR B N 1
ATOM 2629 C CA . THR B 1 123 ? -12.078 4.754 -13.617 1 93.5 123 THR B CA 1
ATOM 2630 C C . THR B 1 123 ? -12.273 5.777 -12.508 1 93.5 123 THR B C 1
ATOM 2632 O O . THR B 1 123 ? -12.789 6.871 -12.75 1 93.5 123 THR B O 1
ATOM 2635 N N . GLN B 1 124 ? -11.93 5.387 -11.289 1 95 124 GLN B N 1
ATOM 2636 C CA . GLN B 1 124 ? -12.055 6.227 -10.102 1 95 124 GLN B CA 1
ATOM 2637 C C . GLN B 1 124 ? -13.508 6.305 -9.633 1 95 124 GLN B C 1
ATOM 2639 O O . GLN B 1 124 ? -13.828 7.074 -8.727 1 95 124 GLN B O 1
ATOM 2644 N N . LYS B 1 125 ? -14.312 5.484 -10.172 1 95.31 125 LYS B N 1
ATOM 2645 C CA . LYS B 1 125 ? -15.742 5.602 -9.906 1 95.31 125 LYS B CA 1
ATOM 2646 C C . LYS B 1 125 ? -16.188 4.605 -8.844 1 95.31 125 LYS B C 1
ATOM 2648 O O . LYS B 1 125 ? -17.281 4.738 -8.281 1 95.31 125 LYS B O 1
ATOM 2653 N N . TYR B 1 126 ? -15.344 3.643 -8.578 1 97.19 126 TYR B N 1
ATOM 2654 C CA . TYR B 1 126 ? -15.727 2.6 -7.633 1 97.19 126 TYR B CA 1
ATOM 2655 C C . TYR B 1 126 ? -14.586 2.301 -6.668 1 97.19 126 TYR B C 1
ATOM 2657 O O . TYR B 1 126 ? -13.414 2.418 -7.027 1 97.19 126 TYR B O 1
ATOM 2665 N N . VAL B 1 127 ? -14.945 1.969 -5.457 1 98.38 127 VAL B N 1
ATOM 2666 C CA . VAL B 1 127 ? -14 1.503 -4.453 1 98.38 127 VAL B CA 1
ATOM 2667 C C . VAL B 1 127 ? -14.352 0.081 -4.023 1 98.38 127 VAL B C 1
ATOM 2669 O O . VAL B 1 127 ? -15.508 -0.202 -3.688 1 98.38 127 VAL B O 1
ATOM 2672 N N . ALA B 1 128 ? -13.391 -0.868 -4.152 1 98.5 128 ALA B N 1
ATOM 2673 C CA . ALA B 1 128 ? -13.523 -2.234 -3.652 1 98.5 128 ALA B CA 1
ATOM 2674 C C . ALA B 1 128 ? -13.055 -2.34 -2.205 1 98.5 128 ALA B C 1
ATOM 2676 O O . ALA B 1 128 ? -11.945 -1.915 -1.875 1 98.5 128 ALA B O 1
ATOM 2677 N N . VAL B 1 129 ? -13.828 -2.898 -1.335 1 98.75 129 VAL B N 1
ATOM 2678 C CA . VAL B 1 129 ? -13.539 -2.963 0.093 1 98.75 129 VAL B CA 1
ATOM 2679 C C . VAL B 1 129 ? -13.422 -4.422 0.532 1 98.75 129 VAL B C 1
ATOM 2681 O O . VAL B 1 129 ? -14.289 -5.242 0.226 1 98.75 129 VAL B O 1
ATOM 2684 N N . ALA B 1 130 ? -12.344 -4.762 1.167 1 98.44 130 ALA B N 1
ATOM 2685 C CA . ALA B 1 130 ? -12.109 -6.094 1.718 1 98.44 130 ALA B CA 1
ATOM 2686 C C . ALA B 1 130 ? -12.742 -6.23 3.102 1 98.44 130 ALA B C 1
ATOM 2688 O O . ALA B 1 130 ? -12.383 -5.5 4.027 1 98.44 130 ALA B O 1
ATOM 2689 N N . CYS B 1 131 ? -13.57 -7.262 3.283 1 98.06 131 CYS B N 1
ATOM 2690 C CA . CYS B 1 131 ? -14.367 -7.375 4.5 1 98.06 131 CYS B CA 1
ATOM 2691 C C . CYS B 1 131 ? -13.961 -8.602 5.309 1 98.06 131 CYS B C 1
ATOM 2693 O O . CYS B 1 131 ? -13.5 -9.594 4.746 1 98.06 131 CYS B O 1
ATOM 2695 N N . GLN B 1 132 ? -14.234 -8.523 6.539 1 97.69 132 GLN B N 1
ATOM 2696 C CA . GLN B 1 132 ? -13.953 -9.633 7.453 1 97.69 132 GLN B CA 1
ATOM 2697 C C . GLN B 1 132 ? -14.812 -10.844 7.125 1 97.69 132 GLN B C 1
ATOM 2699 O O . GLN B 1 132 ? -14.414 -11.984 7.383 1 97.69 132 GLN B O 1
ATOM 2704 N N . ASP B 1 133 ? -15.992 -10.68 6.531 1 96.75 133 ASP B N 1
ATOM 2705 C CA . ASP B 1 133 ? -16.891 -11.797 6.219 1 96.75 133 ASP B CA 1
ATOM 2706 C C . ASP B 1 133 ? -16.469 -12.477 4.914 1 96.75 133 ASP B C 1
ATOM 2708 O O . ASP B 1 133 ? -17.25 -13.219 4.324 1 96.75 133 ASP B O 1
ATOM 2712 N N . ARG B 1 134 ? -15.344 -12.078 4.289 1 96.56 134 ARG B N 1
ATOM 2713 C CA . ARG B 1 134 ? -14.664 -12.688 3.146 1 96.56 134 ARG B CA 1
ATOM 2714 C C . ARG B 1 134 ? -15.289 -12.227 1.834 1 96.56 134 ARG B C 1
ATOM 2716 O O . ARG B 1 134 ? -14.953 -12.742 0.766 1 96.56 134 ARG B O 1
ATOM 2723 N N . ASN B 1 135 ? -16.172 -11.234 1.954 1 97.31 135 ASN B N 1
ATOM 2724 C CA . ASN B 1 135 ? -16.688 -10.609 0.744 1 97.31 135 ASN B CA 1
ATOM 2725 C C . ASN B 1 135 ? -15.906 -9.359 0.377 1 97.31 135 ASN B C 1
ATOM 2727 O O . ASN B 1 135 ? -15.32 -8.711 1.247 1 97.31 135 ASN B O 1
ATOM 2731 N N . VAL B 1 136 ? -15.883 -9.156 -0.903 1 98.19 136 VAL B N 1
ATOM 2732 C CA . VAL B 1 136 ? -15.523 -7.836 -1.416 1 98.19 136 VAL B CA 1
ATOM 2733 C C . VAL B 1 136 ? -16.781 -7.074 -1.815 1 98.19 136 VAL B C 1
ATOM 2735 O O . VAL B 1 136 ? -17.594 -7.578 -2.596 1 98.19 136 VAL B O 1
ATOM 2738 N N . ARG B 1 137 ? -16.969 -5.934 -1.254 1 98.44 137 ARG B N 1
ATOM 2739 C CA . ARG B 1 137 ? -18.094 -5.086 -1.659 1 98.44 137 ARG B CA 1
ATOM 2740 C C . ARG B 1 137 ? -17.594 -3.84 -2.389 1 98.44 137 ARG B C 1
ATOM 2742 O O . ARG B 1 137 ? -16.594 -3.24 -1.994 1 98.44 137 ARG B O 1
ATOM 2749 N N . VAL B 1 138 ? -18.297 -3.516 -3.467 1 98.5 138 VAL B N 1
ATOM 2750 C CA . VAL B 1 138 ? -17.906 -2.414 -4.34 1 98.5 138 VAL B CA 1
ATOM 2751 C C . VAL B 1 138 ? -18.922 -1.285 -4.238 1 98.5 138 VAL B C 1
ATOM 2753 O O . VAL B 1 138 ? -20.125 -1.513 -4.395 1 98.5 138 VAL B O 1
ATOM 2756 N N . TYR B 1 139 ? -18.406 -0.069 -3.977 1 98.69 139 TYR B N 1
ATOM 2757 C CA . TYR B 1 139 ? -19.281 1.093 -3.803 1 98.69 139 TYR B CA 1
ATOM 2758 C C . TYR B 1 139 ? -18.938 2.176 -4.82 1 98.69 139 TYR B C 1
ATOM 2760 O O . TYR B 1 139 ? -17.781 2.322 -5.227 1 98.69 139 TYR B O 1
ATOM 2768 N N . ASN B 1 140 ? -19.984 2.898 -5.199 1 98.44 140 ASN B N 1
ATOM 2769 C CA . ASN B 1 140 ? -19.781 4.113 -5.98 1 98.44 140 ASN B CA 1
ATOM 2770 C C . ASN B 1 140 ? -19.094 5.199 -5.16 1 98.44 140 ASN B C 1
ATOM 2772 O O . ASN B 1 140 ? -19.531 5.516 -4.051 1 98.44 140 ASN B O 1
ATOM 2776 N N . THR B 1 141 ? -18.078 5.82 -5.688 1 97.5 141 THR B N 1
ATOM 2777 C CA . THR B 1 141 ? -17.25 6.746 -4.914 1 97.5 141 THR B CA 1
ATOM 2778 C C . THR B 1 141 ? -18 8.055 -4.68 1 97.5 141 THR B C 1
ATOM 2780 O O . THR B 1 141 ? -17.688 8.797 -3.742 1 97.5 141 THR B O 1
ATOM 2783 N N . VAL B 1 142 ? -18.953 8.383 -5.496 1 96.12 142 VAL B N 1
ATOM 2784 C CA . VAL B 1 142 ? -19.609 9.68 -5.449 1 96.12 142 VAL B CA 1
ATOM 2785 C C . VAL B 1 142 ? -20.812 9.617 -4.52 1 96.12 142 VAL B C 1
ATOM 2787 O O . VAL B 1 142 ? -21.031 10.516 -3.703 1 96.12 142 VAL B O 1
ATOM 2790 N N . ASN B 1 143 ? -21.531 8.492 -4.562 1 97.25 143 ASN B N 1
ATOM 2791 C CA . ASN B 1 143 ? -22.781 8.492 -3.807 1 97.25 143 ASN B CA 1
ATOM 2792 C C . ASN B 1 143 ? -22.797 7.391 -2.75 1 97.25 143 ASN B C 1
ATOM 2794 O O . ASN B 1 143 ? -23.781 7.242 -2.021 1 97.25 143 ASN B O 1
ATOM 2798 N N . GLY B 1 144 ? -21.812 6.535 -2.684 1 98.12 144 GLY B N 1
ATOM 2799 C CA . GLY B 1 144 ? -21.656 5.551 -1.626 1 98.12 144 GLY B CA 1
ATOM 2800 C C . GLY B 1 144 ? -22.562 4.352 -1.788 1 98.12 144 GLY B C 1
ATOM 2801 O O . GLY B 1 144 ? -22.656 3.51 -0.891 1 98.12 144 GLY B O 1
ATOM 2802 N N . LYS B 1 145 ? -23.203 4.262 -2.914 1 98.44 145 LYS B N 1
ATOM 2803 C CA . LYS B 1 145 ? -24.094 3.125 -3.119 1 98.44 145 LYS B CA 1
ATOM 2804 C C . LYS B 1 145 ? -23.312 1.865 -3.477 1 98.44 145 LYS B C 1
ATOM 2806 O O . LYS B 1 145 ? -22.375 1.91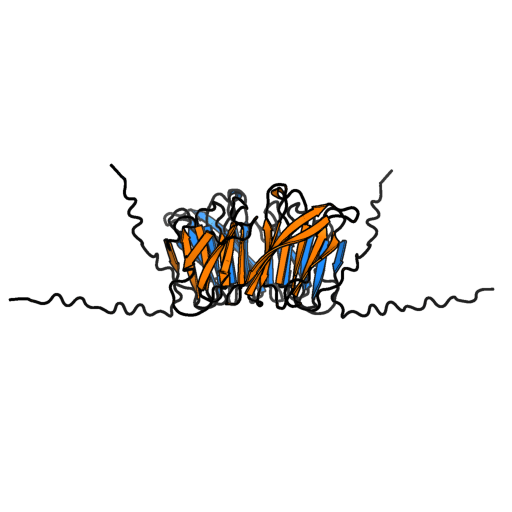6 -4.285 1 98.44 145 LYS B O 1
ATOM 2811 N N . GLN B 1 146 ? -23.781 0.802 -2.887 1 98.31 146 GLN B N 1
ATOM 2812 C CA . GLN B 1 146 ? -23.156 -0.47 -3.217 1 98.31 146 GLN B CA 1
ATOM 2813 C C . GLN B 1 146 ? -23.562 -0.945 -4.605 1 98.31 146 GLN B C 1
ATOM 2815 O O . GLN B 1 146 ? -24.75 -0.96 -4.938 1 98.31 146 GLN B O 1
ATOM 2820 N N . LYS B 1 147 ? -22.578 -1.34 -5.391 1 97.75 147 LYS B N 1
ATOM 2821 C CA . LYS B 1 147 ? -22.828 -1.741 -6.773 1 97.75 147 LYS B CA 1
ATOM 2822 C C . LYS B 1 147 ? -22.656 -3.248 -6.945 1 97.75 147 LYS B C 1
ATOM 2824 O O . LYS B 1 147 ? -23.344 -3.863 -7.77 1 97.75 147 LYS B O 1
ATOM 2829 N N . LYS B 1 148 ? -21.734 -3.848 -6.227 1 96.94 148 LYS B N 1
ATOM 2830 C CA . LYS B 1 148 ? -21.406 -5.266 -6.367 1 96.94 148 LYS B CA 1
ATOM 2831 C C . LYS B 1 148 ? -21.016 -5.875 -5.031 1 96.94 148 LYS B C 1
ATOM 2833 O O . LYS B 1 148 ? -20.656 -5.156 -4.098 1 96.94 148 LYS B O 1
ATOM 2838 N N . CYS B 1 149 ? -21.141 -7.203 -4.973 1 97.12 149 CYS B N 1
ATOM 2839 C CA . CYS B 1 149 ? -20.625 -8.031 -3.885 1 97.12 149 CYS B CA 1
ATOM 2840 C C . CYS B 1 149 ? -20.078 -9.344 -4.414 1 97.12 149 CYS B C 1
ATOM 2842 O O . CYS B 1 149 ? -20.781 -10.094 -5.094 1 97.12 149 CYS B O 1
ATOM 2844 N N . TYR B 1 150 ? -18.797 -9.555 -4.18 1 95.69 150 TYR B N 1
ATOM 2845 C CA . TYR B 1 150 ? -18.078 -10.742 -4.637 1 95.69 150 TYR B CA 1
ATOM 2846 C C . TYR B 1 150 ? -17.641 -11.594 -3.457 1 95.69 150 TYR B C 1
ATOM 2848 O O . TYR B 1 150 ? -17.359 -11.07 -2.375 1 95.69 150 TYR B O 1
ATOM 2856 N N . LYS B 1 151 ? -17.562 -12.906 -3.699 1 94.69 151 LYS B N 1
ATOM 2857 C CA . LYS B 1 151 ? -16.781 -13.734 -2.775 1 94.69 151 LYS B CA 1
ATOM 2858 C C . LYS B 1 151 ? -15.281 -13.492 -2.947 1 94.69 151 LYS B C 1
ATOM 2860 O O . LYS B 1 151 ? -14.734 -13.734 -4.023 1 94.69 151 LYS B O 1
ATOM 2865 N N . GLY B 1 152 ? -14.656 -12.969 -1.946 1 94.81 152 GLY B N 1
ATOM 2866 C CA . GLY B 1 152 ? -13.242 -12.641 -2.02 1 94.81 152 GLY B CA 1
ATOM 2867 C C . GLY B 1 152 ? -12.336 -13.812 -1.692 1 94.81 152 GLY B C 1
ATOM 2868 O O . GLY B 1 152 ? -11.141 -13.773 -1.979 1 94.81 152 GLY B O 1
ATOM 2869 N N . SER B 1 153 ? -12.859 -14.75 -1.007 1 91.56 153 SER B N 1
ATOM 2870 C CA . SER B 1 153 ? -12.18 -16.016 -0.729 1 91.56 153 SER B CA 1
ATOM 2871 C C . SER B 1 153 ? -13.133 -17.188 -0.856 1 91.56 153 SER B C 1
ATOM 2873 O O . SER B 1 153 ? -14.312 -17.094 -0.508 1 91.56 153 SER B O 1
ATOM 2875 N N . GLN B 1 154 ? -12.57 -18.328 -1.316 1 83 154 GLN B N 1
ATOM 2876 C CA . GLN B 1 154 ? -13.414 -19.5 -1.54 1 83 154 GLN B CA 1
ATOM 2877 C C . GLN B 1 154 ? -13.492 -20.359 -0.29 1 83 154 GLN B C 1
ATOM 2879 O O . GLN B 1 154 ? -14.312 -21.281 -0.215 1 83 154 GLN B O 1
ATOM 2884 N N . GLY B 1 155 ? -12.625 -20.078 0.608 1 82.75 155 GLY B N 1
ATOM 2885 C CA . GLY B 1 155 ? -12.695 -20.812 1.861 1 82.75 155 GLY B CA 1
ATOM 2886 C C . GLY B 1 155 ? -13.805 -20.328 2.775 1 82.75 155 GLY B C 1
ATOM 2887 O O . GLY B 1 155 ? -14.477 -19.344 2.477 1 82.75 155 GLY B O 1
ATOM 2888 N N . ASP B 1 156 ? -13.984 -21.078 3.908 1 88 156 ASP B N 1
ATOM 2889 C CA . ASP B 1 156 ? -15.078 -20.766 4.82 1 88 156 ASP B CA 1
ATOM 2890 C C . ASP B 1 156 ? -14.562 -20.094 6.09 1 88 156 ASP B C 1
ATOM 2892 O O . ASP B 1 156 ? -15.344 -19.75 6.98 1 88 156 ASP B O 1
ATOM 2896 N N . GLU B 1 157 ? -13.336 -19.859 6.148 1 91.44 157 GLU B N 1
ATOM 2897 C CA . GLU B 1 157 ? -12.758 -19.281 7.352 1 91.44 157 GLU B CA 1
ATOM 2898 C C . GLU B 1 157 ? -11.844 -18.094 7.012 1 91.44 157 GLU B C 1
ATOM 2900 O O . GLU B 1 157 ? -11.516 -17.891 5.844 1 91.44 157 GLU B O 1
ATOM 2905 N N . GLY B 1 158 ? -11.633 -17.281 8.078 1 93.69 158 GLY B N 1
ATOM 2906 C CA . GLY B 1 158 ? -10.688 -16.188 7.941 1 93.69 158 GLY B CA 1
ATOM 2907 C C . GLY B 1 158 ? -11.344 -14.867 7.574 1 93.69 158 GLY B C 1
ATOM 2908 O O . GLY B 1 158 ? -12.555 -14.719 7.691 1 93.69 158 GLY B O 1
ATOM 2909 N N . SER B 1 159 ? -10.523 -13.906 7.289 1 96.56 159 SER B N 1
ATOM 2910 C CA . SER B 1 159 ? -10.898 -12.562 6.859 1 96.56 159 SER B CA 1
ATOM 2911 C C . SER B 1 159 ? -10.031 -12.094 5.695 1 96.56 159 SER B C 1
ATOM 2913 O O . SER B 1 159 ? -8.836 -12.398 5.637 1 96.56 159 SER B O 1
ATOM 2915 N N . LEU B 1 160 ? -10.688 -11.383 4.758 1 96.62 160 LEU B N 1
ATOM 2916 C CA . LEU B 1 160 ? -9.844 -10.758 3.746 1 96.62 160 LEU B CA 1
ATOM 2917 C C . LEU B 1 160 ? -8.883 -9.758 4.379 1 96.62 160 LEU B C 1
ATOM 2919 O O . LEU B 1 160 ? -9.25 -9.039 5.312 1 96.62 160 LEU B O 1
ATOM 2923 N N . LEU B 1 161 ? -7.691 -9.727 3.879 1 94.94 161 LEU B N 1
ATOM 2924 C CA . LEU B 1 161 ? -6.66 -8.844 4.41 1 94.94 161 LEU B CA 1
ATOM 2925 C C . LEU B 1 161 ? -6.32 -7.746 3.408 1 94.94 161 LEU B C 1
ATOM 2927 O O . LEU B 1 161 ? -6.105 -6.594 3.791 1 94.94 161 LEU B O 1
ATOM 2931 N N . LYS B 1 162 ? -6.238 -8.102 2.182 1 95.88 162 LYS B N 1
ATOM 2932 C CA . LYS B 1 162 ? -5.859 -7.172 1.121 1 95.88 162 LYS B CA 1
ATOM 2933 C C . LYS B 1 162 ? -6.805 -7.285 -0.071 1 95.88 162 LYS B C 1
ATOM 2935 O O . LYS B 1 162 ? -7.324 -8.367 -0.359 1 95.88 162 LYS B O 1
ATOM 2940 N N . VAL B 1 163 ? -7.004 -6.195 -0.764 1 97.19 163 VAL B N 1
ATOM 2941 C CA . VAL B 1 163 ? -7.707 -6.133 -2.043 1 97.19 163 VAL B CA 1
ATOM 2942 C C . VAL B 1 163 ? -6.988 -5.164 -2.98 1 97.19 163 VAL B C 1
ATOM 2944 O O . VAL B 1 163 ? -6.609 -4.062 -2.572 1 97.19 163 VAL B O 1
ATOM 2947 N N . HIS B 1 164 ? -6.664 -5.598 -4.164 1 97.06 164 HIS B N 1
ATOM 2948 C CA . HIS B 1 164 ? -5.988 -4.77 -5.156 1 97.06 164 HIS B CA 1
ATOM 2949 C C . HIS B 1 164 ? -6.609 -4.941 -6.539 1 97.06 164 HIS B C 1
ATOM 2951 O O . HIS B 1 164 ? -6.758 -6.066 -7.02 1 97.06 164 HIS B O 1
ATOM 2957 N N . VAL B 1 165 ? -6.941 -3.811 -7.109 1 94.88 165 VAL B N 1
ATOM 2958 C CA . VAL B 1 165 ? -7.402 -3.814 -8.492 1 94.88 165 VAL B CA 1
ATOM 2959 C C . VAL B 1 165 ? -6.203 -3.822 -9.438 1 94.88 165 VAL B C 1
ATOM 2961 O O . VAL B 1 165 ? -5.238 -3.082 -9.234 1 94.88 165 VAL B O 1
ATOM 2964 N N . ASP B 1 166 ? -6.285 -4.691 -10.406 1 93 166 ASP B N 1
ATOM 2965 C CA . ASP B 1 166 ? -5.168 -4.73 -11.344 1 93 166 ASP B CA 1
ATOM 2966 C C . ASP B 1 166 ? -5.125 -3.465 -12.203 1 93 166 ASP B C 1
ATOM 2968 O O . ASP B 1 166 ? -6.152 -2.811 -12.398 1 93 166 ASP B O 1
ATOM 2972 N N . PRO B 1 167 ? -3.969 -3.172 -12.852 1 87.75 167 PRO B N 1
ATOM 2973 C CA . PRO B 1 167 ? -3.803 -1.904 -13.562 1 87.75 167 PRO B CA 1
ATOM 2974 C C . PRO B 1 167 ? -4.727 -1.78 -14.773 1 87.75 167 PRO B C 1
ATOM 2976 O O . PRO B 1 167 ? -4.996 -0.67 -15.234 1 87.75 167 PRO B O 1
ATOM 2979 N N . SER B 1 168 ? -5.168 -2.875 -15.305 1 88.12 168 SER B N 1
ATOM 2980 C CA . SER B 1 168 ? -6.094 -2.809 -16.438 1 88.12 168 SER B CA 1
ATOM 2981 C C . SER B 1 168 ? -7.523 -2.588 -15.961 1 88.12 168 SER B C 1
ATOM 2983 O O . SER B 1 168 ? -8.398 -2.227 -16.75 1 88.12 168 SER B O 1
ATOM 2985 N N . GLY B 1 169 ? -7.715 -2.844 -14.711 1 91.06 169 GLY B N 1
ATOM 2986 C CA . GLY B 1 169 ? -9.047 -2.715 -14.148 1 91.06 169 GLY B CA 1
ATOM 2987 C C . GLY B 1 169 ? -9.93 -3.926 -14.406 1 91.06 169 GLY B C 1
ATOM 2988 O O . GLY B 1 169 ? -11.125 -3.906 -14.117 1 91.06 169 GLY B O 1
ATOM 2989 N N . THR B 1 170 ? -9.367 -4.984 -14.875 1 91.62 170 THR B N 1
ATOM 2990 C CA . THR B 1 170 ? -10.133 -6.152 -15.297 1 91.62 170 THR B CA 1
ATOM 2991 C C . THR B 1 170 ? -10.297 -7.137 -14.141 1 91.62 170 THR B C 1
ATOM 2993 O O . THR B 1 170 ? -11.305 -7.836 -14.047 1 91.62 170 THR B O 1
ATOM 2996 N N . PHE B 1 171 ? -9.312 -7.168 -13.25 1 92 171 PHE B N 1
ATOM 2997 C CA . PHE B 1 171 ? -9.32 -8.172 -12.188 1 92 171 PHE B CA 1
ATOM 2998 C C . PHE B 1 171 ? -9.086 -7.523 -10.828 1 92 171 PHE B C 1
ATOM 3000 O O . PHE B 1 171 ? -8.562 -6.41 -10.75 1 92 171 PHE B O 1
ATOM 3007 N N . LEU B 1 172 ? -9.492 -8.242 -9.875 1 94.38 172 LEU B N 1
ATOM 3008 C CA . LEU B 1 172 ? -9.273 -7.922 -8.469 1 94.38 172 LEU B CA 1
ATOM 3009 C C . LEU B 1 172 ? -8.602 -9.078 -7.746 1 94.38 172 LEU B C 1
ATOM 3011 O O . LEU B 1 172 ? -9.039 -10.227 -7.852 1 94.38 172 LEU B O 1
ATOM 3015 N N . ALA B 1 173 ? -7.48 -8.789 -7.102 1 94.94 173 ALA B N 1
ATOM 3016 C CA . ALA B 1 173 ? -6.809 -9.805 -6.293 1 94.94 173 ALA B CA 1
ATOM 3017 C C . ALA B 1 173 ? -7.082 -9.594 -4.805 1 94.94 173 ALA B C 1
ATOM 3019 O O . ALA B 1 173 ? -7.09 -8.453 -4.328 1 94.94 173 ALA B O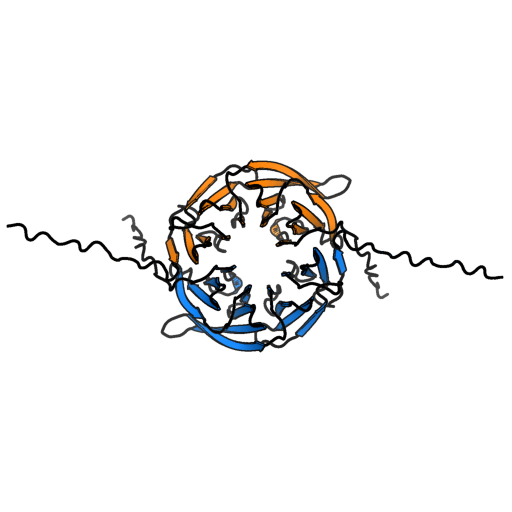 1
ATOM 3020 N N . THR B 1 174 ? -7.344 -10.625 -4.078 1 95.62 174 THR B N 1
ATOM 3021 C CA . THR B 1 174 ? -7.543 -10.562 -2.637 1 95.62 174 THR B CA 1
ATOM 3022 C C . THR B 1 174 ? -6.641 -11.562 -1.92 1 95.62 174 THR B C 1
ATOM 3024 O O . THR B 1 174 ? -6.262 -12.586 -2.492 1 95.62 174 THR B O 1
ATOM 3027 N N . SER B 1 175 ? -6.242 -11.195 -0.78 1 94.06 175 SER B N 1
ATOM 3028 C CA . SER B 1 175 ? -5.625 -12.141 0.145 1 94.06 175 SER B CA 1
ATOM 3029 C C . SER B 1 175 ? -6.473 -12.32 1.397 1 94.06 175 SER B C 1
ATOM 3031 O O . SER B 1 175 ? -7.199 -11.406 1.801 1 94.06 175 SER B O 1
ATOM 3033 N N . CYS B 1 176 ? -6.32 -13.484 1.972 1 93.62 176 CYS B N 1
ATOM 3034 C CA . CYS B 1 176 ? -7.113 -13.852 3.141 1 93.62 176 CYS B CA 1
ATOM 3035 C C . CYS B 1 176 ? -6.223 -14.391 4.254 1 93.62 176 CYS B C 1
ATOM 3037 O O . CYS B 1 176 ? -5.125 -14.883 3.99 1 93.62 176 CYS B O 1
ATOM 3039 N N . SER B 1 177 ? -6.719 -14.336 5.496 1 92.44 177 SER B N 1
ATOM 3040 C CA . SER B 1 177 ? -5.965 -14.828 6.645 1 92.44 177 SER B CA 1
ATOM 3041 C C . SER B 1 177 ? -5.887 -16.359 6.641 1 92.44 177 SER B C 1
ATOM 3043 O O . SER B 1 177 ? -5.098 -16.938 7.379 1 92.44 177 SER B O 1
ATOM 3045 N N . ASP B 1 178 ? -6.707 -17.031 5.797 1 87.62 178 ASP B N 1
ATOM 3046 C CA . ASP B 1 178 ? -6.574 -18.469 5.617 1 87.62 178 ASP B CA 1
ATOM 3047 C C . ASP B 1 178 ? -5.445 -18.797 4.645 1 87.62 178 ASP B C 1
ATOM 3049 O O . ASP B 1 178 ? -5.316 -19.938 4.199 1 87.62 178 ASP B O 1
ATOM 3053 N N . LYS B 1 179 ? -4.727 -17.844 4.211 1 87.44 179 LYS B N 1
ATOM 3054 C CA . LYS B 1 179 ? -3.498 -17.938 3.426 1 87.44 179 LYS B CA 1
ATOM 3055 C C . LYS B 1 179 ? -3.807 -18.062 1.937 1 87.44 179 LYS B C 1
ATOM 3057 O O . LYS B 1 179 ? -2.9 -18.266 1.125 1 87.44 179 LYS B O 1
ATOM 3062 N N . SER B 1 180 ? -5.039 -17.859 1.576 1 88.06 180 SER B N 1
ATOM 3063 C CA . SER B 1 180 ? -5.406 -17.984 0.17 1 88.06 180 SER B CA 1
ATOM 3064 C C . SER B 1 180 ? -5.34 -16.641 -0.546 1 88.06 180 SER B C 1
ATOM 3066 O O . SER B 1 180 ? -5.418 -15.586 0.091 1 88.06 180 SER B O 1
ATOM 3068 N N . ILE B 1 181 ? -5.117 -16.734 -1.829 1 91.5 181 ILE B N 1
ATOM 3069 C CA . ILE B 1 181 ? -5.242 -15.617 -2.756 1 91.5 181 ILE B CA 1
ATOM 3070 C C . ILE B 1 181 ? -6.312 -15.93 -3.803 1 91.5 181 ILE B C 1
ATOM 3072 O O . ILE B 1 181 ? -6.371 -17.047 -4.324 1 91.5 181 ILE B O 1
ATOM 3076 N N . SER B 1 182 ? -7.152 -15.016 -4.035 1 92.5 182 SER B N 1
ATOM 3077 C CA . SER B 1 182 ? -8.164 -15.148 -5.078 1 92.5 182 SER B CA 1
ATOM 3078 C C . SER B 1 182 ? -8.055 -14.031 -6.109 1 92.5 182 SER B C 1
ATOM 3080 O O . SER B 1 182 ? -7.707 -12.898 -5.766 1 92.5 182 SER B O 1
ATOM 3082 N N . VAL B 1 183 ? -8.281 -14.406 -7.316 1 92.5 183 VAL B N 1
ATOM 3083 C CA . VAL B 1 183 ? -8.414 -13.445 -8.406 1 92.5 183 VAL B CA 1
ATOM 3084 C C . VAL B 1 183 ? -9.836 -13.484 -8.953 1 92.5 183 VAL B C 1
ATOM 3086 O O . VAL B 1 183 ? -10.32 -14.539 -9.367 1 92.5 183 VAL B O 1
ATOM 3089 N N . ILE B 1 184 ? -10.406 -12.344 -8.945 1 93.81 184 ILE B N 1
ATOM 3090 C CA . ILE B 1 184 ? -11.82 -12.211 -9.289 1 93.81 184 ILE B CA 1
ATOM 3091 C C . ILE B 1 184 ? -11.969 -11.297 -10.5 1 93.81 184 ILE B C 1
ATOM 3093 O O . ILE B 1 184 ? -11.312 -10.258 -10.586 1 93.81 184 ILE B O 1
ATOM 3097 N N . ASP B 1 185 ? -12.781 -11.727 -11.492 1 92.88 185 ASP B N 1
ATOM 3098 C CA . ASP B 1 185 ? -13.172 -10.805 -12.555 1 92.88 185 ASP B CA 1
ATOM 3099 C C . ASP B 1 185 ? -13.992 -9.641 -12 1 92.88 185 ASP B C 1
ATOM 3101 O O . ASP B 1 185 ? -15.047 -9.852 -11.391 1 92.88 185 ASP B O 1
ATOM 3105 N N . PHE B 1 186 ? -13.547 -8.469 -12.188 1 93.25 186 PHE B N 1
ATOM 3106 C CA . PHE B 1 186 ? -14.141 -7.301 -11.547 1 93.25 186 PHE B CA 1
ATOM 3107 C C . PHE B 1 186 ? -15.547 -7.051 -12.07 1 93.25 186 PHE B C 1
ATOM 3109 O O . PHE B 1 186 ? -16.406 -6.562 -11.336 1 93.25 186 PHE B O 1
ATOM 3116 N N . TYR B 1 187 ? -15.844 -7.344 -13.281 1 90.69 187 TYR B N 1
ATOM 3117 C CA . TYR B 1 187 ? -17.141 -7.059 -13.898 1 90.69 187 TYR B CA 1
ATOM 3118 C C . TYR B 1 187 ? -18.141 -8.164 -13.594 1 90.69 187 TYR B C 1
ATOM 3120 O O . TYR B 1 187 ? -19.266 -7.887 -13.156 1 90.69 187 TYR B O 1
ATOM 3128 N N . SER B 1 188 ? -17.719 -9.414 -13.695 1 91.56 188 SER B N 1
ATOM 3129 C CA . SER B 1 188 ? -18.672 -10.516 -13.531 1 91.56 188 SER B CA 1
ATOM 3130 C C . SER B 1 188 ? -18.719 -10.984 -12.078 1 91.56 188 SER B C 1
ATOM 3132 O O . SER B 1 188 ? -19.703 -11.586 -11.648 1 91.56 188 SER B O 1
ATOM 3134 N N . GLY B 1 189 ? -17.609 -10.867 -11.336 1 92.06 189 GLY B N 1
ATOM 3135 C CA . GLY B 1 189 ? -17.516 -11.359 -9.969 1 92.06 189 GLY B CA 1
ATOM 3136 C C . GLY B 1 189 ? -17.078 -12.812 -9.891 1 92.06 189 GLY B C 1
ATOM 3137 O O . GLY B 1 189 ? -16.953 -13.367 -8.805 1 92.06 189 GLY B O 1
ATOM 3138 N N . GLU B 1 190 ? -16.766 -13.359 -10.977 1 91.38 190 GLU B N 1
ATOM 3139 C CA . GLU B 1 190 ? -16.344 -14.758 -11.008 1 91.38 190 GLU B CA 1
ATOM 3140 C C . GLU B 1 190 ? -14.891 -14.898 -10.562 1 91.38 190 GLU B C 1
ATOM 3142 O O . GLU B 1 190 ? -14.039 -14.086 -10.93 1 91.38 190 GLU B O 1
ATOM 3147 N N . CYS B 1 191 ? -14.648 -15.906 -9.758 1 89.75 191 CYS B N 1
ATOM 3148 C CA . CYS B 1 191 ? -13.281 -16.234 -9.391 1 89.75 191 CYS B CA 1
ATOM 3149 C C . CYS B 1 191 ? -12.547 -16.906 -10.547 1 89.75 191 CYS B C 1
ATOM 3151 O O . CYS B 1 191 ? -12.953 -17.969 -11.008 1 89.75 191 CYS B O 1
ATOM 3153 N N . ILE B 1 192 ? -11.492 -16.297 -11.023 1 86.38 192 ILE B N 1
ATOM 3154 C CA . ILE B 1 192 ? -10.82 -16.797 -12.219 1 86.38 192 ILE B CA 1
ATOM 3155 C C . ILE B 1 192 ? -9.562 -17.578 -11.82 1 86.38 192 ILE B C 1
ATOM 3157 O O . ILE B 1 192 ? -9.031 -18.359 -12.609 1 86.38 192 ILE B O 1
ATOM 3161 N N . ALA B 1 193 ? -9.07 -17.312 -10.688 1 84.81 193 ALA B N 1
ATOM 3162 C CA . ALA B 1 193 ? -7.91 -18.031 -10.172 1 84.81 193 ALA B CA 1
ATOM 3163 C C . ALA B 1 193 ? -7.914 -18.047 -8.648 1 84.81 193 ALA B C 1
ATOM 3165 O O . ALA B 1 193 ? -8.375 -17.109 -8.008 1 84.81 193 ALA B O 1
ATOM 3166 N N . LYS B 1 194 ? -7.453 -19.156 -8.109 1 85.44 194 LYS B N 1
ATOM 3167 C CA . LYS B 1 194 ? -7.301 -19.328 -6.672 1 85.44 194 LYS B CA 1
ATOM 3168 C C . LYS B 1 194 ? -5.977 -20 -6.328 1 85.44 194 LYS B C 1
ATOM 3170 O O . LYS B 1 194 ? -5.57 -20.953 -7 1 85.44 194 LYS B O 1
ATOM 3175 N N . MET B 1 195 ? -5.367 -19.391 -5.371 1 78.38 195 MET B N 1
ATOM 3176 C CA . MET B 1 195 ? -4.156 -20.016 -4.832 1 78.38 195 MET B CA 1
ATOM 3177 C C . MET B 1 195 ? -4.355 -20.422 -3.373 1 78.38 195 MET B C 1
ATOM 3179 O O . MET B 1 195 ? -4.715 -19.578 -2.539 1 78.38 195 MET B O 1
ATOM 3183 N N . PHE B 1 196 ? -4.363 -21.797 -3.109 1 65.19 196 PHE B N 1
ATOM 3184 C CA . PHE B 1 196 ? -4.625 -22.312 -1.768 1 65.19 196 PHE B CA 1
ATOM 3185 C C . PHE B 1 196 ? -3.322 -22.594 -1.033 1 65.19 196 PHE B C 1
ATOM 3187 O O . PHE B 1 196 ? -2.346 -23.047 -1.641 1 65.19 196 PHE B O 1
ATOM 3194 N N . GLY B 1 197 ? -3.316 -22.188 0.157 1 58.47 197 GLY B N 1
ATOM 3195 C CA . GLY B 1 197 ? -2.217 -22.625 1.002 1 5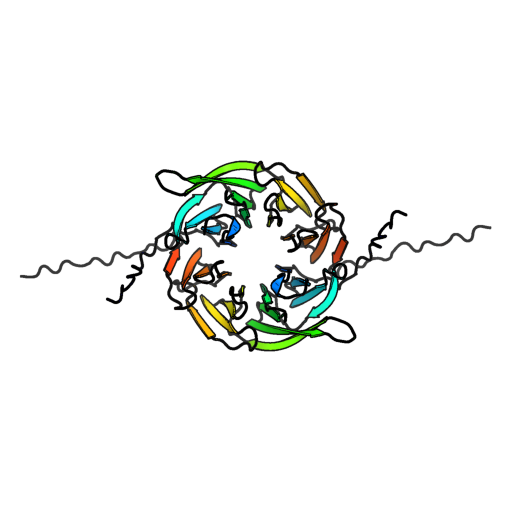8.47 197 GLY B CA 1
ATOM 3196 C C . GLY B 1 197 ? -2.215 -24.125 1.245 1 58.47 197 GLY B C 1
ATOM 3197 O O . GLY B 1 197 ? -3.199 -24.812 0.952 1 58.47 197 GLY B O 1
ATOM 3198 N N . HIS B 1 198 ? -1.099 -24.844 1.415 1 50.88 198 HIS B N 1
ATOM 3199 C CA . HIS B 1 198 ? -0.888 -26.281 1.627 1 50.88 198 HIS B CA 1
ATOM 3200 C C . HIS B 1 198 ? -1.941 -26.859 2.564 1 50.88 198 HIS B C 1
ATOM 3202 O O . HIS B 1 198 ? -2.092 -28.078 2.656 1 50.88 198 HIS B O 1
ATOM 3208 N N . SER B 1 199 ? -2.562 -26.188 3.432 1 44.53 199 SER B N 1
ATOM 3209 C CA . SER B 1 199 ? -3.23 -27.094 4.348 1 44.53 199 SER B CA 1
ATOM 3210 C C . SER B 1 199 ? -4.344 -27.875 3.645 1 44.53 199 SER B C 1
ATOM 3212 O O . SER B 1 199 ? -5.012 -28.703 4.258 1 44.53 199 SER B O 1
ATOM 3214 N N . ALA B 1 200 ? -4.914 -27.266 2.695 1 41.66 200 ALA B N 1
ATOM 3215 C CA . ALA B 1 200 ? -6.145 -27.984 2.377 1 41.66 200 ALA B CA 1
ATOM 3216 C C . ALA B 1 200 ? -5.852 -29.25 1.585 1 41.66 200 ALA B C 1
ATOM 3218 O O . ALA B 1 200 ? -5.285 -29.188 0.491 1 41.66 200 ALA B O 1
ATOM 3219 N N . ALA B 1 201 ? -5.578 -30.312 2.277 1 36.31 201 ALA B N 1
ATOM 3220 C CA . ALA B 1 201 ? -5.672 -31.656 1.713 1 36.31 201 ALA B CA 1
ATOM 3221 C C . ALA B 1 201 ? -6.879 -31.781 0.785 1 36.31 201 ALA B C 1
ATOM 3223 O O . ALA B 1 201 ? -8.016 -31.594 1.213 1 36.31 201 ALA B O 1
ATOM 3224 N N . CYS B 1 202 ? -6.773 -31.25 -0.365 1 36.03 202 CYS B N 1
ATOM 3225 C CA . CYS B 1 202 ? -7.84 -31.688 -1.262 1 36.03 202 CYS B CA 1
ATOM 3226 C C . CYS B 1 202 ? -8.125 -33.188 -1.102 1 36.03 202 CYS B C 1
ATOM 3228 O O . CYS B 1 202 ? -7.254 -34 -1.373 1 36.03 202 CYS B O 1
ATOM 3230 N N . SER B 1 203 ? -8.758 -33.531 -0.065 1 30.45 203 SER B N 1
ATOM 3231 C CA . SER B 1 203 ? -9.352 -34.844 -0.131 1 30.45 203 SER B CA 1
ATOM 3232 C C . SER B 1 203 ? -10.031 -35.094 -1.475 1 30.45 203 SER B C 1
ATOM 3234 O O . SER B 1 203 ? -11.016 -34.438 -1.803 1 30.45 203 SER B O 1
ATOM 3236 N N . SER B 1 204 ? -9.266 -35.188 -2.514 1 34.12 204 SER B N 1
ATOM 3237 C CA . SER B 1 204 ? -9.836 -35.812 -3.699 1 34.12 204 SER B CA 1
ATOM 3238 C C . SER B 1 204 ? -10.758 -36.969 -3.322 1 34.12 204 SER B C 1
ATOM 3240 O O . SER B 1 204 ? -10.297 -38.062 -2.969 1 34.12 204 SER B O 1
ATOM 3242 N N . GLY B 1 205 ? -11.711 -36.75 -2.391 1 30.02 205 GLY B N 1
ATOM 3243 C CA . GLY B 1 205 ? -12.617 -37.812 -2.027 1 30.02 205 GLY B CA 1
ATOM 3244 C C . GLY B 1 205 ? -13.148 -38.562 -3.227 1 30.02 205 GLY B C 1
ATOM 3245 O O . GLY B 1 205 ? -13.07 -39.812 -3.275 1 30.02 205 GLY B O 1
ATOM 3246 N N . THR B 1 206 ? -14.312 -38.156 -3.791 1 30.25 206 THR B N 1
ATOM 3247 C CA . THR B 1 206 ? -15.383 -39.062 -4.105 1 30.25 206 THR B CA 1
ATOM 3248 C C . THR B 1 206 ? -15.047 -39.906 -5.348 1 30.25 206 THR B C 1
ATOM 3250 O O . THR B 1 206 ? -14.781 -39.344 -6.414 1 30.25 206 THR B O 1
ATOM 3253 N N . TRP B 1 207 ? -14.398 -41.062 -5.207 1 31.36 207 TRP B N 1
ATOM 3254 C CA . TRP B 1 207 ? -14.312 -42.312 -5.98 1 31.36 207 TRP B CA 1
ATOM 3255 C C . TRP B 1 207 ? -15.633 -42.594 -6.676 1 31.36 207 TRP B C 1
ATOM 3257 O O . TRP B 1 207 ? -16.656 -42.812 -6.016 1 31.36 207 TRP B O 1
ATOM 3267 N N . ALA B 1 208 ? -16.094 -41.844 -7.738 1 32.38 208 ALA B N 1
ATOM 3268 C CA . ALA B 1 208 ? -17.234 -42.281 -8.523 1 32.38 208 ALA B CA 1
ATOM 3269 C C . ALA B 1 208 ? -17.109 -43.781 -8.867 1 32.38 208 ALA B C 1
ATOM 3271 O O . ALA B 1 208 ? -16.219 -44.156 -9.641 1 32.38 208 ALA B O 1
ATOM 3272 N N . ARG B 1 209 ? -17.359 -44.719 -7.891 1 32.59 209 ARG B N 1
ATOM 3273 C CA . ARG B 1 209 ? -17.547 -46.156 -8.117 1 32.59 209 ARG B CA 1
ATOM 3274 C C . ARG B 1 209 ? -18.562 -46.375 -9.227 1 32.59 209 ARG B C 1
ATOM 3276 O O . ARG B 1 209 ? -19.734 -45.969 -9.117 1 32.59 209 ARG B O 1
ATOM 3283 N N . ARG B 1 210 ? -18.188 -46.219 -10.492 1 31.38 210 ARG B N 1
ATOM 3284 C CA . ARG B 1 210 ? -18.984 -46.75 -11.594 1 31.38 210 ARG B CA 1
ATOM 3285 C C . ARG B 1 210 ? -19.594 -48.094 -11.234 1 31.38 210 ARG B C 1
ATOM 3287 O O . ARG B 1 210 ? -18.891 -49.031 -10.812 1 31.38 210 ARG B O 1
ATOM 3294 N N . SER B 1 211 ? -20.844 -48.062 -10.711 1 29.86 211 SER B N 1
ATOM 3295 C CA . SER B 1 211 ? -21.734 -49.188 -10.5 1 29.86 211 SER B CA 1
ATOM 3296 C C . SER B 1 211 ? -21.734 -50.156 -11.695 1 29.86 211 SER B C 1
ATOM 3298 O O . SER B 1 211 ? -21.781 -49.688 -12.844 1 29.86 211 SER B O 1
ATOM 3300 N N . PRO B 1 212 ? -21.203 -51.406 -11.672 1 33.38 212 PRO B N 1
ATOM 3301 C CA . PRO B 1 212 ? -21.219 -52.562 -12.57 1 33.38 212 PRO B CA 1
ATOM 3302 C C . PRO B 1 212 ? -22.641 -52.938 -13.008 1 33.38 212 PRO B C 1
ATOM 3304 O O . PRO B 1 212 ? -22.844 -54.031 -13.562 1 33.38 212 PRO B O 1
ATOM 3307 N N . THR B 1 213 ? -23.641 -51.969 -13.203 1 29.88 213 THR B N 1
ATOM 3308 C CA . THR B 1 213 ? -24.922 -52.625 -13.344 1 29.88 213 THR B CA 1
ATOM 3309 C C . THR B 1 213 ? -24.859 -53.688 -14.438 1 29.88 213 THR B C 1
ATOM 3311 O O . THR B 1 213 ? -24.344 -53.438 -15.531 1 29.88 213 THR B O 1
ATOM 3314 N N . ALA B 1 214 ? -25.578 -54.938 -14.148 1 28.55 214 ALA B N 1
ATOM 3315 C CA . ALA B 1 214 ? -26.141 -56.125 -14.75 1 28.55 214 ALA B CA 1
ATOM 3316 C C . ALA B 1 214 ? -27.188 -55.781 -15.789 1 28.55 214 ALA B C 1
ATOM 3318 O O . ALA B 1 214 ? -27.953 -54.812 -15.625 1 28.55 214 ALA B O 1
#

Nearest PDB structures (foldseek):
  8ro1-assembly1_s  TM=8.403E-01  e=3.535E-08  Caenorhabditis elegans
  7y61-assembly1_L  TM=8.195E-01  e=1.990E-07  Homo sapiens
  1pev-assembly1_A  TM=6.716E-01  e=1.259E-07  Caenorhabditis elegans
  6b3x-assembly1_A  TM=5.730E-01  e=3.535E-08  Homo sapiens
  7mq8-assembly1_LT  TM=4.482E-01  e=2.401E-06  Homo sapiens

Organism: Homo sapiens (NCBI:txid9606)

pLDDT: mean 85.18, std 21.04, range [23.64, 98.94]

Solvent-accessible surface area (backbone atoms only — not comparable to full-atom values): 22539 Å² total; per-residue (Å²): 133,82,79,69,75,70,72,69,70,64,57,48,80,35,90,26,45,81,29,46,56,72,34,78,36,65,36,51,77,62,21,71,49,56,36,38,37,37,28,13,51,64,18,40,33,42,35,22,30,50,88,62,71,50,34,72,59,46,76,45,69,84,51,87,30,32,35,47,33,63,45,62,34,37,74,64,56,38,29,43,38,37,31,7,59,63,14,37,36,42,30,26,38,62,41,83,52,98,91,41,63,40,76,41,81,74,37,76,45,78,56,95,45,40,29,38,22,52,31,63,38,77,83,36,51,33,34,40,33,15,21,36,85,25,34,28,39,28,24,31,59,87,73,56,46,76,76,49,76,29,74,40,49,91,65,96,63,58,27,26,51,39,37,43,57,41,90,86,45,54,36,31,39,23,26,24,62,63,16,29,36,25,31,26,32,59,85,81,43,46,74,57,32,42,28,46,19,69,78,66,70,75,72,73,67,74,74,81,74,77,72,82,75,136,134,82,79,69,75,72,73,70,72,62,59,48,78,34,91,25,45,80,28,45,57,72,34,79,36,65,37,50,78,61,20,70,50,55,35,38,36,38,26,13,52,64,16,40,33,42,35,22,31,51,88,61,70,50,35,72,58,46,77,44,70,85,50,88,30,32,35,47,33,64,45,63,34,37,74,63,57,38,29,42,38,38,30,8,60,63,15,36,36,44,30,25,39,64,41,82,52,97,91,40,63,40,76,42,81,75,37,76,47,78,57,94,45,40,31,39,21,52,31,64,39,78,85,37,51,33,34,42,34,16,21,36,87,23,33,29,41,27,24,32,60,87,72,57,45,76,76,48,76,29,75,41,47,93,64,93,63,58,28,28,52,39,38,43,56,40,89,84,46,56,36,32,38,24,26,24,62,62,16,30,35,25,30,26,33,58,86,82,44,47,74,59,33,45,28,48,20,68,77,66,69,73,69,82,58,88,73,79,73,77,75,79,83,130